Protein AF-A0A964EXJ7-F1 (afdb_monomer_lite)

pLDDT: mean 94.78, std 4.35, range [67.25, 98.69]

Secondary structure (DSSP, 8-state):
--GGG-EE-TTSSSEE-TTSSBSSS---SEE---BTTTBEEEEETTEEEEE-TTS-BSSS--BSEE---BTTBEEEE-SS-EEEE-TTS-BSSS--BSEEEEEETTEEEEE-TTS-EEEEETTS-BS-S--BSEEPPPBTTBEEEE-TTS-EEEE-TTS-BSSS--BSEEPPPBTTBEEEEETTEEEEE-TTS-BSSS--BSEEPPPBTTEEEEE-TTS-EEEEETT--EEEEEE--SS-HHHHHHHHHTTHHHHHHHHHHHHTTTTTT-SEEHHHHHHHHT--HHHHHHHHHHHHHTTSEEEETTEEEE-HHHHTTSS-TTSHHHHHHHHHHTHHHHHHTTHHHHHHHT--HHHHHHSS-HHHHHHT-HHHHHHHHHHHHHHHHHHTTT-----TT-SEEEEET-TTSHHHHHHHHH-TT-EEEEEE-HHHHTTPPPPGGGTTTEEEEE--TTS--S--EEEEEEES-GGGS-HHHHHHHHHHHHHTEEEEEEEEEEEEEE-TTS-SSHHHHHHHHHHHS---EEHHHHHHHHHHTT-EEEEEEE-GGGEEEEEEE-

Sequence (558 aa):
MDWTQTRVAPSGTHHLGPDGRPLYAARFEAVLKFHAPGLAPVRAADGAFHIGLDGGAAYPQRHARTFGFYEGRAAVDGGEVWWHIRPDGRPLYPERYAWCGNAQGGRMTVRDPGGRYLHLDLDGRVVSPRRWRYAGDYRGGLAVVQDDRGLHTHVDRAGQITHGRWFQDLDVFHKGRARARDAGGWMHVDATGAPCYGRRFAQVEPFYNGQARVERFDGGLEVIDEAGHTLHELRPARVTPLQRLSSDMVGFWRTQAIRAGVALGVFEGLPGTTAALSARVDVSEALTERLLRGLWELGLVRRDGARWVPTARGALLTGPREQGAAAAAVMWGAEHYAAWQALPGALRMGESGFQRRFGAAFFPWLARRPAALAQFQSAMAVYAAEDYADLPLDAAGAEVVIDAGGGRGALLAGILRAWPSARGVLLELPQVVAGLEIPPDLNPRMQAVGADLTLPWPVEGDLIVLARVLHDWPEPMAASILGNARQALRPGGRVVLVERVLDPDTPDGALLDLNMFVMCGARERTLADWRALAVEAGLTLRSASPLRFGAWALELSP

Structure (mmCIF, N/CA/C/O backbone):
data_AF-A0A964EXJ7-F1
#
_entry.id   AF-A0A964EXJ7-F1
#
loop_
_atom_site.group_PDB
_atom_site.id
_atom_site.type_symbol
_atom_site.label_atom_id
_atom_site.label_alt_id
_atom_site.label_comp_id
_atom_site.label_asym_id
_atom_site.label_entity_id
_atom_site.label_seq_id
_atom_site.pdbx_PDB_ins_code
_atom_site.Cartn_x
_atom_site.Cartn_y
_atom_site.Cartn_z
_atom_site.occupancy
_atom_site.B_iso_or_equiv
_atom_site.auth_seq_id
_atom_site.auth_comp_id
_atom_site.auth_asym_id
_atom_site.auth_atom_id
_atom_site.pdbx_PDB_model_num
ATOM 1 N N . MET A 1 1 ? 45.289 -27.350 -19.063 1.00 67.25 1 MET A N 1
ATOM 2 C CA . MET A 1 1 ? 44.600 -26.285 -19.821 1.00 67.25 1 MET A CA 1
ATOM 3 C C . MET A 1 1 ? 43.744 -25.522 -18.824 1.00 67.25 1 MET A C 1
ATOM 5 O O . MET A 1 1 ? 43.113 -26.179 -18.006 1.00 67.25 1 MET A O 1
ATOM 9 N N . ASP A 1 2 ? 43.809 -24.193 -18.797 1.00 85.38 2 ASP A N 1
ATOM 10 C CA . ASP A 1 2 ? 43.103 -23.385 -17.793 1.00 85.38 2 ASP A CA 1
ATOM 11 C C . ASP A 1 2 ? 41.674 -23.073 -18.266 1.00 85.38 2 ASP A C 1
ATOM 13 O O . ASP A 1 2 ? 41.476 -22.512 -19.345 1.00 85.38 2 ASP A O 1
ATOM 17 N N . TRP A 1 3 ? 40.674 -23.443 -17.462 1.00 90.25 3 TRP A N 1
ATOM 18 C CA . TRP A 1 3 ? 39.264 -23.209 -17.769 1.00 90.25 3 TRP A CA 1
ATOM 19 C C . TRP A 1 3 ? 38.922 -21.714 -17.858 1.00 90.25 3 TRP A C 1
ATOM 21 O O . TRP A 1 3 ? 37.975 -21.353 -18.562 1.00 90.25 3 TRP A O 1
ATOM 31 N N . THR A 1 4 ? 39.700 -20.836 -17.211 1.00 91.38 4 THR A N 1
ATOM 32 C CA . THR A 1 4 ? 39.470 -19.378 -17.210 1.00 91.38 4 THR A CA 1
ATOM 33 C C . THR A 1 4 ? 39.661 -18.736 -18.585 1.00 91.38 4 THR A C 1
ATOM 35 O O . THR A 1 4 ? 39.119 -17.664 -18.848 1.00 91.38 4 THR A O 1
ATOM 38 N N . GLN A 1 5 ? 40.393 -19.399 -19.483 1.00 92.31 5 GLN A N 1
ATOM 39 C CA . GLN A 1 5 ? 40.691 -18.904 -20.828 1.00 92.31 5 GLN A CA 1
ATOM 40 C C . GLN A 1 5 ? 39.738 -19.463 -21.896 1.00 92.31 5 GLN A C 1
ATOM 42 O O . GLN A 1 5 ? 39.946 -19.270 -23.095 1.00 92.31 5 GLN A O 1
ATOM 47 N N . THR A 1 6 ? 38.698 -20.182 -21.473 1.00 94.31 6 THR A N 1
ATOM 48 C CA . THR A 1 6 ? 37.710 -20.781 -22.371 1.00 94.31 6 THR A CA 1
ATOM 49 C C . THR A 1 6 ? 36.552 -19.823 -22.632 1.00 94.31 6 THR A C 1
ATOM 51 O O . THR A 1 6 ? 36.227 -18.954 -21.819 1.00 94.31 6 THR A O 1
ATOM 54 N N . ARG A 1 7 ? 35.885 -19.981 -23.777 1.00 95.88 7 ARG A N 1
ATOM 55 C CA . ARG A 1 7 ? 34.657 -19.237 -24.098 1.00 95.88 7 ARG A CA 1
ATOM 56 C C . ARG A 1 7 ? 33.598 -20.152 -24.687 1.00 95.88 7 ARG A C 1
ATOM 58 O O . ARG A 1 7 ? 33.920 -21.116 -25.375 1.00 95.88 7 ARG A O 1
ATOM 65 N N . VAL A 1 8 ? 32.332 -19.829 -24.448 1.00 97.56 8 VAL A N 1
ATOM 66 C CA . VAL A 1 8 ? 31.209 -20.513 -25.098 1.00 97.56 8 VAL A CA 1
ATOM 67 C C . VAL A 1 8 ? 31.242 -20.185 -26.591 1.00 97.56 8 VAL A C 1
ATOM 69 O O . VAL A 1 8 ? 31.401 -19.021 -26.968 1.00 97.56 8 VAL A O 1
ATOM 72 N N . ALA A 1 9 ? 31.143 -21.207 -27.442 1.00 97.31 9 ALA A N 1
ATOM 73 C CA . ALA A 1 9 ? 31.074 -21.012 -28.884 1.00 97.31 9 ALA A CA 1
ATOM 74 C C . ALA A 1 9 ? 29.829 -20.182 -29.253 1.00 97.31 9 ALA A C 1
ATOM 76 O O . ALA A 1 9 ? 28.807 -20.317 -28.582 1.00 97.31 9 ALA A O 1
ATOM 77 N N . PRO A 1 10 ? 29.844 -19.387 -30.340 1.00 96.75 10 PRO A N 1
ATOM 78 C CA . PRO A 1 10 ? 28.676 -18.599 -30.751 1.00 96.75 10 PRO A CA 1
ATOM 79 C C . PRO A 1 10 ? 27.395 -19.420 -30.962 1.00 96.75 10 PRO A C 1
ATOM 81 O O . PRO A 1 10 ? 26.303 -18.901 -30.777 1.00 96.75 10 PRO A O 1
ATOM 84 N N . SER A 1 11 ? 27.521 -20.708 -31.310 1.00 96.12 11 SER A N 1
ATOM 85 C CA . SER A 1 11 ? 26.380 -21.624 -31.434 1.00 96.12 11 SER A CA 1
ATOM 86 C C . SER A 1 11 ? 25.775 -22.058 -30.095 1.00 96.12 11 SER A C 1
ATOM 88 O O . SER A 1 11 ? 24.720 -22.677 -30.092 1.00 96.12 11 SER A O 1
ATOM 90 N N . GLY A 1 12 ? 26.441 -21.799 -28.967 1.00 97.19 12 GLY A N 1
ATOM 91 C CA . GLY A 1 12 ? 25.980 -22.187 -27.632 1.00 97.19 12 GLY A CA 1
ATOM 92 C C . GLY A 1 12 ? 26.104 -23.679 -27.304 1.00 97.19 12 GLY A C 1
ATOM 93 O O . GLY A 1 12 ? 25.638 -24.094 -26.252 1.00 97.19 12 GLY A O 1
ATOM 94 N N . THR A 1 13 ? 26.733 -24.491 -28.162 1.00 97.75 13 THR A N 1
ATOM 95 C CA . THR A 1 13 ? 26.709 -25.972 -28.063 1.00 97.75 13 THR A CA 1
ATOM 96 C C . THR A 1 13 ? 27.964 -26.609 -27.455 1.00 97.75 13 THR A C 1
ATOM 98 O O . THR A 1 13 ? 27.978 -27.805 -27.168 1.00 97.75 13 THR A O 1
ATOM 101 N N . HIS A 1 14 ? 29.052 -25.851 -27.312 1.00 98.19 14 HIS A N 1
ATOM 102 C CA . HIS A 1 14 ? 30.344 -26.329 -26.809 1.00 98.19 14 HIS A CA 1
ATOM 103 C C . HIS A 1 14 ? 31.240 -25.151 -26.401 1.00 98.19 14 HIS A C 1
ATOM 105 O O . HIS A 1 14 ? 30.884 -23.982 -26.578 1.00 98.19 14 HIS A O 1
ATOM 111 N N . HIS A 1 15 ? 32.424 -25.468 -25.882 1.00 98.06 15 HIS A N 1
ATOM 112 C CA . HIS A 1 15 ? 33.432 -24.495 -25.476 1.00 98.06 15 HIS A CA 1
ATOM 113 C C . HIS A 1 15 ? 34.628 -24.481 -26.429 1.00 98.06 15 HIS A C 1
ATOM 115 O O . HIS A 1 15 ? 35.034 -25.519 -26.956 1.00 98.06 15 HIS A O 1
ATOM 121 N N . LEU A 1 16 ? 35.198 -23.294 -26.618 1.00 97.44 16 LEU A N 1
ATOM 122 C CA . LEU A 1 16 ? 36.406 -23.050 -27.397 1.00 97.44 16 LEU A CA 1
ATOM 123 C C . LEU A 1 16 ? 37.581 -22.759 -26.463 1.00 97.44 16 LEU A C 1
ATOM 125 O O . LEU A 1 16 ? 37.419 -22.043 -25.468 1.00 97.44 16 LEU A O 1
ATOM 129 N N . GLY A 1 17 ? 38.753 -23.284 -26.814 1.00 94.81 17 GLY A N 1
ATOM 130 C CA . GLY A 1 17 ? 40.020 -22.913 -26.197 1.00 94.81 17 GLY A CA 1
ATOM 131 C C . GLY A 1 17 ? 40.519 -21.532 -26.650 1.00 94.81 17 GLY A C 1
ATOM 132 O O . GLY A 1 17 ? 39.887 -20.881 -27.493 1.00 94.81 17 GLY A O 1
ATOM 133 N N . PRO A 1 18 ? 41.671 -21.079 -26.123 1.00 92.38 18 PRO A N 1
ATOM 134 C CA . PRO A 1 18 ? 42.263 -19.780 -26.468 1.00 92.38 18 PRO A CA 1
ATOM 135 C C . PRO A 1 18 ? 42.621 -19.645 -27.954 1.00 92.38 18 PRO A C 1
ATOM 137 O O . PRO A 1 18 ? 42.566 -18.555 -28.516 1.00 92.38 18 PRO A O 1
ATOM 140 N N . ASP A 1 19 ? 42.944 -20.765 -28.603 1.00 93.12 19 ASP A N 1
ATOM 141 C CA . ASP A 1 19 ? 43.240 -20.876 -30.035 1.00 93.12 19 ASP A CA 1
ATOM 142 C C . ASP A 1 19 ? 41.980 -20.871 -30.923 1.00 93.12 19 ASP A C 1
ATOM 144 O O . ASP A 1 19 ? 42.068 -20.964 -32.147 1.00 93.12 19 ASP A O 1
ATOM 148 N N . GLY A 1 20 ? 40.794 -20.771 -30.314 1.00 93.38 20 GLY A N 1
ATOM 149 C CA . GLY A 1 20 ? 39.510 -20.781 -31.001 1.00 93.38 20 GLY A CA 1
ATOM 150 C C . GLY A 1 20 ? 39.045 -22.162 -31.459 1.00 93.38 20 GLY A C 1
ATOM 151 O O . GLY A 1 20 ? 38.011 -22.238 -32.122 1.00 93.38 20 GLY A O 1
ATOM 152 N N . ARG A 1 21 ? 39.751 -23.245 -31.113 1.00 95.56 21 ARG A N 1
ATOM 153 C CA . ARG A 1 21 ? 39.347 -24.613 -31.463 1.00 95.56 21 ARG A CA 1
ATOM 154 C C . ARG A 1 21 ? 38.420 -25.210 -30.395 1.00 95.56 21 ARG A C 1
ATOM 156 O O . ARG A 1 21 ? 38.523 -24.835 -29.225 1.00 95.56 21 ARG A O 1
ATOM 163 N N . PRO A 1 22 ? 37.506 -26.130 -30.760 1.00 96.88 22 PRO A N 1
ATOM 164 C CA . PRO A 1 22 ? 36.685 -26.844 -29.784 1.00 96.88 22 PRO A CA 1
ATOM 165 C C . PRO A 1 22 ? 37.541 -27.603 -28.764 1.00 96.88 22 PRO A C 1
ATOM 167 O O . PRO A 1 22 ? 38.453 -28.327 -29.155 1.00 96.88 22 PRO A O 1
ATOM 170 N N . LEU A 1 23 ? 37.214 -27.481 -27.473 1.00 95.56 23 LEU A N 1
ATOM 171 C CA . LEU A 1 23 ? 37.919 -28.198 -26.396 1.00 95.56 23 LEU A CA 1
ATOM 172 C C . LEU A 1 23 ? 37.699 -29.714 -26.441 1.00 95.56 23 LEU A C 1
ATOM 174 O O . LEU A 1 23 ? 38.549 -30.484 -26.008 1.00 95.56 23 LEU A O 1
ATOM 178 N N . TYR A 1 24 ? 36.548 -30.133 -26.960 1.00 96.31 24 TYR A N 1
ATOM 179 C CA . TYR A 1 24 ? 36.117 -31.523 -27.013 1.00 96.31 24 TYR A CA 1
ATOM 180 C C . TYR A 1 24 ? 35.190 -31.768 -28.210 1.00 96.31 24 TYR A C 1
ATOM 182 O O . TYR A 1 24 ? 34.645 -30.839 -28.823 1.00 96.31 24 TYR A O 1
ATOM 190 N N . ALA A 1 25 ? 35.001 -33.045 -28.552 1.00 96.19 25 ALA A N 1
ATOM 191 C CA . ALA A 1 25 ? 34.195 -33.464 -29.699 1.00 96.19 25 ALA A CA 1
ATOM 192 C C . ALA A 1 25 ? 32.678 -33.376 -29.451 1.00 96.19 25 ALA A C 1
ATOM 194 O O . ALA A 1 25 ? 31.929 -33.097 -30.386 1.00 96.19 25 ALA A O 1
ATOM 195 N N . ALA A 1 26 ? 32.223 -33.569 -28.208 1.00 96.12 26 ALA A N 1
ATOM 196 C CA . ALA A 1 26 ? 30.803 -33.553 -27.853 1.00 96.12 26 ALA A CA 1
ATOM 197 C C . ALA A 1 26 ? 30.111 -32.222 -28.210 1.00 96.12 26 ALA A C 1
ATOM 199 O O . ALA A 1 26 ? 30.723 -31.148 -28.178 1.00 96.12 26 ALA A O 1
ATOM 200 N N . ARG A 1 27 ? 28.819 -32.290 -28.550 1.00 97.38 27 ARG A N 1
ATOM 201 C CA . ARG A 1 27 ? 27.957 -31.130 -28.817 1.00 97.38 27 ARG A CA 1
ATOM 202 C C . ARG A 1 27 ? 26.680 -31.270 -28.001 1.00 97.38 27 ARG A C 1
ATOM 204 O O . ARG A 1 27 ? 25.991 -32.279 -28.106 1.00 97.38 27 ARG A O 1
ATOM 211 N N . PHE A 1 28 ? 26.406 -30.261 -27.189 1.00 98.00 28 PHE A N 1
ATOM 212 C CA . PHE A 1 28 ? 25.258 -30.193 -26.293 1.00 98.00 28 PHE A CA 1
ATOM 213 C C . PHE A 1 28 ? 24.177 -29.292 -26.891 1.00 98.00 28 PHE A C 1
ATOM 215 O O . PHE A 1 28 ? 24.464 -28.479 -27.770 1.00 98.00 28 PHE A O 1
ATOM 222 N N . GLU A 1 29 ? 22.946 -29.402 -26.396 1.00 98.00 29 GLU A N 1
ATOM 223 C CA . GLU A 1 29 ? 21.855 -28.503 -26.791 1.00 98.00 29 GLU A CA 1
ATOM 224 C C . GLU A 1 29 ? 22.138 -27.066 -26.341 1.00 98.00 29 GLU A C 1
ATOM 226 O O . GLU A 1 29 ? 21.856 -26.115 -27.064 1.00 98.00 29 GLU A O 1
ATOM 231 N N . ALA A 1 30 ? 22.724 -26.916 -25.149 1.00 97.81 30 ALA A N 1
ATOM 232 C CA . ALA A 1 30 ? 23.199 -25.645 -24.621 1.00 97.81 30 ALA A CA 1
ATOM 233 C C . ALA A 1 30 ? 24.342 -25.861 -23.622 1.00 97.81 30 ALA A C 1
ATOM 235 O O . ALA A 1 30 ? 24.354 -26.850 -22.886 1.00 97.81 30 ALA A O 1
ATOM 236 N N . VAL A 1 31 ? 25.269 -24.907 -23.547 1.00 98.00 31 VAL A N 1
ATOM 237 C CA . VAL A 1 31 ? 26.319 -24.852 -22.523 1.00 98.00 31 VAL A CA 1
ATOM 238 C C . VAL A 1 31 ? 26.385 -23.470 -21.872 1.00 98.00 31 VAL A C 1
ATOM 240 O O . VAL A 1 31 ? 26.185 -22.447 -22.529 1.00 98.00 31 VAL A O 1
ATOM 243 N N . LEU A 1 32 ? 26.692 -23.435 -20.577 1.00 97.31 32 LEU A N 1
ATOM 244 C CA . LEU A 1 32 ? 27.073 -22.225 -19.846 1.00 97.31 32 LEU A CA 1
ATOM 245 C C . LEU A 1 32 ? 28.583 -22.220 -19.607 1.00 97.31 32 LEU A C 1
ATOM 247 O O . LEU A 1 32 ? 29.231 -23.252 -19.729 1.00 97.31 32 LEU A O 1
ATOM 251 N N . LYS A 1 33 ? 29.139 -21.053 -19.260 1.00 96.56 33 LYS A N 1
ATOM 252 C CA . LYS A 1 33 ? 30.581 -20.879 -19.031 1.00 96.56 33 LYS A CA 1
ATOM 253 C C . LYS A 1 33 ? 31.106 -21.830 -17.949 1.00 96.56 33 LYS A C 1
ATOM 255 O O . LYS A 1 33 ? 30.392 -22.168 -17.007 1.00 96.56 33 LYS A O 1
ATOM 260 N N . PHE A 1 34 ? 32.386 -22.178 -18.048 1.00 96.44 34 PHE A N 1
ATOM 261 C CA . PHE A 1 34 ? 33.109 -22.801 -16.945 1.00 96.44 34 PHE A CA 1
ATOM 262 C C . PHE A 1 34 ? 33.193 -21.858 -15.739 1.00 96.44 34 PHE A C 1
ATOM 264 O O . PHE A 1 34 ? 33.489 -20.669 -15.879 1.00 96.44 34 PHE A O 1
ATOM 271 N N . HIS A 1 35 ? 32.979 -22.420 -14.554 1.00 93.88 35 HIS A N 1
ATOM 272 C CA . HIS A 1 35 ? 33.197 -21.776 -13.264 1.00 93.88 35 HIS A CA 1
ATOM 273 C C . HIS A 1 35 ? 34.094 -22.656 -12.389 1.00 93.88 35 HIS A C 1
ATOM 275 O O . HIS A 1 35 ? 34.210 -23.859 -12.632 1.00 93.88 35 HIS A O 1
ATOM 281 N N . ALA A 1 36 ? 34.715 -22.083 -11.352 1.00 91.12 36 ALA A N 1
ATOM 282 C CA . ALA A 1 36 ? 35.467 -22.856 -10.363 1.00 91.12 36 ALA A CA 1
ATOM 283 C C . ALA A 1 36 ? 34.581 -23.988 -9.788 1.00 91.12 36 ALA A C 1
ATOM 285 O O . ALA A 1 36 ? 33.443 -23.712 -9.413 1.00 91.12 36 ALA A O 1
ATOM 286 N N . PRO A 1 37 ? 35.058 -25.246 -9.708 1.00 93.69 37 PRO A N 1
ATOM 287 C CA . PRO A 1 37 ? 36.461 -25.681 -9.786 1.00 93.69 37 PRO A CA 1
ATOM 288 C C . PRO A 1 37 ? 36.969 -26.060 -11.196 1.00 93.69 37 PRO A C 1
ATOM 290 O O . PRO A 1 37 ? 37.965 -26.763 -11.318 1.00 93.69 37 PRO A O 1
ATOM 293 N N . GLY A 1 38 ? 36.307 -25.609 -12.259 1.00 95.38 38 GLY A N 1
ATOM 294 C CA . GLY A 1 38 ? 36.583 -25.999 -13.646 1.00 95.38 38 GLY A CA 1
ATOM 295 C C . GLY A 1 38 ? 35.468 -26.857 -14.237 1.00 95.38 38 GLY A C 1
ATOM 296 O O . GLY A 1 38 ? 35.735 -27.748 -15.038 1.00 95.38 38 GLY A O 1
ATOM 297 N N . LEU A 1 39 ? 34.224 -26.589 -13.831 1.00 97.50 39 LEU A N 1
ATOM 298 C CA . LEU A 1 39 ? 33.028 -27.285 -14.294 1.00 97.50 39 LEU A CA 1
ATOM 299 C C . LEU A 1 39 ? 32.111 -26.330 -15.058 1.00 97.50 39 LEU A C 1
ATOM 301 O O . LEU A 1 39 ? 31.937 -25.178 -14.656 1.00 97.50 39 LEU A O 1
ATOM 305 N N . ALA A 1 40 ? 31.512 -26.817 -16.141 1.00 97.88 40 ALA A N 1
ATOM 306 C CA . ALA A 1 40 ? 30.548 -26.065 -16.941 1.00 97.88 40 ALA A CA 1
ATOM 307 C C . ALA A 1 40 ? 29.178 -26.756 -16.937 1.00 97.88 40 ALA A C 1
ATOM 309 O O . ALA A 1 40 ? 29.119 -27.956 -17.211 1.00 97.88 40 ALA A O 1
ATOM 310 N N . PRO A 1 41 ? 28.079 -26.032 -16.666 1.00 98.06 41 PRO A N 1
ATOM 311 C CA . PRO A 1 41 ? 26.725 -26.536 -16.870 1.00 98.06 41 PRO A CA 1
ATOM 312 C C . PRO A 1 41 ? 26.455 -26.797 -18.353 1.00 98.06 41 PRO A C 1
ATOM 314 O O . PRO A 1 41 ? 26.739 -25.948 -19.202 1.00 98.06 41 PRO A O 1
ATOM 317 N N . VAL A 1 42 ? 25.842 -27.933 -18.664 1.00 98.31 42 VAL A N 1
ATOM 318 C CA . VAL A 1 42 ? 25.395 -28.296 -20.012 1.00 98.31 42 VAL A CA 1
ATOM 319 C C . VAL A 1 42 ? 23.986 -28.862 -19.976 1.00 98.31 42 VAL A C 1
ATOM 321 O O . VAL A 1 42 ? 23.546 -29.385 -18.952 1.00 98.31 42 VAL A O 1
ATOM 324 N N . ARG A 1 43 ? 23.290 -28.784 -21.110 1.00 98.12 43 ARG A N 1
ATOM 325 C CA . ARG A 1 43 ? 22.023 -29.471 -21.361 1.00 98.12 43 ARG A CA 1
ATOM 326 C C . ARG A 1 43 ? 22.179 -30.429 -22.532 1.00 98.12 43 ARG A C 1
ATOM 328 O O . ARG A 1 43 ? 22.558 -30.014 -23.626 1.00 98.12 43 ARG A O 1
ATOM 335 N N . ALA A 1 44 ? 21.880 -31.695 -22.293 1.00 97.00 44 ALA A N 1
ATOM 336 C CA . ALA A 1 44 ? 21.765 -32.732 -23.306 1.00 97.00 44 ALA A CA 1
ATOM 337 C C . ALA A 1 44 ? 20.316 -33.242 -23.370 1.00 97.00 44 ALA A C 1
ATOM 339 O O . ALA A 1 44 ? 19.471 -32.842 -22.565 1.00 97.00 44 ALA A O 1
ATOM 340 N N . ALA A 1 45 ? 20.052 -34.156 -24.304 1.00 95.19 45 ALA A N 1
ATOM 341 C CA . ALA A 1 45 ? 18.730 -34.747 -24.499 1.00 95.19 45 ALA A CA 1
ATOM 342 C C . ALA A 1 45 ? 18.215 -35.511 -23.261 1.00 95.19 45 ALA A C 1
ATOM 344 O O . ALA A 1 45 ? 17.011 -35.568 -23.031 1.00 95.19 45 ALA A O 1
ATOM 345 N N . ASP A 1 46 ? 19.117 -36.077 -22.452 1.00 94.88 46 ASP A N 1
ATOM 346 C CA . ASP A 1 46 ? 18.812 -36.817 -21.219 1.00 94.88 46 ASP A CA 1
ATOM 347 C C . ASP A 1 46 ? 18.811 -35.933 -19.956 1.00 94.88 46 ASP A C 1
ATOM 349 O O . ASP A 1 46 ? 18.629 -36.436 -18.846 1.00 94.88 46 ASP A O 1
ATOM 353 N N . GLY A 1 47 ? 19.001 -34.618 -20.105 1.00 97.25 47 GLY A N 1
ATOM 354 C CA . GLY A 1 47 ? 18.927 -33.641 -19.022 1.00 97.25 47 GLY A CA 1
ATOM 355 C C . GLY A 1 47 ? 20.160 -32.747 -18.894 1.00 97.25 47 GLY A C 1
ATOM 356 O O . GLY A 1 47 ? 21.081 -32.751 -19.711 1.00 97.25 47 GLY A O 1
ATOM 357 N N . ALA A 1 48 ? 20.158 -31.931 -17.844 1.00 98.25 48 ALA A N 1
ATOM 358 C CA . ALA A 1 48 ? 21.215 -30.985 -17.519 1.00 98.25 48 ALA A CA 1
ATOM 359 C C . ALA A 1 48 ? 22.164 -31.531 -16.443 1.00 98.25 48 ALA A C 1
ATOM 361 O O . ALA A 1 48 ? 21.729 -32.141 -15.466 1.00 98.25 48 ALA A O 1
ATOM 362 N N . PHE A 1 49 ? 23.464 -31.292 -16.610 1.00 98.44 49 PHE A N 1
ATOM 363 C CA . PHE A 1 49 ? 24.525 -31.706 -15.684 1.00 98.44 49 PHE A CA 1
ATOM 364 C C . PHE A 1 49 ? 25.773 -30.832 -15.873 1.00 98.44 49 PHE A C 1
ATOM 366 O O . PHE A 1 49 ? 25.741 -29.859 -16.623 1.00 98.44 49 PHE A O 1
ATOM 373 N N . HIS A 1 50 ? 26.872 -31.152 -15.189 1.00 98.50 50 HIS A N 1
ATOM 374 C CA . HIS A 1 50 ? 28.146 -30.454 -15.361 1.00 98.50 50 HIS A CA 1
ATOM 375 C C . HIS A 1 50 ? 29.201 -31.321 -16.042 1.00 98.50 50 HIS A C 1
ATOM 377 O O . HIS A 1 50 ? 29.270 -32.524 -15.793 1.00 98.50 50 HIS A O 1
ATOM 383 N N . ILE A 1 51 ? 30.059 -30.695 -16.845 1.00 98.31 51 ILE A N 1
ATOM 384 C CA . ILE A 1 51 ? 31.184 -31.346 -17.526 1.00 98.31 51 ILE A CA 1
ATOM 385 C C . ILE A 1 51 ? 32.536 -30.789 -17.087 1.00 98.31 51 ILE A C 1
ATOM 387 O O . ILE A 1 51 ? 32.628 -29.633 -16.663 1.00 98.31 51 ILE A O 1
ATOM 391 N N . GLY A 1 52 ? 33.576 -31.606 -17.245 1.00 97.00 52 GLY A N 1
ATOM 392 C CA . GLY A 1 52 ? 34.972 -31.181 -17.189 1.00 97.00 52 GLY A CA 1
ATOM 393 C C . GLY A 1 52 ? 35.468 -30.573 -18.508 1.00 97.00 52 GLY A C 1
ATOM 394 O O . GLY A 1 52 ? 34.732 -30.446 -19.490 1.00 97.00 52 GLY A O 1
ATOM 395 N N . LEU A 1 53 ? 36.751 -30.200 -18.537 1.00 95.44 53 LEU A N 1
ATOM 396 C CA . LEU A 1 53 ? 37.407 -29.620 -19.720 1.00 95.44 53 LEU A CA 1
ATOM 397 C C . LEU A 1 53 ? 37.541 -30.591 -20.899 1.00 95.44 53 LEU A C 1
ATOM 399 O O . LEU A 1 53 ? 37.699 -30.147 -22.032 1.00 95.44 53 LEU A O 1
ATOM 403 N N . ASP A 1 54 ? 37.463 -31.892 -20.641 1.00 95.00 54 ASP A N 1
ATOM 404 C CA . ASP A 1 54 ? 37.435 -32.957 -21.645 1.00 95.00 54 ASP A CA 1
ATOM 405 C C . ASP A 1 54 ? 36.041 -33.161 -22.270 1.00 95.00 54 ASP A C 1
ATOM 407 O O . ASP A 1 54 ? 35.886 -33.948 -23.203 1.00 95.00 54 ASP A O 1
ATOM 411 N N . GLY A 1 55 ? 35.020 -32.450 -21.777 1.00 95.88 55 GLY A N 1
ATOM 412 C CA . GLY A 1 55 ? 33.628 -32.605 -22.200 1.00 95.88 55 GLY A CA 1
ATOM 413 C C . GLY A 1 55 ? 32.911 -33.797 -21.567 1.00 95.88 55 GLY A C 1
ATOM 414 O O . GLY A 1 55 ? 31.738 -34.018 -21.869 1.00 95.88 55 GLY A O 1
ATOM 415 N N . GLY A 1 56 ? 33.585 -34.552 -20.697 1.00 96.81 56 GLY A N 1
ATOM 416 C CA . GLY A 1 56 ? 33.010 -35.669 -19.960 1.00 96.81 56 GLY A CA 1
ATOM 417 C C . GLY A 1 56 ? 32.125 -35.191 -18.811 1.00 96.81 56 GLY A C 1
ATOM 418 O O . GLY A 1 56 ? 32.385 -34.154 -18.200 1.00 96.81 56 GLY A O 1
ATOM 419 N N . ALA A 1 57 ? 31.069 -35.949 -18.507 1.00 97.75 57 ALA A N 1
ATOM 420 C CA . ALA A 1 57 ? 30.210 -35.672 -17.360 1.00 97.75 57 ALA A CA 1
ATOM 421 C C . ALA A 1 57 ? 31.012 -35.780 -16.054 1.00 97.75 57 ALA A C 1
ATOM 423 O O . ALA A 1 57 ? 31.661 -36.793 -15.803 1.00 97.75 57 ALA A O 1
ATOM 424 N N . ALA A 1 58 ? 30.924 -34.759 -15.202 1.00 97.38 58 ALA A N 1
ATOM 425 C CA . ALA A 1 58 ? 31.596 -34.745 -13.903 1.00 97.38 58 ALA A CA 1
ATOM 426 C C . ALA A 1 58 ? 30.984 -35.751 -12.911 1.00 97.38 58 ALA A C 1
ATOM 428 O O . ALA A 1 58 ? 31.643 -36.179 -11.968 1.00 97.38 58 ALA A O 1
ATOM 429 N N . TYR A 1 59 ? 29.716 -36.115 -13.121 1.00 97.50 59 TYR A N 1
ATOM 430 C CA . TYR A 1 59 ? 28.947 -37.041 -12.296 1.00 97.50 59 TYR A CA 1
ATOM 431 C C . TYR A 1 59 ? 27.729 -37.588 -13.079 1.00 97.50 59 TYR A C 1
ATOM 433 O O . TYR A 1 59 ? 27.345 -37.016 -14.108 1.00 97.50 59 TYR A O 1
ATOM 441 N N . PRO A 1 60 ? 27.113 -38.708 -12.647 1.00 96.81 60 PRO A N 1
ATOM 442 C CA . PRO A 1 60 ? 26.069 -39.388 -13.424 1.00 96.81 60 PRO A CA 1
ATOM 443 C C . PRO A 1 60 ? 24.672 -38.753 -13.342 1.00 96.81 60 PRO A C 1
ATOM 445 O O . PRO A 1 60 ? 23.833 -39.039 -14.190 1.00 96.81 60 PRO A O 1
ATOM 448 N N . GLN A 1 61 ? 24.389 -37.922 -12.339 1.00 97.19 61 GLN A N 1
ATOM 449 C CA . GLN A 1 61 ? 23.067 -37.329 -12.127 1.00 97.19 61 GLN A CA 1
ATOM 450 C C . GLN A 1 61 ? 22.649 -36.422 -13.297 1.00 97.19 61 GLN A C 1
ATOM 452 O O . GLN A 1 61 ? 23.484 -35.808 -13.968 1.00 97.19 61 GLN A O 1
ATOM 457 N N . ARG A 1 62 ? 21.335 -36.338 -13.531 1.00 97.44 62 ARG A N 1
ATOM 458 C CA . ARG A 1 62 ? 20.699 -35.462 -14.521 1.00 97.44 62 ARG A CA 1
ATOM 459 C C . ARG A 1 62 ? 19.594 -34.659 -13.850 1.00 97.44 62 ARG A C 1
ATOM 461 O O . ARG A 1 62 ? 18.871 -35.177 -13.002 1.00 97.44 62 ARG A O 1
ATOM 468 N N . HIS A 1 63 ? 19.484 -33.398 -14.236 1.00 97.81 63 HIS A N 1
ATOM 469 C CA . HIS A 1 63 ? 18.539 -32.428 -13.690 1.00 97.81 63 HIS A CA 1
ATOM 470 C C . HIS A 1 63 ? 17.714 -31.806 -14.820 1.00 97.81 63 HIS A C 1
ATOM 472 O O . HIS A 1 63 ? 18.114 -31.864 -15.982 1.00 97.81 63 HIS A O 1
ATOM 478 N N . ALA A 1 64 ? 16.586 -31.167 -14.509 1.00 97.38 64 ALA A N 1
ATOM 479 C CA . ALA A 1 64 ? 15.843 -30.408 -15.514 1.00 97.38 64 ALA A CA 1
ATOM 480 C C . ALA A 1 64 ? 16.667 -29.198 -15.989 1.00 97.38 64 ALA A C 1
ATOM 482 O O . ALA A 1 64 ? 16.770 -28.934 -17.192 1.00 97.38 64 ALA A O 1
ATOM 483 N N . ARG A 1 65 ? 17.306 -28.489 -15.045 1.00 97.38 65 ARG A N 1
ATOM 484 C CA . ARG A 1 65 ? 18.267 -27.403 -15.302 1.00 97.38 65 ARG A CA 1
ATOM 485 C C . ARG A 1 65 ? 19.376 -27.401 -14.252 1.00 97.38 65 ARG A C 1
ATOM 487 O O . ARG A 1 65 ? 19.179 -27.836 -13.122 1.00 97.38 65 ARG A O 1
ATOM 494 N N . THR A 1 66 ? 20.534 -26.860 -14.618 1.00 97.25 66 THR A N 1
ATOM 495 C CA . THR A 1 66 ? 21.657 -26.641 -13.701 1.00 97.25 66 THR A CA 1
ATOM 496 C C . THR A 1 66 ? 22.358 -25.323 -14.010 1.00 97.25 66 THR A C 1
ATOM 498 O O . THR A 1 66 ? 22.384 -24.882 -15.161 1.00 97.25 66 THR A O 1
ATOM 501 N N . PHE A 1 67 ? 22.924 -24.698 -12.982 1.00 97.19 67 PHE A N 1
ATOM 502 C CA . PHE A 1 67 ? 23.626 -23.416 -13.065 1.00 97.19 67 PHE A CA 1
ATOM 503 C C . PHE A 1 67 ? 25.079 -23.570 -12.625 1.00 97.19 67 PHE A C 1
ATOM 505 O O . PHE A 1 67 ? 25.453 -24.614 -12.104 1.00 97.19 67 PHE A O 1
ATOM 512 N N . GLY A 1 68 ? 25.903 -22.550 -12.881 1.00 96.69 68 GLY A N 1
ATOM 513 C CA . GLY A 1 68 ? 27.333 -22.593 -12.581 1.00 96.69 68 GLY A CA 1
ATOM 514 C C . GLY A 1 68 ? 27.630 -22.813 -11.098 1.00 96.69 68 GLY A C 1
ATOM 515 O O . GLY A 1 68 ? 26.832 -22.461 -10.230 1.00 96.69 68 GLY A O 1
ATOM 516 N N . PHE A 1 69 ? 28.810 -23.360 -10.810 1.00 97.38 69 PHE A N 1
ATOM 517 C CA . PHE A 1 69 ? 29.325 -23.408 -9.447 1.00 97.38 69 PHE A CA 1
ATOM 518 C C . PHE A 1 69 ? 29.821 -22.021 -9.025 1.00 97.38 69 PHE A C 1
ATOM 520 O O . PHE A 1 69 ? 30.826 -21.522 -9.528 1.00 97.38 69 PHE A O 1
ATOM 527 N N . TYR A 1 70 ? 29.138 -21.411 -8.066 1.00 96.00 70 TYR A N 1
ATOM 528 C CA . TYR A 1 70 ? 29.579 -20.190 -7.399 1.00 96.00 70 TYR A CA 1
ATOM 529 C C . TYR A 1 70 ? 29.950 -20.545 -5.963 1.00 96.00 70 TYR A C 1
ATOM 531 O O . TYR A 1 70 ? 29.258 -21.334 -5.328 1.00 96.00 70 TYR A O 1
ATOM 539 N N . GLU A 1 71 ? 31.100 -20.071 -5.476 1.00 95.50 71 GLU A N 1
ATOM 540 C CA . GLU A 1 71 ? 31.607 -20.392 -4.125 1.00 95.50 71 GLU A CA 1
ATOM 541 C C . GLU A 1 71 ? 31.578 -21.910 -3.799 1.00 95.50 71 GLU A C 1
ATOM 543 O O . GLU A 1 71 ? 31.388 -22.337 -2.662 1.00 95.50 71 GLU A O 1
ATOM 548 N N . GLY A 1 72 ? 31.762 -22.748 -4.829 1.00 96.00 72 GLY A N 1
ATOM 549 C CA . GLY A 1 72 ? 31.771 -24.207 -4.718 1.00 96.00 72 GLY A CA 1
ATOM 550 C C . GLY A 1 72 ? 30.397 -24.872 -4.588 1.00 96.00 72 GLY A C 1
ATOM 551 O O . GLY A 1 72 ? 30.357 -26.043 -4.207 1.00 96.00 72 GLY A O 1
ATOM 552 N N . ARG A 1 73 ? 29.289 -24.177 -4.882 1.00 97.50 73 ARG A N 1
ATOM 553 C CA . ARG A 1 73 ? 27.913 -24.712 -4.901 1.00 97.50 73 ARG A CA 1
ATOM 554 C C . ARG A 1 73 ? 27.214 -24.373 -6.214 1.00 97.50 73 ARG A C 1
ATOM 556 O O . ARG A 1 73 ? 27.402 -23.283 -6.742 1.00 97.50 73 ARG A O 1
ATOM 563 N N . ALA A 1 74 ? 26.390 -25.284 -6.715 1.00 98.06 74 ALA A N 1
ATOM 564 C CA . ALA A 1 74 ? 25.549 -25.038 -7.885 1.00 98.06 74 ALA A CA 1
ATOM 565 C C . ALA A 1 74 ? 24.081 -25.250 -7.525 1.00 98.06 74 ALA A C 1
ATOM 567 O O . ALA A 1 74 ? 23.743 -26.252 -6.893 1.00 98.06 74 ALA A O 1
ATOM 568 N N . ALA A 1 75 ? 23.220 -24.320 -7.934 1.00 98.12 75 ALA A N 1
ATOM 569 C CA . ALA A 1 75 ? 21.778 -24.512 -7.887 1.00 98.12 75 ALA A CA 1
ATOM 570 C C . ALA A 1 75 ? 21.346 -25.459 -9.016 1.00 98.12 75 ALA A C 1
ATOM 572 O O . ALA A 1 75 ? 21.824 -25.353 -10.152 1.00 98.12 75 ALA A O 1
ATOM 573 N N . VAL A 1 76 ? 20.428 -26.371 -8.706 1.00 98.06 76 VAL A N 1
ATOM 574 C CA . VAL A 1 76 ? 19.818 -27.285 -9.673 1.00 98.06 76 VAL A CA 1
ATOM 575 C C . VAL A 1 76 ? 18.302 -27.273 -9.545 1.00 98.06 76 VAL A C 1
ATOM 577 O O . VAL A 1 76 ? 17.751 -27.123 -8.454 1.00 98.06 76 VAL A O 1
ATOM 580 N N . ASP A 1 77 ? 17.653 -27.451 -10.687 1.00 97.81 77 ASP A N 1
ATOM 581 C CA . ASP A 1 77 ? 16.211 -27.586 -10.838 1.00 97.81 77 ASP A CA 1
ATOM 582 C C . ASP A 1 77 ? 15.891 -29.054 -11.133 1.00 97.81 77 ASP A C 1
ATOM 584 O O . ASP A 1 77 ? 16.323 -29.601 -12.154 1.00 97.81 77 ASP A O 1
ATOM 588 N N . GLY A 1 78 ? 15.159 -29.708 -10.235 1.00 96.00 78 GLY A N 1
ATOM 589 C CA . GLY A 1 78 ? 14.688 -31.079 -10.420 1.00 96.00 78 GLY A CA 1
ATOM 590 C C . GLY A 1 78 ? 13.394 -31.202 -11.221 1.00 96.00 78 GLY A C 1
ATOM 591 O O . GLY A 1 78 ? 12.927 -32.321 -11.398 1.00 96.00 78 GLY A O 1
ATOM 592 N N . GLY A 1 79 ? 12.804 -30.094 -11.675 1.00 94.62 79 GLY A N 1
ATOM 593 C CA . GLY A 1 79 ? 11.524 -30.036 -12.382 1.00 94.62 79 GLY A CA 1
ATOM 594 C C . GLY A 1 79 ? 10.399 -29.491 -11.502 1.00 94.62 79 GLY A C 1
ATOM 595 O O . GLY A 1 79 ? 9.725 -28.543 -11.890 1.00 94.62 79 GLY A O 1
ATOM 596 N N . GLU A 1 80 ? 10.223 -30.054 -10.304 1.00 93.94 80 GLU A N 1
ATOM 597 C CA . GLU A 1 80 ? 9.223 -29.579 -9.329 1.00 93.94 80 GLU A CA 1
ATOM 598 C C . GLU A 1 80 ? 9.844 -28.767 -8.189 1.00 93.94 80 GLU A C 1
ATOM 600 O O . GLU A 1 80 ? 9.231 -27.844 -7.655 1.00 93.94 80 GLU A O 1
ATOM 605 N N . VAL A 1 81 ? 11.074 -29.114 -7.806 1.00 97.75 81 VAL A N 1
ATOM 606 C CA . VAL A 1 81 ? 11.770 -28.540 -6.654 1.00 97.75 81 VAL A CA 1
ATOM 607 C C . VAL A 1 81 ? 13.238 -28.278 -6.961 1.00 97.75 81 VAL A C 1
ATOM 609 O O . VAL A 1 81 ? 13.838 -28.899 -7.836 1.00 97.75 81 VAL A O 1
ATOM 612 N N . TRP A 1 82 ? 13.824 -27.378 -6.182 1.00 98.56 82 TRP A N 1
ATOM 613 C CA . TRP A 1 82 ? 15.185 -26.879 -6.314 1.00 98.56 82 TRP A CA 1
ATOM 614 C C . TRP A 1 82 ? 16.034 -27.254 -5.100 1.00 98.56 82 TRP A C 1
ATOM 616 O O . TRP A 1 82 ? 15.528 -27.379 -3.979 1.00 98.56 82 TRP A O 1
ATOM 626 N N . TRP A 1 83 ? 17.334 -27.434 -5.322 1.00 98.44 83 TRP A N 1
ATOM 627 C CA . TRP A 1 83 ? 18.332 -27.614 -4.264 1.00 98.44 83 TRP A CA 1
ATOM 628 C C . TRP A 1 83 ? 19.723 -27.201 -4.748 1.00 98.44 83 TRP A C 1
ATOM 630 O O . TRP A 1 83 ? 19.924 -26.883 -5.920 1.00 98.44 83 TRP A O 1
ATOM 640 N N . HIS A 1 84 ? 20.697 -27.222 -3.840 1.00 98.56 84 HIS A N 1
ATOM 641 C CA . HIS A 1 84 ? 22.102 -27.019 -4.180 1.00 98.56 84 HIS A CA 1
ATOM 642 C C . HIS A 1 84 ? 22.878 -28.333 -4.146 1.00 98.56 84 HIS A C 1
ATOM 644 O O . HIS A 1 84 ? 22.621 -29.204 -3.310 1.00 98.56 84 HIS A O 1
ATOM 650 N N . ILE A 1 85 ? 23.861 -28.458 -5.031 1.00 98.38 85 ILE A N 1
ATOM 651 C CA . ILE A 1 85 ? 24.759 -29.612 -5.119 1.00 98.38 85 ILE A CA 1
ATOM 652 C C . ILE A 1 85 ? 26.216 -29.209 -4.881 1.00 98.38 85 ILE A C 1
ATOM 654 O O . ILE A 1 85 ? 26.610 -28.048 -5.043 1.00 98.38 85 ILE A O 1
ATOM 658 N N . ARG A 1 86 ? 27.021 -30.205 -4.514 1.00 97.56 86 ARG A N 1
ATOM 659 C CA . ARG A 1 86 ? 28.486 -30.136 -4.472 1.00 97.56 86 ARG A CA 1
ATOM 660 C C . ARG A 1 86 ? 29.088 -30.481 -5.846 1.00 97.56 86 ARG A C 1
ATOM 662 O O . ARG A 1 86 ? 28.377 -31.021 -6.695 1.00 97.56 86 ARG A O 1
ATOM 669 N N . PRO A 1 87 ? 30.389 -30.206 -6.083 1.00 97.19 87 PRO A N 1
ATOM 670 C CA . PRO A 1 87 ? 31.055 -30.537 -7.350 1.00 97.19 87 PRO A CA 1
ATOM 671 C C . PRO A 1 87 ? 30.986 -32.016 -7.757 1.00 97.19 87 PRO A C 1
ATOM 673 O O . PRO A 1 87 ? 31.090 -32.320 -8.939 1.00 97.19 87 PRO A O 1
ATOM 676 N N . ASP A 1 88 ? 30.768 -32.925 -6.801 1.00 96.56 88 ASP A N 1
ATOM 677 C CA . ASP A 1 88 ? 30.576 -34.365 -7.028 1.00 96.56 88 ASP A CA 1
ATOM 678 C C . ASP A 1 88 ? 29.138 -34.750 -7.445 1.00 96.56 88 ASP A C 1
ATOM 680 O O . ASP A 1 88 ? 28.818 -35.936 -7.544 1.00 96.56 88 ASP A O 1
ATOM 684 N N . GLY A 1 89 ? 28.252 -33.768 -7.645 1.00 96.94 89 GLY A N 1
ATOM 685 C CA . GLY A 1 89 ? 26.857 -33.968 -8.047 1.00 96.94 89 GLY A CA 1
ATOM 686 C C . GLY A 1 89 ? 25.913 -34.349 -6.909 1.00 96.94 89 GLY A C 1
ATOM 687 O O . GLY A 1 89 ? 24.703 -34.456 -7.120 1.00 96.94 89 GLY A O 1
ATOM 688 N N . ARG A 1 90 ? 26.419 -34.549 -5.686 1.00 97.44 90 ARG A N 1
ATOM 689 C CA . ARG A 1 90 ? 25.573 -34.918 -4.546 1.00 97.44 90 ARG A CA 1
ATOM 690 C C . ARG A 1 90 ? 24.843 -33.689 -4.000 1.00 97.44 90 ARG A C 1
ATOM 692 O O . ARG A 1 90 ? 25.463 -32.624 -3.889 1.00 97.44 90 ARG A O 1
ATOM 699 N N . PRO A 1 91 ? 23.569 -33.826 -3.579 1.00 98.00 91 PRO A N 1
ATOM 700 C CA . PRO A 1 91 ? 22.887 -32.784 -2.820 1.00 98.00 91 PRO A CA 1
ATOM 701 C C . PRO A 1 91 ? 23.732 -32.329 -1.627 1.00 98.00 91 PRO A C 1
ATOM 703 O O . PRO A 1 91 ? 24.376 -33.147 -0.957 1.00 98.00 91 PRO A O 1
ATOM 706 N N . LEU A 1 92 ? 23.751 -31.020 -1.387 1.00 98.06 92 LEU A N 1
ATOM 707 C CA . LEU A 1 92 ? 24.424 -30.430 -0.233 1.00 98.06 92 LEU A CA 1
ATOM 708 C C . LEU A 1 92 ? 23.677 -30.759 1.071 1.00 98.06 92 LEU A C 1
ATOM 710 O O . LEU A 1 92 ? 24.311 -30.963 2.100 1.00 98.06 92 LEU A O 1
ATOM 714 N N . TYR A 1 93 ? 22.349 -30.852 0.996 1.00 97.56 93 TYR A N 1
ATOM 715 C CA . TYR A 1 93 ? 21.432 -31.053 2.117 1.00 97.56 93 TYR A CA 1
ATOM 716 C C . TYR A 1 93 ? 20.128 -31.751 1.654 1.00 97.56 93 TYR A C 1
ATOM 718 O O . TYR A 1 93 ? 19.856 -31.819 0.443 1.00 97.56 93 TYR A O 1
ATOM 726 N N . PRO A 1 94 ? 19.331 -32.334 2.573 1.00 96.94 94 PRO A N 1
ATOM 727 C CA . PRO A 1 94 ? 18.107 -33.064 2.226 1.00 96.94 94 PRO A CA 1
ATOM 728 C C . PRO A 1 94 ? 16.905 -32.171 1.874 1.00 96.94 94 PRO A C 1
ATOM 730 O O . PRO A 1 94 ? 16.017 -32.625 1.155 1.00 96.94 94 PRO A O 1
ATOM 733 N N . GLU A 1 95 ? 16.868 -30.923 2.332 1.00 97.25 95 GLU A N 1
ATOM 734 C CA . GLU A 1 95 ? 15.767 -29.984 2.111 1.00 97.25 95 GLU A CA 1
ATOM 735 C C . GLU A 1 95 ? 15.578 -29.643 0.624 1.00 97.25 95 GLU A C 1
ATOM 737 O O . GLU A 1 95 ? 16.500 -29.721 -0.197 1.00 97.25 95 GLU A O 1
ATOM 742 N N . ARG A 1 96 ? 14.347 -29.266 0.267 1.00 97.44 96 ARG A N 1
ATOM 743 C CA . ARG A 1 96 ? 13.938 -28.906 -1.093 1.00 97.44 96 ARG A CA 1
ATOM 744 C C . ARG A 1 96 ? 13.167 -27.597 -1.072 1.00 97.44 96 ARG A C 1
ATOM 746 O O . ARG A 1 96 ? 12.362 -27.355 -0.1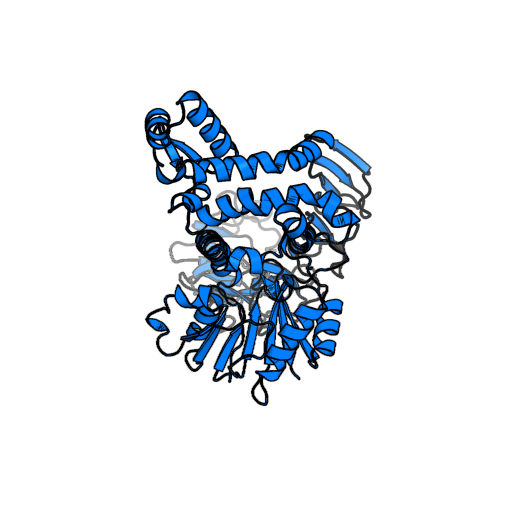76 1.00 97.44 96 ARG A O 1
ATOM 753 N N . TYR A 1 97 ? 13.427 -26.764 -2.069 1.00 98.12 97 TYR A N 1
ATOM 754 C CA . TYR A 1 97 ? 12.923 -25.399 -2.149 1.00 98.12 97 TYR A CA 1
ATOM 755 C C . TYR A 1 97 ? 12.114 -25.192 -3.428 1.00 98.12 97 TYR A C 1
ATOM 757 O O . TYR A 1 97 ? 12.290 -25.908 -4.409 1.00 98.12 97 TYR A O 1
ATOM 765 N N . ALA A 1 98 ? 11.239 -24.190 -3.439 1.00 98.06 98 ALA A N 1
ATOM 766 C CA . ALA A 1 98 ? 10.531 -23.780 -4.649 1.00 98.06 98 ALA A CA 1
ATOM 767 C C . ALA A 1 98 ? 11.445 -23.023 -5.627 1.00 98.06 98 ALA A C 1
ATOM 769 O O . ALA A 1 98 ? 11.122 -22.902 -6.806 1.00 98.06 98 ALA A O 1
ATOM 770 N N . TRP A 1 99 ? 12.556 -22.463 -5.135 1.00 98.31 99 TRP A N 1
ATOM 771 C CA . TRP A 1 99 ? 13.579 -21.806 -5.947 1.00 98.31 99 TRP A CA 1
ATOM 772 C C . TRP A 1 99 ? 14.905 -21.673 -5.180 1.00 98.31 99 TRP A C 1
ATOM 774 O O . TRP A 1 99 ? 14.901 -21.475 -3.961 1.00 98.31 99 TRP A O 1
ATOM 784 N N . CYS A 1 100 ? 16.031 -21.729 -5.897 1.00 98.31 100 CYS A N 1
ATOM 785 C CA . CYS A 1 100 ? 17.377 -21.496 -5.367 1.00 98.31 100 CYS A CA 1
ATOM 786 C C . CYS A 1 100 ? 18.133 -20.467 -6.224 1.00 98.31 100 CYS A C 1
ATOM 788 O O . CYS A 1 100 ? 18.195 -20.608 -7.446 1.00 98.31 100 CYS A O 1
ATOM 790 N N . GLY A 1 101 ? 18.719 -19.461 -5.574 1.00 96.88 101 GLY A N 1
ATOM 791 C CA . GLY A 1 101 ? 19.675 -18.525 -6.167 1.00 96.88 101 GLY A CA 1
ATOM 792 C C . GLY A 1 101 ? 21.097 -19.084 -6.177 1.00 96.88 101 GLY A C 1
ATOM 793 O O . GLY A 1 101 ? 21.345 -20.179 -5.686 1.00 96.88 101 GLY A O 1
ATOM 794 N N . ASN A 1 102 ? 22.051 -18.339 -6.732 1.00 95.75 102 ASN A N 1
ATOM 795 C CA . ASN A 1 102 ? 23.457 -18.749 -6.698 1.00 95.75 102 ASN A CA 1
ATOM 796 C C . ASN A 1 102 ? 24.071 -18.476 -5.319 1.00 95.75 102 ASN A C 1
ATOM 798 O O . ASN A 1 102 ? 23.647 -17.565 -4.607 1.00 95.75 102 ASN A O 1
ATOM 802 N N . ALA A 1 103 ? 25.119 -19.220 -4.962 1.00 96.00 103 ALA A N 1
ATOM 803 C CA . ALA A 1 103 ? 25.934 -18.843 -3.816 1.00 96.00 103 ALA A CA 1
ATOM 804 C C . ALA A 1 103 ? 26.704 -17.555 -4.132 1.00 96.00 103 ALA A C 1
ATOM 806 O O . ALA A 1 103 ? 27.429 -17.473 -5.125 1.00 96.00 103 ALA A O 1
ATOM 807 N N . GLN A 1 104 ? 26.529 -16.538 -3.300 1.00 94.88 104 GLN A N 1
ATOM 808 C CA . GLN A 1 104 ? 27.186 -15.253 -3.465 1.00 94.88 104 GLN A CA 1
ATOM 809 C C . GLN A 1 104 ? 27.457 -14.644 -2.094 1.00 94.88 104 GLN A C 1
ATOM 811 O O . GLN A 1 104 ? 26.579 -14.604 -1.236 1.00 94.88 104 GLN A O 1
ATOM 816 N N . GLY A 1 105 ? 28.675 -14.151 -1.867 1.00 93.44 105 GLY A N 1
ATOM 817 C CA . GLY A 1 105 ? 29.014 -13.459 -0.626 1.00 93.44 105 GLY A CA 1
ATOM 818 C C . GLY A 1 105 ? 29.002 -14.359 0.614 1.00 93.44 105 GLY A C 1
ATOM 819 O O . GLY A 1 105 ? 28.874 -13.837 1.728 1.00 93.44 105 GLY A O 1
ATOM 820 N N . GLY A 1 106 ? 29.160 -15.673 0.430 1.00 95.25 106 GLY A N 1
ATOM 821 C CA . GLY A 1 106 ? 29.134 -16.711 1.457 1.00 95.25 106 GLY A CA 1
ATOM 822 C C . GLY A 1 106 ? 27.734 -17.207 1.818 1.00 95.25 106 GLY A C 1
ATOM 823 O O . GLY A 1 106 ? 27.563 -17.805 2.884 1.00 95.25 106 GLY A O 1
ATOM 824 N N . ARG A 1 107 ? 26.716 -16.900 1.010 1.00 96.81 107 ARG A N 1
ATOM 825 C CA . ARG A 1 107 ? 25.306 -17.179 1.308 1.00 96.81 107 ARG A CA 1
ATOM 826 C C . ARG A 1 107 ? 24.573 -17.672 0.069 1.00 96.81 107 ARG A C 1
ATOM 828 O O . ARG A 1 107 ? 24.930 -17.301 -1.042 1.00 96.81 107 ARG A O 1
ATOM 835 N N . MET A 1 108 ? 23.538 -18.479 0.271 1.00 97.56 108 MET A N 1
ATOM 836 C CA . MET A 1 108 ? 22.629 -18.935 -0.784 1.00 97.56 108 MET A CA 1
ATOM 837 C C . MET A 1 108 ? 21.209 -18.497 -0.450 1.00 97.56 108 MET A C 1
ATOM 839 O O . MET A 1 108 ? 20.678 -18.839 0.608 1.00 97.56 108 MET A O 1
ATOM 843 N N . THR A 1 109 ? 20.592 -17.746 -1.352 1.00 98.00 109 THR A N 1
ATOM 844 C CA . THR A 1 109 ? 19.193 -17.336 -1.229 1.00 98.00 109 THR A CA 1
ATOM 845 C C . THR A 1 109 ? 18.289 -18.465 -1.709 1.00 98.00 109 THR A C 1
ATOM 847 O O . THR A 1 109 ? 18.484 -18.998 -2.801 1.00 98.00 109 THR A O 1
ATOM 850 N N . VAL A 1 110 ? 17.275 -18.829 -0.929 1.00 98.31 110 VAL A N 1
ATOM 851 C CA . VAL A 1 110 ? 16.278 -19.834 -1.324 1.00 98.31 110 VAL A CA 1
ATOM 852 C C . VAL A 1 110 ? 14.868 -19.346 -1.021 1.00 98.31 110 VAL A C 1
ATOM 854 O O . VAL A 1 110 ? 14.665 -18.528 -0.122 1.00 98.31 110 VAL A O 1
ATOM 857 N N . ARG A 1 111 ? 13.890 -19.856 -1.773 1.00 98.31 111 ARG A N 1
ATOM 858 C CA . ARG A 1 111 ? 12.463 -19.629 -1.528 1.00 98.31 111 ARG A CA 1
ATOM 859 C C . ARG A 1 111 ? 11.788 -20.945 -1.176 1.00 98.31 111 ARG A C 1
ATOM 861 O O . ARG A 1 111 ? 11.871 -21.902 -1.944 1.00 98.31 111 ARG A O 1
ATOM 868 N N . ASP A 1 112 ? 11.131 -20.995 -0.029 1.00 96.88 112 ASP A N 1
ATOM 869 C CA . ASP A 1 112 ? 10.396 -22.172 0.418 1.00 96.88 112 ASP A CA 1
ATOM 870 C C . ASP A 1 112 ? 9.088 -22.386 -0.379 1.00 96.88 112 ASP A C 1
ATOM 872 O O . ASP A 1 112 ? 8.660 -21.503 -1.133 1.00 96.88 112 ASP A O 1
ATOM 876 N N . PRO A 1 113 ? 8.443 -23.563 -0.258 1.00 95.94 113 PRO A N 1
ATOM 877 C CA . PRO A 1 113 ? 7.162 -23.838 -0.915 1.00 95.94 113 PRO A CA 1
ATOM 878 C C . PRO A 1 113 ? 6.018 -22.893 -0.516 1.00 95.94 113 PRO A C 1
ATOM 880 O O . PRO A 1 113 ? 5.074 -22.734 -1.283 1.00 95.94 113 PRO A O 1
ATOM 883 N N . GLY A 1 114 ? 6.110 -22.236 0.646 1.00 94.56 114 GLY A N 1
ATOM 884 C CA . GLY A 1 114 ? 5.166 -21.208 1.093 1.00 94.56 114 GLY A CA 1
ATOM 885 C C . GLY A 1 114 ? 5.405 -19.834 0.456 1.00 94.56 114 GLY A C 1
ATOM 886 O O . GLY A 1 114 ? 4.724 -18.868 0.797 1.00 94.56 114 GLY A O 1
ATOM 887 N N . GLY A 1 115 ? 6.377 -19.722 -0.453 1.00 96.38 115 GLY A N 1
ATOM 888 C CA . GLY A 1 115 ? 6.711 -18.483 -1.147 1.00 96.38 115 GLY A CA 1
ATOM 889 C C . GLY A 1 115 ? 7.572 -17.523 -0.327 1.00 96.38 115 GLY A C 1
ATOM 890 O O . GLY A 1 115 ? 7.758 -16.382 -0.750 1.00 96.38 115 GLY A O 1
ATOM 891 N N . ARG A 1 116 ? 8.114 -17.947 0.821 1.00 97.75 116 ARG A N 1
ATOM 892 C CA . ARG A 1 116 ? 8.965 -17.104 1.667 1.00 97.75 116 ARG A CA 1
ATOM 893 C C . ARG A 1 116 ? 10.437 -17.326 1.381 1.00 97.75 116 ARG A C 1
ATOM 895 O O . ARG A 1 116 ? 10.889 -18.441 1.140 1.00 97.75 116 ARG A O 1
ATOM 902 N N . TYR A 1 117 ? 11.199 -16.246 1.455 1.00 98.50 117 TYR A N 1
ATOM 903 C CA . TYR A 1 117 ? 12.636 -16.253 1.249 1.00 98.50 117 TYR A CA 1
ATOM 904 C C . TYR A 1 117 ? 13.396 -16.418 2.563 1.00 98.50 117 TYR A C 1
ATOM 906 O O . TYR A 1 117 ? 12.992 -15.909 3.613 1.00 98.50 117 TYR A O 1
ATOM 914 N N . LEU A 1 118 ? 14.532 -17.100 2.481 1.00 97.69 118 LEU A N 1
ATOM 915 C CA . LEU A 1 118 ? 15.508 -17.252 3.551 1.00 97.69 118 LEU A CA 1
ATOM 916 C C . LEU A 1 118 ? 16.915 -17.394 2.963 1.00 97.69 118 LEU A C 1
ATOM 918 O O . LEU A 1 118 ? 17.089 -17.651 1.770 1.00 97.69 118 LEU A O 1
ATOM 922 N N . HIS A 1 119 ? 17.917 -17.261 3.825 1.00 98.12 119 HIS A N 1
ATOM 923 C CA . HIS A 1 119 ? 19.317 -17.441 3.462 1.00 98.12 119 HIS A CA 1
ATOM 924 C C . HIS A 1 119 ? 19.907 -18.666 4.149 1.00 98.12 119 HIS A C 1
ATOM 926 O O . HIS A 1 119 ? 19.676 -18.905 5.339 1.00 98.12 119 HIS A O 1
ATOM 932 N N . LEU A 1 120 ? 20.702 -19.412 3.391 1.00 98.19 120 LEU A N 1
ATOM 933 C CA . LEU A 1 120 ? 21.522 -20.515 3.870 1.00 98.19 120 LEU A CA 1
ATOM 934 C C . LEU A 1 120 ? 22.995 -20.097 3.885 1.00 98.19 120 LEU A C 1
ATOM 936 O O . LEU A 1 120 ? 23.427 -19.286 3.058 1.00 98.19 120 LEU A O 1
ATOM 940 N N . ASP A 1 121 ? 23.778 -20.659 4.800 1.00 97.25 121 ASP A N 1
ATOM 941 C CA . ASP A 1 121 ? 25.235 -20.640 4.687 1.00 97.25 121 ASP A CA 1
ATOM 942 C C . ASP A 1 121 ? 25.712 -21.625 3.606 1.00 97.25 121 ASP A C 1
ATOM 944 O O . ASP A 1 121 ? 24.921 -22.388 3.050 1.00 97.25 121 ASP A O 1
ATOM 948 N N . LEU A 1 122 ? 27.012 -21.619 3.290 1.00 96.88 122 LEU A N 1
ATOM 949 C CA . LEU A 1 122 ? 27.575 -22.500 2.261 1.00 96.88 122 LEU A CA 1
ATOM 950 C C . LEU A 1 122 ? 27.493 -23.993 2.614 1.00 96.88 122 LEU A C 1
ATOM 952 O O . LEU A 1 122 ? 27.697 -24.818 1.729 1.00 96.88 122 LEU A O 1
ATOM 956 N N . ASP A 1 123 ? 27.175 -24.366 3.849 1.00 97.06 123 ASP A N 1
ATOM 957 C CA . ASP A 1 123 ? 26.957 -25.758 4.251 1.00 97.06 123 ASP A CA 1
ATOM 958 C C . ASP A 1 123 ? 25.471 -26.145 4.215 1.00 97.06 123 ASP A C 1
ATOM 960 O O . ASP A 1 123 ? 25.123 -27.294 4.481 1.00 97.06 123 ASP A O 1
ATOM 964 N N . GLY A 1 124 ? 24.593 -25.212 3.829 1.00 96.88 124 GLY A N 1
ATOM 965 C CA . GLY A 1 124 ? 23.158 -25.436 3.707 1.00 96.88 124 GLY A CA 1
ATOM 966 C C . GLY A 1 124 ? 22.353 -25.151 4.963 1.00 96.88 124 GLY A C 1
ATOM 967 O O . GLY A 1 124 ? 21.159 -25.437 4.987 1.00 96.88 124 GLY A O 1
ATOM 968 N N . ARG A 1 125 ? 22.968 -24.608 6.014 1.00 97.44 125 ARG A N 1
ATOM 969 C CA . ARG A 1 125 ? 22.274 -24.345 7.275 1.00 97.44 125 ARG A CA 1
ATOM 970 C C . ARG A 1 125 ? 21.544 -23.016 7.196 1.00 97.44 125 ARG A C 1
ATOM 972 O O . ARG A 1 125 ? 22.068 -22.030 6.681 1.00 97.44 125 ARG A O 1
ATOM 979 N N . VAL A 1 126 ? 20.334 -22.985 7.745 1.00 97.44 126 VAL A N 1
ATOM 980 C CA . VAL A 1 126 ? 19.524 -21.768 7.836 1.00 97.44 126 VAL A CA 1
ATOM 981 C C . VAL A 1 126 ? 20.238 -20.743 8.717 1.00 97.44 126 VAL A C 1
ATOM 983 O O . VAL A 1 126 ? 20.489 -20.997 9.891 1.00 97.44 126 VAL A O 1
ATOM 986 N N . VAL A 1 127 ? 20.538 -19.572 8.151 1.00 96.56 127 VAL A N 1
ATOM 987 C CA . VAL A 1 127 ? 21.277 -18.493 8.833 1.00 96.56 127 VAL A CA 1
ATOM 988 C C . VAL A 1 127 ? 20.427 -17.823 9.910 1.00 96.56 127 VAL A C 1
ATOM 990 O O . VAL A 1 127 ? 20.926 -17.471 10.973 1.00 96.56 127 VAL A O 1
ATOM 993 N N . SER A 1 128 ? 19.134 -17.645 9.633 1.00 94.12 128 SER A N 1
ATOM 994 C CA . SER A 1 128 ? 18.179 -16.998 10.530 1.00 94.12 128 SER A CA 1
ATOM 995 C C . SER A 1 128 ? 16.802 -17.656 10.410 1.00 94.12 128 SER A C 1
ATOM 997 O O . SER A 1 128 ? 16.375 -17.995 9.300 1.00 94.12 128 SER A O 1
ATOM 999 N N . PRO A 1 129 ? 16.059 -17.828 11.520 1.00 92.25 129 PRO A N 1
ATOM 1000 C CA . PRO A 1 129 ? 14.700 -18.360 11.472 1.00 92.25 129 PRO A CA 1
ATOM 1001 C C . PRO A 1 129 ? 13.711 -17.393 10.805 1.00 92.25 129 PRO A C 1
ATOM 1003 O O . PRO A 1 129 ? 12.619 -17.814 10.432 1.00 92.25 129 PRO A O 1
ATOM 1006 N N . ARG A 1 130 ? 14.074 -16.113 10.619 1.00 92.94 130 ARG A N 1
ATOM 1007 C CA . ARG A 1 130 ? 13.214 -15.142 9.932 1.00 92.94 130 ARG A CA 1
ATOM 1008 C C . ARG A 1 130 ? 12.956 -15.568 8.484 1.00 92.94 130 ARG A C 1
ATOM 1010 O O . ARG A 1 130 ? 13.798 -16.178 7.824 1.00 92.94 130 ARG A O 1
ATOM 1017 N N . ARG A 1 131 ? 11.754 -15.256 8.008 1.00 95.19 131 ARG A N 1
ATOM 1018 C CA . ARG A 1 131 ? 11.272 -15.551 6.658 1.00 95.19 131 ARG A CA 1
ATOM 1019 C C . ARG A 1 131 ? 10.802 -14.254 6.031 1.00 95.19 131 ARG A C 1
ATOM 1021 O O . ARG A 1 131 ? 10.023 -13.536 6.651 1.00 95.19 131 ARG A O 1
ATOM 1028 N N . TRP A 1 132 ? 11.232 -13.974 4.811 1.00 97.25 132 TRP A N 1
ATOM 1029 C CA . TRP A 1 132 ? 11.003 -12.695 4.138 1.00 97.25 132 TRP A CA 1
ATOM 1030 C C . TRP A 1 132 ? 10.023 -12.842 2.971 1.00 97.25 132 TRP A C 1
ATOM 1032 O O . TRP A 1 132 ? 9.929 -13.920 2.384 1.00 97.25 132 TRP A O 1
ATOM 1042 N N . ARG A 1 133 ? 9.301 -11.772 2.609 1.00 96.94 133 ARG A N 1
ATOM 1043 C CA . ARG A 1 133 ? 8.522 -11.722 1.350 1.00 96.94 133 ARG A CA 1
ATOM 1044 C C . ARG A 1 133 ? 9.450 -11.817 0.143 1.00 96.94 133 ARG A C 1
ATOM 1046 O O . ARG A 1 133 ? 9.127 -12.468 -0.843 1.00 96.94 133 ARG A O 1
ATOM 1053 N N . TYR A 1 134 ? 10.620 -11.204 0.272 1.00 97.94 134 TYR A N 1
ATOM 1054 C CA . TYR A 1 134 ? 11.701 -11.242 -0.694 1.00 97.94 134 TYR A CA 1
ATOM 1055 C C . TYR A 1 134 ? 13.042 -11.177 0.036 1.00 97.94 134 TYR A C 1
ATOM 1057 O O . TYR A 1 134 ? 13.170 -10.495 1.052 1.00 97.94 134 TYR A O 1
ATOM 1065 N N . ALA A 1 135 ? 14.047 -11.871 -0.486 1.00 97.31 135 ALA A N 1
ATOM 1066 C CA . ALA A 1 135 ? 15.431 -11.678 -0.093 1.00 97.31 135 ALA A CA 1
ATOM 1067 C C . ALA A 1 135 ? 16.304 -11.720 -1.345 1.00 97.31 135 ALA A C 1
ATOM 1069 O O . ALA A 1 135 ? 16.146 -12.611 -2.176 1.00 97.31 135 ALA A O 1
ATOM 1070 N N . GLY A 1 136 ? 17.193 -10.741 -1.481 1.00 95.38 136 GLY A N 1
ATOM 1071 C CA . GLY A 1 136 ? 18.179 -10.688 -2.550 1.00 95.38 136 GLY A CA 1
ATOM 1072 C C . GLY A 1 136 ? 19.462 -11.435 -2.195 1.00 95.38 136 GLY A C 1
ATOM 1073 O O . GLY A 1 136 ? 19.677 -11.849 -1.051 1.00 95.38 136 GLY A O 1
ATOM 1074 N N . ASP A 1 137 ? 20.335 -11.551 -3.191 1.00 93.19 137 ASP A N 1
ATOM 1075 C CA . ASP A 1 137 ? 21.664 -12.132 -3.029 1.00 93.19 137 ASP A CA 1
ATOM 1076 C C . ASP A 1 137 ? 22.608 -11.182 -2.287 1.00 93.19 137 ASP A C 1
ATOM 1078 O O . ASP A 1 137 ? 22.492 -9.954 -2.356 1.00 93.19 137 ASP A O 1
ATOM 1082 N N . TYR A 1 138 ? 23.587 -11.759 -1.593 1.00 93.19 138 TYR A N 1
ATOM 1083 C CA . TYR A 1 138 ? 24.557 -10.976 -0.842 1.00 93.19 138 TYR A CA 1
ATOM 1084 C C . TYR A 1 138 ? 25.568 -10.299 -1.766 1.00 93.19 138 TYR A C 1
ATOM 1086 O O . TYR A 1 138 ? 26.217 -10.934 -2.600 1.00 93.19 138 TYR A O 1
ATOM 1094 N N . ARG A 1 139 ? 25.790 -9.001 -1.560 1.00 89.19 139 ARG A N 1
ATOM 1095 C CA . ARG A 1 139 ? 26.849 -8.218 -2.205 1.00 89.19 139 ARG A CA 1
ATOM 1096 C C . ARG A 1 139 ? 27.521 -7.341 -1.157 1.00 89.19 139 ARG A C 1
ATOM 1098 O O . ARG A 1 139 ? 26.856 -6.662 -0.388 1.00 89.19 139 ARG A O 1
ATOM 1105 N N . GLY A 1 140 ? 28.852 -7.390 -1.083 1.00 84.81 140 GLY A N 1
ATOM 1106 C CA . GLY A 1 140 ? 29.594 -6.629 -0.067 1.00 84.81 140 GLY A CA 1
ATOM 1107 C C . GLY A 1 140 ? 29.265 -7.026 1.381 1.00 84.81 140 GLY A C 1
ATOM 1108 O O . GLY A 1 140 ? 29.404 -6.205 2.276 1.00 84.81 140 GLY A O 1
ATOM 1109 N N . GLY A 1 141 ? 28.815 -8.266 1.615 1.00 89.56 141 GLY A N 1
ATOM 1110 C CA . GLY A 1 141 ? 28.449 -8.758 2.951 1.00 89.56 141 GLY A CA 1
ATOM 1111 C C . GLY A 1 141 ? 27.029 -8.413 3.408 1.00 89.56 141 GLY A C 1
ATOM 1112 O O . GLY A 1 141 ? 26.657 -8.807 4.511 1.00 89.56 141 GLY A O 1
ATOM 1113 N N . LEU A 1 142 ? 26.235 -7.755 2.560 1.00 93.62 142 LEU A N 1
ATOM 1114 C CA . LEU A 1 142 ? 24.864 -7.338 2.853 1.00 93.62 142 LEU A CA 1
ATOM 1115 C C . LEU A 1 142 ? 23.890 -7.892 1.813 1.00 93.62 142 LEU A C 1
ATOM 1117 O O . LEU A 1 142 ? 24.262 -8.063 0.651 1.00 93.62 142 LEU A O 1
ATOM 1121 N N . ALA A 1 143 ? 22.648 -8.126 2.219 1.00 95.50 143 ALA A N 1
ATOM 1122 C CA . ALA A 1 143 ? 21.533 -8.435 1.328 1.00 95.50 143 ALA A CA 1
ATOM 1123 C C . ALA A 1 143 ? 20.350 -7.509 1.624 1.00 95.50 143 ALA A C 1
ATOM 1125 O O . ALA A 1 143 ? 20.164 -7.075 2.761 1.00 95.50 143 ALA A O 1
ATOM 1126 N N . VAL A 1 144 ? 19.544 -7.225 0.603 1.00 97.44 144 VAL A N 1
ATOM 1127 C CA . VAL A 1 144 ? 18.252 -6.548 0.771 1.00 97.44 144 VAL A CA 1
ATOM 1128 C C . VAL A 1 144 ? 17.193 -7.600 1.075 1.00 97.44 144 VAL A C 1
ATOM 1130 O O . VAL A 1 144 ? 17.128 -8.630 0.402 1.00 97.44 144 VAL A O 1
ATOM 1133 N N . VAL A 1 145 ? 16.349 -7.338 2.065 1.00 97.69 145 VAL A N 1
ATOM 1134 C CA . VAL A 1 145 ? 15.189 -8.168 2.411 1.00 97.69 145 VAL A CA 1
ATOM 1135 C C . VAL A 1 145 ? 13.928 -7.321 2.456 1.00 97.69 145 VAL A C 1
ATOM 1137 O O . VAL A 1 145 ? 14.000 -6.140 2.784 1.00 97.69 145 VAL A O 1
ATOM 1140 N N . GLN A 1 146 ? 12.784 -7.933 2.160 1.00 97.62 146 GLN A N 1
ATOM 1141 C CA . GLN A 1 146 ? 11.462 -7.317 2.245 1.00 97.62 146 GLN A CA 1
ATOM 1142 C C . GLN A 1 146 ? 10.611 -8.011 3.312 1.00 97.62 146 GLN A C 1
ATOM 1144 O O . GLN A 1 146 ? 10.496 -9.243 3.326 1.00 97.62 146 GLN A O 1
ATOM 1149 N N . ASP A 1 147 ? 9.996 -7.231 4.194 1.00 93.69 147 ASP A N 1
ATOM 1150 C CA . ASP A 1 147 ? 9.108 -7.738 5.241 1.00 93.69 147 ASP A CA 1
ATOM 1151 C C . ASP A 1 147 ? 7.640 -7.848 4.795 1.00 93.69 147 ASP A C 1
ATOM 1153 O O . ASP A 1 147 ? 7.286 -7.598 3.645 1.00 93.69 147 ASP A O 1
ATOM 1157 N N . ASP A 1 148 ? 6.757 -8.226 5.722 1.00 87.50 148 ASP A N 1
ATOM 1158 C CA . ASP A 1 148 ? 5.325 -8.413 5.464 1.00 87.50 148 ASP A CA 1
ATOM 1159 C C . ASP A 1 148 ? 4.522 -7.141 5.178 1.00 87.50 148 ASP A C 1
ATOM 1161 O O . ASP A 1 148 ? 3.393 -7.225 4.675 1.00 87.50 148 ASP A O 1
ATOM 1165 N N . ARG A 1 149 ? 5.114 -5.974 5.448 1.00 82.69 149 ARG A N 1
ATOM 1166 C CA . ARG A 1 149 ? 4.561 -4.666 5.083 1.00 82.69 149 ARG A CA 1
ATOM 1167 C C . ARG A 1 149 ? 4.932 -4.283 3.649 1.00 82.69 149 ARG A C 1
ATOM 1169 O O . ARG A 1 149 ? 4.417 -3.293 3.144 1.00 82.69 149 ARG A O 1
ATOM 1176 N N . GLY A 1 150 ? 5.803 -5.056 2.995 1.00 89.44 150 GLY A N 1
ATOM 1177 C CA . GLY A 1 150 ? 6.334 -4.748 1.670 1.00 89.44 150 GLY A CA 1
ATOM 1178 C C . GLY A 1 150 ? 7.497 -3.755 1.700 1.00 89.44 150 GLY A C 1
ATOM 1179 O O . GLY A 1 150 ? 7.906 -3.275 0.643 1.00 89.44 150 GLY A O 1
ATOM 1180 N N . LEU A 1 151 ? 8.039 -3.449 2.883 1.00 93.12 151 LEU A N 1
ATOM 1181 C CA . LEU A 1 151 ? 9.160 -2.530 3.030 1.00 93.12 151 LEU A CA 1
ATOM 1182 C C . LEU A 1 151 ? 10.486 -3.287 3.030 1.00 93.12 151 LEU A C 1
ATOM 1184 O O . LEU A 1 151 ? 10.574 -4.425 3.489 1.00 93.12 151 LEU A O 1
ATOM 1188 N N . HIS A 1 152 ? 11.528 -2.620 2.553 1.00 97.50 152 HIS A N 1
ATOM 1189 C CA . HIS A 1 152 ? 12.856 -3.168 2.353 1.00 97.50 152 HIS A CA 1
ATOM 1190 C C . HIS A 1 152 ? 13.848 -2.650 3.394 1.00 97.50 152 HIS A C 1
ATOM 1192 O O . HIS A 1 152 ? 13.825 -1.472 3.757 1.00 97.50 152 HIS A O 1
ATOM 1198 N N . THR A 1 153 ? 14.751 -3.519 3.845 1.00 97.06 153 THR A N 1
ATOM 1199 C CA . THR A 1 153 ? 15.902 -3.155 4.681 1.00 97.06 153 THR A CA 1
ATOM 1200 C C . THR A 1 153 ? 17.117 -4.025 4.355 1.00 97.06 153 THR A C 1
ATOM 1202 O O . THR A 1 153 ? 17.027 -4.961 3.558 1.00 97.06 153 THR A O 1
ATOM 1205 N N . HIS A 1 154 ? 18.256 -3.720 4.970 1.00 97.12 154 HIS A N 1
ATOM 1206 C CA . HIS A 1 154 ? 19.487 -4.488 4.823 1.00 97.12 154 HIS A CA 1
ATOM 1207 C C . HIS A 1 154 ? 19.683 -5.478 5.970 1.00 97.12 154 HIS A C 1
ATOM 1209 O O . HIS A 1 154 ? 19.428 -5.160 7.135 1.00 97.12 154 HIS A O 1
ATOM 1215 N N . VAL A 1 155 ? 20.202 -6.662 5.639 1.00 96.44 155 VAL A N 1
ATOM 1216 C CA . VAL A 1 155 ? 20.689 -7.651 6.607 1.00 96.44 155 VAL A CA 1
ATOM 1217 C C . VAL A 1 155 ? 22.153 -7.996 6.365 1.00 96.44 155 VAL A C 1
ATOM 1219 O O . VAL A 1 155 ? 22.616 -8.038 5.222 1.00 96.44 155 VAL A O 1
ATOM 1222 N N . ASP A 1 156 ? 22.875 -8.265 7.447 1.00 94.81 156 ASP A N 1
ATOM 1223 C CA . ASP A 1 156 ? 24.247 -8.762 7.407 1.00 94.81 156 ASP A CA 1
ATOM 1224 C C . ASP A 1 156 ? 24.310 -10.269 7.139 1.00 94.81 156 ASP A C 1
ATOM 1226 O O . ASP A 1 156 ? 23.296 -10.952 6.974 1.00 94.81 156 ASP A O 1
ATOM 1230 N N . ARG A 1 157 ? 25.525 -10.825 7.095 1.00 94.25 157 ARG A N 1
ATOM 1231 C CA . ARG A 1 157 ? 25.740 -12.266 6.907 1.00 94.25 157 ARG A CA 1
ATOM 1232 C C . ARG A 1 157 ? 25.116 -13.118 8.014 1.00 94.25 157 ARG A C 1
ATOM 1234 O O . ARG A 1 157 ? 24.827 -14.281 7.753 1.00 94.25 157 ARG A O 1
ATOM 1241 N N . ALA A 1 158 ? 24.914 -12.608 9.222 1.00 94.12 158 ALA A N 1
ATOM 1242 C CA . ALA A 1 158 ? 24.214 -13.331 10.283 1.00 94.12 158 ALA A CA 1
ATOM 1243 C C . ALA A 1 158 ? 22.679 -13.246 10.140 1.00 94.12 158 ALA A C 1
ATOM 1245 O O . ALA A 1 158 ? 21.951 -13.805 10.956 1.00 94.12 158 ALA A O 1
ATOM 1246 N N . GLY A 1 159 ? 22.174 -12.570 9.102 1.00 93.75 159 GLY A N 1
ATOM 1247 C CA . GLY A 1 159 ? 20.747 -12.337 8.896 1.00 93.75 159 GLY A CA 1
ATOM 1248 C C . GLY A 1 159 ? 20.173 -11.309 9.873 1.00 93.75 159 GLY A C 1
ATOM 1249 O O . GLY A 1 159 ? 18.955 -11.271 10.069 1.00 93.75 159 GLY A O 1
ATOM 1250 N N . GLN A 1 160 ? 21.031 -10.507 10.512 1.00 95.44 160 GLN A N 1
ATOM 1251 C CA . GLN A 1 160 ? 20.637 -9.441 11.424 1.00 95.44 160 GLN A CA 1
ATOM 1252 C C . GLN A 1 160 ? 20.412 -8.154 10.637 1.00 95.44 160 GLN A C 1
ATOM 1254 O O . GLN A 1 160 ? 21.180 -7.826 9.736 1.00 95.44 160 GLN A O 1
ATOM 1259 N N . ILE A 1 161 ? 19.348 -7.426 10.977 1.00 95.50 161 ILE A N 1
ATOM 1260 C CA . ILE A 1 161 ? 19.054 -6.122 10.375 1.00 95.50 161 ILE A CA 1
ATOM 1261 C C . ILE A 1 161 ? 20.181 -5.153 10.740 1.00 95.50 161 ILE A C 1
ATOM 1263 O O . ILE A 1 161 ? 20.459 -4.959 11.922 1.00 95.50 161 ILE A O 1
ATOM 1267 N N . THR A 1 162 ? 20.809 -4.532 9.742 1.00 94.19 162 THR A N 1
ATOM 1268 C CA . THR A 1 162 ? 21.988 -3.677 9.969 1.00 94.19 162 THR A CA 1
ATOM 1269 C C . THR A 1 162 ? 21.641 -2.259 10.399 1.00 94.19 162 THR A C 1
ATOM 1271 O O . THR A 1 162 ? 22.457 -1.582 11.016 1.00 94.19 162 THR A O 1
ATOM 1274 N N . HIS A 1 163 ? 20.428 -1.806 10.086 1.00 91.50 163 HIS A N 1
ATOM 1275 C CA . HIS A 1 163 ? 19.901 -0.509 10.492 1.00 91.50 163 HIS A CA 1
ATOM 1276 C C . HIS A 1 163 ? 18.378 -0.563 10.655 1.00 91.50 163 HIS A C 1
ATOM 1278 O O . HIS A 1 163 ? 17.686 -1.247 9.907 1.00 91.50 163 HIS A O 1
ATOM 1284 N N . GLY A 1 164 ? 17.814 0.212 11.581 1.00 86.00 164 GLY A N 1
ATOM 1285 C CA . GLY A 1 164 ? 16.371 0.202 11.873 1.00 86.00 164 GLY A CA 1
ATOM 1286 C C . GLY A 1 164 ? 15.461 0.846 10.813 1.00 86.00 164 GLY A C 1
ATOM 1287 O O . GLY A 1 164 ? 14.272 1.014 11.067 1.00 86.00 164 GLY A O 1
ATOM 1288 N N . ARG A 1 165 ? 15.997 1.245 9.653 1.00 91.25 165 ARG A N 1
ATOM 1289 C CA . ARG A 1 165 ? 15.267 1.976 8.605 1.00 91.25 165 ARG A CA 1
ATOM 1290 C C . ARG A 1 165 ? 14.682 1.043 7.546 1.00 91.25 165 ARG A C 1
ATOM 1292 O O . ARG A 1 165 ? 15.308 0.048 7.174 1.00 91.25 165 ARG A O 1
ATOM 1299 N N . TRP A 1 166 ? 13.496 1.402 7.064 1.00 93.25 166 TRP A N 1
ATOM 1300 C CA . TRP A 1 166 ? 12.680 0.624 6.133 1.00 93.25 166 TRP A CA 1
ATOM 1301 C C . TRP A 1 166 ? 12.197 1.508 4.984 1.00 93.25 166 TRP A C 1
ATOM 1303 O O . TRP A 1 166 ? 11.742 2.625 5.221 1.00 93.25 166 TRP A O 1
ATOM 1313 N N . PHE A 1 167 ? 12.283 1.005 3.754 1.00 94.75 167 PHE A N 1
ATOM 1314 C CA . PHE A 1 167 ? 12.039 1.782 2.536 1.00 94.75 167 PHE A CA 1
ATOM 1315 C C . PHE A 1 167 ? 11.016 1.106 1.625 1.00 94.75 167 PHE A C 1
ATOM 1317 O O . PHE A 1 167 ? 10.890 -0.114 1.621 1.00 94.75 167 PHE A O 1
ATOM 1324 N N . GLN A 1 168 ? 10.298 1.882 0.816 1.00 94.25 168 GLN A N 1
ATOM 1325 C CA . GLN A 1 168 ? 9.409 1.336 -0.216 1.00 94.25 168 GLN A CA 1
ATOM 1326 C C . GLN A 1 168 ? 10.197 0.536 -1.258 1.00 94.25 168 GLN A C 1
ATOM 1328 O O . GLN A 1 168 ? 9.707 -0.473 -1.754 1.00 94.25 168 GLN A O 1
ATOM 1333 N N . ASP A 1 169 ? 11.430 0.956 -1.541 1.00 96.56 169 ASP A N 1
ATOM 1334 C CA . ASP A 1 169 ? 12.378 0.250 -2.402 1.00 96.56 169 ASP A CA 1
ATOM 1335 C C . ASP A 1 169 ? 13.811 0.505 -1.914 1.00 96.56 169 ASP A C 1
ATOM 1337 O O . ASP A 1 169 ? 14.083 1.558 -1.323 1.00 96.56 169 ASP A O 1
ATOM 1341 N N . LEU A 1 170 ? 14.713 -0.455 -2.107 1.00 97.31 170 LEU A N 1
ATOM 1342 C CA . LEU A 1 170 ? 16.081 -0.395 -1.596 1.00 97.31 170 LEU A CA 1
ATOM 1343 C C . LEU A 1 170 ? 17.028 -1.272 -2.415 1.00 97.31 170 LEU A C 1
ATOM 1345 O O . LEU A 1 170 ? 16.824 -2.476 -2.551 1.00 97.31 170 LEU A O 1
ATOM 1349 N N . ASP A 1 171 ? 18.120 -0.674 -2.871 1.00 95.50 171 ASP A N 1
ATOM 1350 C CA . ASP A 1 171 ? 19.226 -1.391 -3.494 1.00 95.50 171 ASP A CA 1
ATOM 1351 C C . ASP A 1 171 ? 20.275 -1.818 -2.467 1.00 95.50 171 ASP A C 1
ATOM 1353 O O . ASP A 1 171 ? 20.473 -1.159 -1.451 1.00 95.50 171 ASP A O 1
ATOM 1357 N N . VAL A 1 172 ? 21.047 -2.859 -2.793 1.00 91.00 172 VAL A N 1
ATOM 1358 C CA . VAL A 1 172 ? 22.265 -3.200 -2.043 1.00 91.00 172 VAL A CA 1
ATOM 1359 C C . VAL A 1 172 ? 23.290 -2.065 -2.098 1.00 91.00 172 VAL A C 1
ATOM 1361 O O . VAL A 1 172 ? 23.450 -1.391 -3.119 1.00 91.00 172 VAL A O 1
ATOM 1364 N N . PHE A 1 173 ? 24.065 -1.916 -1.024 1.00 89.81 173 PHE A N 1
ATOM 1365 C CA . PHE A 1 173 ? 25.161 -0.954 -0.988 1.00 89.81 173 PHE A CA 1
ATOM 1366 C C . PHE A 1 173 ? 26.177 -1.164 -2.116 1.00 89.81 173 PHE A C 1
ATOM 1368 O O . PHE A 1 173 ? 26.709 -2.254 -2.346 1.00 89.81 173 PHE A O 1
ATOM 1375 N N . HIS A 1 174 ? 26.519 -0.063 -2.772 1.00 84.38 174 HIS A N 1
ATOM 1376 C CA . HIS A 1 174 ? 27.570 0.044 -3.763 1.00 84.38 174 HIS A CA 1
ATOM 1377 C C . HIS A 1 174 ? 28.461 1.237 -3.407 1.00 84.38 174 HIS A C 1
ATOM 1379 O O . HIS A 1 174 ? 28.010 2.379 -3.394 1.00 84.38 174 HIS A O 1
ATOM 1385 N N . LYS A 1 175 ? 29.737 0.969 -3.092 1.00 82.88 175 LYS A N 1
ATOM 1386 C CA . LYS A 1 175 ? 30.712 1.986 -2.643 1.00 82.88 175 LYS A CA 1
ATOM 1387 C C . LYS A 1 175 ? 30.214 2.819 -1.442 1.00 82.88 175 LYS A C 1
ATOM 1389 O O . LYS A 1 175 ? 30.376 4.030 -1.410 1.00 82.88 175 LYS A O 1
ATOM 1394 N N . GLY A 1 176 ? 29.599 2.157 -0.457 1.00 86.88 176 GLY A N 1
ATOM 1395 C CA . GLY A 1 176 ? 29.153 2.781 0.799 1.00 86.88 176 GLY A CA 1
ATOM 1396 C C . GLY A 1 176 ? 27.797 3.492 0.741 1.00 86.88 176 GLY A C 1
ATOM 1397 O O . GLY A 1 176 ? 27.346 3.992 1.768 1.00 86.88 176 GLY A O 1
ATOM 1398 N N . ARG A 1 177 ? 27.128 3.513 -0.420 1.00 92.62 177 ARG A N 1
ATOM 1399 C CA . ARG A 1 177 ? 25.800 4.119 -0.592 1.00 92.62 177 ARG A CA 1
ATOM 1400 C C . ARG A 1 177 ? 24.828 3.151 -1.255 1.00 92.62 177 ARG A C 1
ATOM 1402 O O . ARG A 1 177 ? 25.241 2.303 -2.042 1.00 92.62 177 ARG A O 1
ATOM 1409 N N . ALA A 1 178 ? 23.549 3.283 -0.949 1.00 95.38 178 ALA A N 1
ATOM 1410 C CA . ALA A 1 178 ? 22.468 2.540 -1.584 1.00 95.38 178 ALA A CA 1
ATOM 1411 C C . ALA A 1 178 ? 21.424 3.517 -2.120 1.00 95.38 178 ALA A C 1
ATOM 1413 O O . ALA A 1 178 ? 21.245 4.599 -1.563 1.00 95.38 178 ALA A O 1
ATOM 1414 N N . ARG A 1 179 ? 20.729 3.148 -3.196 1.00 97.31 179 ARG A N 1
ATOM 1415 C CA . ARG A 1 179 ? 19.516 3.863 -3.594 1.00 97.31 179 ARG A CA 1
ATOM 1416 C C . ARG A 1 179 ? 18.372 3.372 -2.730 1.00 97.31 179 ARG A C 1
ATOM 1418 O O . ARG A 1 179 ? 18.233 2.170 -2.533 1.00 97.31 179 ARG A O 1
ATOM 1425 N N . ALA A 1 180 ? 17.567 4.292 -2.239 1.00 97.38 180 ALA A N 1
ATOM 1426 C CA . ALA A 1 180 ? 16.393 3.987 -1.447 1.00 97.38 180 ALA A CA 1
ATOM 1427 C C . ALA A 1 180 ? 15.225 4.838 -1.928 1.00 97.38 180 ALA A C 1
ATOM 1429 O O . ALA A 1 180 ? 15.425 5.917 -2.490 1.00 97.38 180 ALA A O 1
ATOM 1430 N N . ARG A 1 181 ? 14.008 4.365 -1.691 1.00 97.25 181 ARG A N 1
ATOM 1431 C CA . ARG A 1 181 ? 12.789 5.113 -1.967 1.00 97.25 181 ARG A CA 1
ATOM 1432 C C . ARG A 1 181 ? 11.917 5.166 -0.727 1.00 97.25 181 ARG A C 1
ATOM 1434 O O . ARG A 1 181 ? 11.561 4.127 -0.179 1.00 97.25 181 ARG A O 1
ATOM 1441 N N . ASP A 1 182 ? 11.535 6.364 -0.315 1.00 90.81 182 ASP A N 1
ATOM 1442 C CA . ASP A 1 182 ? 10.491 6.587 0.685 1.00 90.81 182 ASP A CA 1
ATOM 1443 C C . ASP A 1 182 ? 9.244 7.218 0.039 1.00 90.81 182 ASP A C 1
ATOM 1445 O O . ASP A 1 182 ? 9.144 7.323 -1.188 1.00 90.81 182 ASP A O 1
ATOM 1449 N N . ALA A 1 183 ? 8.272 7.627 0.859 1.00 83.69 183 ALA A N 1
ATOM 1450 C CA . ALA A 1 183 ? 7.047 8.272 0.385 1.00 83.69 183 ALA A CA 1
ATOM 1451 C C . ALA A 1 183 ? 7.306 9.593 -0.364 1.00 83.69 183 ALA A C 1
ATOM 1453 O O . ALA A 1 183 ? 6.520 9.969 -1.233 1.00 83.69 183 ALA A O 1
ATOM 1454 N N . GLY A 1 184 ? 8.412 10.276 -0.057 1.00 85.81 184 GLY A N 1
ATOM 1455 C CA . GLY A 1 184 ? 8.829 11.502 -0.725 1.00 85.81 184 GLY A CA 1
ATOM 1456 C C . GLY A 1 184 ? 9.545 11.257 -2.051 1.00 85.81 184 GLY A C 1
ATOM 1457 O O . GLY A 1 184 ? 9.669 12.195 -2.829 1.00 85.81 184 GLY A O 1
ATOM 1458 N N . GLY A 1 185 ? 9.999 10.029 -2.327 1.00 93.44 185 GLY A N 1
ATOM 1459 C CA . GLY A 1 185 ? 10.620 9.605 -3.583 1.00 93.44 185 GLY A CA 1
ATOM 1460 C C . GLY A 1 185 ? 11.976 8.930 -3.398 1.00 93.44 185 GLY A C 1
ATOM 1461 O O . GLY A 1 185 ? 12.311 8.442 -2.324 1.00 93.44 185 GLY A O 1
ATOM 1462 N N . TRP A 1 186 ? 12.755 8.869 -4.474 1.00 98.12 186 TRP A N 1
ATOM 1463 C CA . TRP A 1 186 ? 14.079 8.256 -4.480 1.00 98.12 186 TRP A CA 1
ATOM 1464 C C . TRP A 1 186 ? 15.149 9.174 -3.884 1.00 98.12 186 TRP A C 1
ATOM 1466 O O . TRP A 1 186 ? 15.164 10.383 -4.131 1.00 98.12 186 TRP A O 1
ATOM 1476 N N . MET A 1 187 ? 16.090 8.574 -3.159 1.00 97.56 187 MET A N 1
ATOM 1477 C CA . MET A 1 187 ? 17.311 9.195 -2.656 1.00 97.56 187 MET A CA 1
ATOM 1478 C C . MET A 1 187 ? 18.460 8.185 -2.577 1.00 97.56 187 MET A C 1
ATOM 1480 O O . MET A 1 187 ? 18.299 6.998 -2.860 1.00 97.56 187 MET A O 1
ATOM 1484 N N . HIS A 1 188 ? 19.627 8.667 -2.158 1.00 97.62 188 HIS A N 1
ATOM 1485 C CA . HIS A 1 188 ? 20.710 7.810 -1.694 1.00 97.62 188 HIS A CA 1
ATOM 1486 C C . HIS A 1 188 ? 20.744 7.776 -0.168 1.00 97.62 188 HIS A C 1
ATOM 1488 O O . HIS A 1 188 ? 20.484 8.793 0.478 1.00 97.62 188 HIS A O 1
ATOM 1494 N N . VAL A 1 189 ? 21.096 6.621 0.390 1.00 96.50 189 VAL A N 1
ATOM 1495 C CA . VAL A 1 189 ? 21.307 6.414 1.824 1.00 96.50 189 VAL A CA 1
ATOM 1496 C C . VAL A 1 189 ? 22.716 5.900 2.101 1.00 96.50 189 VAL A C 1
ATOM 1498 O O . VAL A 1 189 ? 23.310 5.209 1.268 1.00 96.50 189 VAL A O 1
ATOM 1501 N N . ASP A 1 190 ? 23.254 6.259 3.262 1.00 93.69 190 ASP A N 1
ATOM 1502 C CA . ASP A 1 190 ? 24.539 5.766 3.758 1.00 93.69 190 ASP A CA 1
ATOM 1503 C C . ASP A 1 190 ? 24.409 4.393 4.442 1.00 93.69 190 ASP A C 1
ATOM 1505 O O . ASP A 1 190 ? 23.319 3.827 4.523 1.00 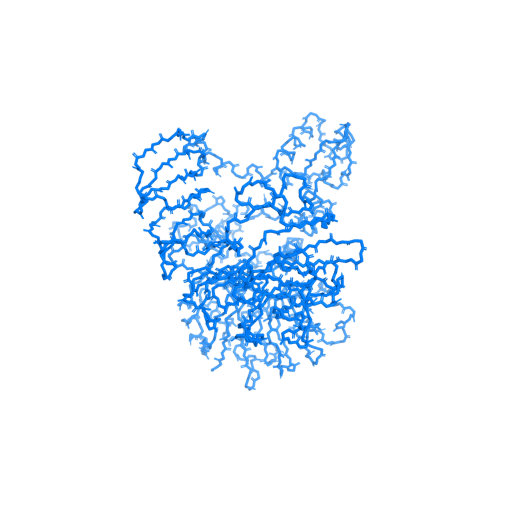93.69 190 ASP A O 1
ATOM 1509 N N . ALA A 1 191 ? 25.520 3.850 4.951 1.00 91.19 191 ALA A N 1
ATOM 1510 C CA . ALA A 1 191 ? 25.570 2.543 5.615 1.00 91.19 191 ALA A CA 1
ATOM 1511 C C . ALA A 1 191 ? 24.638 2.405 6.840 1.00 91.19 191 ALA A C 1
ATOM 1513 O O . ALA A 1 191 ? 24.284 1.289 7.217 1.00 91.19 191 ALA A O 1
ATOM 1514 N N . THR A 1 192 ? 24.217 3.518 7.450 1.00 91.19 192 THR A N 1
ATOM 1515 C CA . THR A 1 192 ? 23.244 3.555 8.558 1.00 91.19 192 THR A CA 1
ATOM 1516 C C . THR A 1 192 ? 21.793 3.631 8.064 1.00 91.19 192 THR A C 1
ATOM 1518 O O . THR A 1 192 ? 20.849 3.670 8.856 1.00 91.19 192 THR A O 1
ATOM 1521 N N . GLY A 1 193 ? 21.604 3.672 6.745 1.00 92.12 193 GLY A N 1
ATOM 1522 C CA . GLY A 1 193 ? 20.333 3.922 6.082 1.00 92.12 193 GLY A CA 1
ATOM 1523 C C . GLY A 1 193 ? 19.909 5.393 6.134 1.00 92.12 193 GLY A C 1
ATOM 1524 O O . GLY A 1 193 ? 18.799 5.710 5.714 1.00 92.12 193 GLY A O 1
ATOM 1525 N N . ALA A 1 194 ? 20.721 6.307 6.669 1.00 92.62 194 ALA A N 1
ATOM 1526 C CA . ALA A 1 194 ? 20.350 7.716 6.716 1.00 92.62 194 ALA A CA 1
ATOM 1527 C C . ALA A 1 194 ? 20.423 8.327 5.305 1.00 92.62 194 ALA A C 1
ATOM 1529 O O . ALA A 1 194 ? 21.365 8.026 4.565 1.00 92.62 194 ALA A O 1
ATOM 1530 N N . PRO A 1 195 ? 19.457 9.177 4.900 1.00 93.75 195 PRO A N 1
ATOM 1531 C CA . PRO A 1 195 ? 19.547 9.903 3.640 1.00 93.75 195 PRO A CA 1
ATOM 1532 C C . PRO A 1 195 ? 20.854 10.691 3.562 1.00 93.75 195 PRO A C 1
ATOM 1534 O O . PRO A 1 195 ? 21.184 11.446 4.471 1.00 93.75 195 PRO A O 1
ATOM 1537 N N . CYS A 1 196 ? 21.576 10.558 2.451 1.00 94.38 196 CYS A N 1
ATOM 1538 C CA . CYS A 1 196 ? 22.809 11.311 2.220 1.00 94.38 196 CYS A CA 1
ATOM 1539 C C . CYS A 1 196 ? 22.559 12.824 2.082 1.00 94.38 196 CYS A C 1
ATOM 1541 O O . CYS A 1 196 ? 23.489 13.615 2.203 1.00 94.38 196 CYS A O 1
ATOM 1543 N N . TYR A 1 197 ? 21.314 13.211 1.796 1.00 94.94 197 TYR A N 1
ATOM 1544 C CA . TYR A 1 197 ? 20.846 14.583 1.628 1.00 94.94 197 TYR A CA 1
ATOM 1545 C C . TYR A 1 197 ? 19.321 14.658 1.792 1.00 94.94 197 TYR A C 1
ATOM 1547 O O . TYR A 1 197 ? 18.612 13.651 1.705 1.00 94.94 197 TYR A O 1
ATOM 1555 N N . GLY A 1 198 ? 18.793 15.869 1.994 1.00 90.62 198 GLY A N 1
ATOM 1556 C CA . GLY A 1 198 ? 17.357 16.093 2.218 1.00 90.62 198 GLY A CA 1
ATOM 1557 C C . GLY A 1 198 ? 16.478 16.004 0.963 1.00 90.62 198 GLY A C 1
ATOM 1558 O O . GLY A 1 198 ? 15.272 15.806 1.072 1.00 90.62 198 GLY A O 1
ATOM 1559 N N . ARG A 1 199 ? 17.053 16.129 -0.239 1.00 94.06 199 ARG A N 1
ATOM 1560 C CA . ARG A 1 199 ? 16.290 16.129 -1.500 1.00 94.06 199 ARG A CA 1
ATOM 1561 C C . ARG A 1 199 ? 15.705 14.747 -1.818 1.00 94.06 199 ARG A C 1
ATOM 1563 O O . ARG A 1 199 ? 16.265 13.717 -1.441 1.00 94.06 199 ARG A O 1
ATOM 1570 N N . ARG A 1 200 ? 14.587 14.738 -2.547 1.00 95.69 200 ARG A N 1
ATOM 157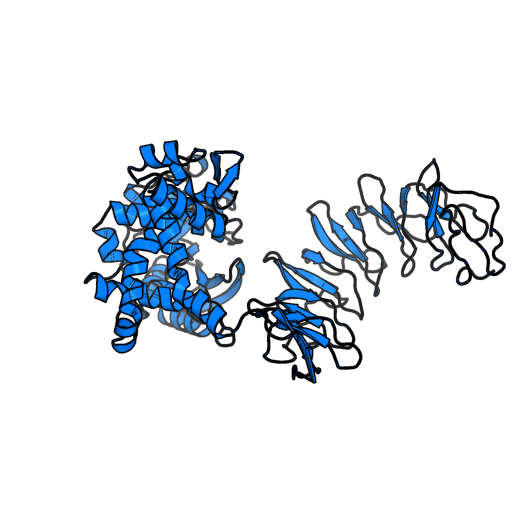1 C CA . ARG A 1 200 ? 13.968 13.544 -3.138 1.00 95.69 200 ARG A CA 1
ATOM 1572 C C . ARG A 1 200 ? 13.771 13.741 -4.631 1.00 95.69 200 ARG A C 1
ATOM 1574 O O . ARG A 1 200 ? 13.579 14.866 -5.096 1.00 95.69 200 ARG A O 1
ATOM 1581 N N . PHE A 1 201 ? 13.810 12.637 -5.360 1.00 96.75 201 PHE A N 1
ATOM 1582 C CA . PHE A 1 201 ? 13.748 12.613 -6.814 1.00 96.75 201 PHE A CA 1
ATOM 1583 C C . PHE A 1 201 ? 12.716 11.593 -7.299 1.00 96.75 201 PHE A C 1
ATOM 1585 O O . PHE A 1 201 ? 12.405 10.617 -6.618 1.00 96.75 201 PHE A O 1
ATOM 1592 N N . ALA A 1 202 ? 12.194 11.794 -8.506 1.00 95.94 202 ALA A N 1
ATOM 1593 C CA . ALA A 1 202 ? 11.342 10.818 -9.175 1.00 95.94 202 ALA A CA 1
ATOM 1594 C C . ALA A 1 202 ? 12.121 9.544 -9.537 1.00 95.94 202 ALA A C 1
ATOM 1596 O O . ALA A 1 202 ? 11.549 8.457 -9.521 1.00 95.94 202 ALA A O 1
ATOM 1597 N N . GLN A 1 203 ? 13.418 9.682 -9.827 1.00 97.19 203 GLN A N 1
ATOM 1598 C CA . GLN A 1 203 ? 14.372 8.597 -10.061 1.00 97.19 203 GLN A CA 1
ATOM 1599 C C . GLN A 1 203 ? 15.780 9.052 -9.664 1.00 97.19 203 GLN A C 1
ATOM 1601 O O . GLN A 1 203 ? 16.133 10.216 -9.868 1.00 97.19 203 GLN A O 1
ATOM 1606 N N . VAL A 1 204 ? 16.608 8.125 -9.179 1.00 97.69 204 VAL A N 1
ATOM 1607 C CA . VAL A 1 204 ? 18.054 8.340 -9.009 1.00 97.69 204 VAL A CA 1
ATOM 1608 C C . VAL A 1 204 ? 18.840 7.174 -9.607 1.00 97.69 204 VAL A C 1
ATOM 1610 O O . VAL A 1 204 ? 18.463 6.012 -9.446 1.00 97.69 204 VAL A O 1
ATOM 1613 N N . GLU A 1 205 ? 19.934 7.462 -10.305 1.00 96.75 205 GLU A N 1
ATOM 1614 C CA . GLU A 1 205 ? 20.948 6.463 -10.661 1.00 96.75 205 GLU A CA 1
ATOM 1615 C C . GLU A 1 205 ? 21.980 6.324 -9.533 1.00 96.75 205 GLU A C 1
ATOM 1617 O O . GLU A 1 205 ? 22.133 7.264 -8.755 1.00 96.75 205 GLU A O 1
ATOM 1622 N N . PRO A 1 206 ? 22.694 5.186 -9.416 1.00 95.19 206 PRO A N 1
ATOM 1623 C CA . PRO A 1 206 ? 23.780 5.056 -8.451 1.00 95.19 206 PRO A CA 1
ATOM 1624 C C . PRO A 1 206 ? 24.882 6.094 -8.682 1.00 95.19 206 PRO A C 1
ATOM 1626 O O . PRO A 1 206 ? 25.145 6.493 -9.817 1.00 95.19 206 PRO A O 1
ATOM 1629 N N . PHE A 1 207 ? 25.602 6.457 -7.620 1.00 94.94 207 PHE A N 1
ATOM 1630 C CA . PHE A 1 207 ? 26.807 7.272 -7.755 1.00 94.94 207 PHE A CA 1
ATOM 1631 C C . PHE A 1 207 ? 27.919 6.533 -8.515 1.00 94.94 207 PHE A C 1
ATOM 1633 O O . PHE A 1 207 ? 28.389 5.463 -8.107 1.00 94.94 207 PHE A O 1
ATOM 1640 N N . TYR A 1 208 ? 28.408 7.162 -9.582 1.00 93.00 208 TYR A N 1
ATOM 1641 C CA . TYR A 1 208 ? 29.610 6.774 -10.312 1.00 93.00 208 TYR A CA 1
ATOM 1642 C C . TYR A 1 208 ? 30.618 7.921 -10.244 1.00 93.00 208 TYR A C 1
ATOM 1644 O O . TYR A 1 208 ? 30.357 9.023 -10.712 1.00 93.00 208 TYR A O 1
ATOM 1652 N N . ASN A 1 209 ? 31.778 7.661 -9.631 1.00 92.75 209 ASN A N 1
ATOM 1653 C CA . ASN A 1 209 ? 32.850 8.646 -9.429 1.00 92.75 209 ASN A CA 1
ATOM 1654 C C . ASN A 1 209 ? 32.358 9.963 -8.787 1.00 92.75 209 ASN A C 1
ATOM 1656 O O . ASN A 1 209 ? 32.750 11.047 -9.206 1.00 92.75 209 ASN A O 1
ATOM 1660 N N . GLY A 1 210 ? 31.490 9.853 -7.773 1.00 93.50 210 GLY A N 1
ATOM 1661 C CA . GLY A 1 210 ? 30.980 10.985 -6.990 1.00 93.50 210 GLY A CA 1
ATOM 1662 C C . GLY A 1 210 ? 29.801 11.741 -7.611 1.00 93.50 210 GLY A C 1
ATOM 1663 O O . GLY A 1 210 ? 29.384 12.750 -7.053 1.00 93.50 210 GLY A O 1
ATOM 1664 N N . GLN A 1 211 ? 29.257 11.273 -8.742 1.00 97.00 211 GLN A N 1
ATOM 1665 C CA . GLN A 1 211 ? 28.130 11.918 -9.425 1.00 97.00 211 GLN A CA 1
ATOM 1666 C C . GLN A 1 211 ? 27.011 10.931 -9.758 1.00 97.00 211 GLN A C 1
ATOM 1668 O O . GLN A 1 211 ? 27.272 9.753 -10.010 1.00 97.00 211 GLN A O 1
ATOM 1673 N N . ALA A 1 212 ? 25.769 11.407 -9.765 1.00 97.38 212 ALA A N 1
ATOM 1674 C CA . ALA A 1 212 ? 24.598 10.616 -10.135 1.00 97.38 212 ALA A CA 1
ATOM 1675 C C . ALA A 1 212 ? 23.657 11.426 -11.027 1.00 97.38 212 ALA A C 1
ATOM 1677 O O . ALA A 1 212 ? 23.416 12.606 -10.767 1.00 97.38 212 ALA A O 1
ATOM 1678 N N . ARG A 1 213 ? 23.083 10.788 -12.056 1.00 98.06 213 ARG A N 1
ATOM 1679 C CA . ARG A 1 213 ? 21.959 11.367 -12.802 1.00 98.06 213 ARG A CA 1
ATOM 1680 C C . ARG A 1 213 ? 20.670 11.145 -12.020 1.00 98.06 213 ARG A C 1
ATOM 1682 O O . ARG A 1 213 ? 20.410 10.041 -11.543 1.00 98.06 213 ARG A O 1
ATOM 1689 N N . VAL A 1 214 ? 19.838 12.172 -11.938 1.00 98.12 214 VAL A N 1
ATOM 1690 C CA . VAL A 1 214 ? 18.550 12.125 -11.242 1.00 98.12 214 VAL A CA 1
ATOM 1691 C C . VAL A 1 214 ? 17.450 12.774 -12.076 1.00 98.12 214 VAL A C 1
ATOM 1693 O O . VAL A 1 214 ? 17.705 13.655 -12.901 1.00 98.12 214 VAL A O 1
ATOM 1696 N N . GLU A 1 215 ? 16.214 12.327 -11.864 1.00 97.69 215 GLU A N 1
ATOM 1697 C CA . GLU A 1 215 ? 15.012 12.939 -12.435 1.00 97.69 215 GLU A CA 1
ATOM 1698 C C . GLU A 1 215 ? 14.197 13.606 -11.333 1.00 97.69 215 GLU A C 1
ATOM 1700 O O . GLU A 1 215 ? 13.830 12.975 -10.345 1.00 97.69 215 GLU A O 1
ATOM 1705 N N . ARG A 1 216 ? 13.897 14.894 -11.490 1.00 94.62 216 ARG A N 1
ATOM 1706 C CA . ARG A 1 216 ? 13.025 15.651 -10.586 1.00 94.62 216 ARG A CA 1
ATOM 1707 C C . ARG A 1 216 ? 11.554 15.315 -10.843 1.00 94.62 216 ARG A C 1
ATOM 1709 O O . ARG A 1 216 ? 11.186 14.868 -11.924 1.00 94.62 216 ARG A O 1
ATOM 1716 N N . PHE A 1 217 ? 10.675 15.637 -9.896 1.00 90.06 217 PHE A N 1
ATOM 1717 C CA . PHE A 1 217 ? 9.224 15.436 -10.047 1.00 90.06 217 PHE A CA 1
ATOM 1718 C C . PHE A 1 217 ? 8.566 16.286 -11.144 1.00 90.06 217 PHE A C 1
ATOM 1720 O O . PHE A 1 217 ? 7.472 15.961 -11.587 1.00 90.06 217 PHE A O 1
ATOM 1727 N N . ASP A 1 218 ? 9.203 17.367 -11.614 1.00 87.25 218 ASP A N 1
ATOM 1728 C CA . ASP A 1 218 ? 8.758 18.070 -12.834 1.00 87.25 218 ASP A CA 1
ATOM 1729 C C . ASP A 1 218 ? 9.199 17.383 -14.131 1.00 87.25 218 ASP A C 1
ATOM 1731 O O . ASP A 1 218 ? 8.939 17.902 -15.216 1.00 87.25 218 ASP A O 1
ATOM 1735 N N . GLY A 1 219 ? 9.912 16.261 -14.061 1.00 91.94 219 GLY A N 1
ATOM 1736 C CA . GLY A 1 219 ? 10.559 15.657 -15.217 1.00 91.94 219 GLY A CA 1
ATOM 1737 C C . GLY A 1 219 ? 11.807 16.413 -15.681 1.00 91.94 219 GLY A C 1
ATOM 1738 O O . GLY A 1 219 ? 12.293 16.135 -16.777 1.00 91.94 219 GLY A O 1
ATOM 1739 N N . GLY A 1 220 ? 12.342 17.362 -14.905 1.00 95.50 220 GLY A N 1
ATOM 1740 C CA . GLY A 1 220 ? 13.698 17.869 -15.126 1.00 95.50 220 GLY A CA 1
ATOM 1741 C C . GLY A 1 220 ? 14.741 16.776 -14.882 1.00 95.50 220 GLY A C 1
ATOM 1742 O O . GLY A 1 220 ? 14.539 15.911 -14.032 1.00 95.50 220 GLY A O 1
ATOM 1743 N N . LEU A 1 221 ? 15.844 16.797 -15.628 1.00 97.62 221 LEU A N 1
ATOM 1744 C CA . LEU A 1 221 ? 16.983 15.896 -15.437 1.00 97.62 221 LEU A CA 1
ATOM 1745 C C . LEU A 1 221 ? 18.210 16.703 -15.051 1.00 97.62 221 LEU A C 1
ATOM 1747 O O . LEU A 1 221 ? 18.521 17.704 -15.692 1.00 97.62 221 LEU A O 1
ATOM 1751 N N . GLU A 1 222 ? 18.944 16.223 -14.060 1.00 98.00 222 GLU A N 1
ATOM 1752 C CA . GLU A 1 222 ? 20.171 16.859 -13.595 1.00 98.00 222 GLU A CA 1
ATOM 1753 C C . GLU A 1 222 ? 21.197 15.819 -13.133 1.00 98.00 222 GLU A C 1
ATOM 1755 O O . GLU A 1 222 ? 20.873 14.653 -12.899 1.00 98.00 222 GLU A O 1
ATOM 1760 N N . VAL A 1 223 ? 22.451 16.247 -13.045 1.00 98.31 223 VAL A N 1
ATOM 1761 C CA . VAL A 1 223 ? 23.549 15.523 -12.408 1.00 98.31 223 VAL A CA 1
ATOM 1762 C C . VAL A 1 223 ? 23.802 16.169 -11.056 1.00 98.31 223 VAL A C 1
ATOM 1764 O O . VAL A 1 223 ? 23.934 17.392 -10.981 1.00 98.31 223 VAL A O 1
ATOM 1767 N N . ILE A 1 224 ? 23.878 15.356 -10.007 1.00 98.38 224 ILE A N 1
ATOM 1768 C CA . ILE A 1 224 ? 24.146 15.802 -8.638 1.00 98.38 224 ILE A CA 1
ATOM 1769 C C . ILE A 1 224 ? 25.467 15.248 -8.107 1.00 98.38 224 ILE A C 1
ATOM 1771 O O . ILE A 1 224 ? 25.914 14.185 -8.546 1.00 98.38 224 ILE A O 1
ATOM 1775 N N . ASP A 1 225 ? 26.056 15.954 -7.144 1.00 97.06 225 ASP A N 1
ATOM 1776 C CA . ASP A 1 225 ? 27.132 15.435 -6.297 1.00 97.06 225 ASP A CA 1
ATOM 1777 C C . ASP A 1 225 ? 26.592 14.534 -5.167 1.00 97.06 225 ASP A C 1
ATOM 1779 O O . ASP A 1 225 ? 25.383 14.334 -5.003 1.00 97.06 225 ASP A O 1
ATOM 1783 N N . GLU A 1 226 ? 27.498 13.982 -4.360 1.00 95.44 226 GLU A N 1
ATOM 1784 C CA . GLU A 1 226 ? 27.145 13.112 -3.235 1.00 95.44 226 GLU A CA 1
ATOM 1785 C C . GLU A 1 226 ? 26.411 13.807 -2.076 1.00 95.44 226 GLU A C 1
ATOM 1787 O O . GLU A 1 226 ? 25.792 13.125 -1.254 1.00 95.44 226 GLU A O 1
ATOM 1792 N N . ALA A 1 227 ? 26.458 15.139 -2.015 1.00 94.38 227 ALA A N 1
ATOM 1793 C CA . ALA A 1 227 ? 25.699 15.962 -1.076 1.00 94.38 227 ALA A CA 1
ATOM 1794 C C . ALA A 1 227 ? 24.335 16.394 -1.656 1.00 94.38 227 ALA A C 1
ATOM 1796 O O . ALA A 1 227 ? 23.561 17.086 -0.995 1.00 94.38 227 ALA A O 1
ATOM 1797 N N . GLY A 1 228 ? 24.006 15.956 -2.875 1.00 94.12 228 GLY A N 1
ATOM 1798 C CA . GLY A 1 228 ? 22.740 16.239 -3.537 1.00 94.12 228 GLY A CA 1
ATOM 1799 C C . GLY A 1 228 ? 22.669 17.617 -4.191 1.00 94.12 228 GLY A C 1
ATOM 1800 O O . GLY A 1 228 ? 21.576 18.024 -4.595 1.00 94.12 228 GLY A O 1
ATOM 1801 N N . HIS A 1 229 ? 23.780 18.345 -4.315 1.00 96.69 229 HIS A N 1
ATOM 1802 C CA . HIS A 1 229 ? 23.813 19.612 -5.040 1.00 96.69 229 HIS A CA 1
ATOM 1803 C C . HIS A 1 229 ? 23.837 19.366 -6.544 1.00 96.69 229 HIS A C 1
ATOM 1805 O O . HIS A 1 229 ? 24.540 18.484 -7.032 1.00 96.69 229 HIS A O 1
ATOM 1811 N N . THR A 1 230 ? 23.086 20.172 -7.291 1.00 97.69 230 THR A N 1
ATOM 1812 C CA . THR A 1 230 ? 23.091 20.122 -8.753 1.00 97.69 230 THR A CA 1
ATOM 1813 C C . THR A 1 230 ? 24.434 20.607 -9.294 1.00 97.69 230 THR A C 1
ATOM 1815 O O . THR A 1 230 ? 24.816 21.753 -9.079 1.00 97.69 230 THR A O 1
ATOM 1818 N N . LEU A 1 231 ? 25.121 19.742 -10.038 1.00 97.56 231 LEU A N 1
ATOM 1819 C CA . LEU A 1 231 ? 26.339 20.069 -10.778 1.00 97.56 231 LEU A CA 1
ATOM 1820 C C . LEU A 1 231 ? 26.020 20.538 -12.200 1.00 97.56 231 LEU A C 1
ATOM 1822 O O . LEU A 1 231 ? 26.663 21.449 -12.717 1.00 97.56 231 LEU A O 1
ATOM 1826 N N . HIS A 1 232 ? 25.037 19.907 -12.847 1.00 96.81 232 HIS A N 1
ATOM 1827 C CA . HIS A 1 232 ? 24.679 20.205 -14.232 1.00 96.81 232 HIS A CA 1
ATOM 1828 C C . HIS A 1 232 ? 23.214 19.858 -14.525 1.00 96.81 232 HIS A C 1
ATOM 1830 O O . HIS A 1 232 ? 22.766 18.760 -14.203 1.00 96.81 232 HIS A O 1
ATOM 1836 N N . GLU A 1 233 ? 22.463 20.761 -15.160 1.00 97.19 233 GLU A N 1
ATOM 1837 C CA . GLU A 1 233 ? 21.107 20.467 -15.643 1.00 97.19 233 GLU A CA 1
ATOM 1838 C C . GLU A 1 233 ? 21.178 19.894 -17.065 1.00 97.19 233 GLU A C 1
ATOM 1840 O O . GLU A 1 233 ? 21.727 20.512 -17.972 1.00 97.19 233 GLU A O 1
ATOM 1845 N N . LEU A 1 234 ? 20.619 18.698 -17.252 1.00 96.94 234 LEU A N 1
ATOM 1846 C CA . LEU A 1 234 ? 20.583 17.988 -18.535 1.00 96.94 234 LEU A CA 1
ATOM 1847 C C . LEU A 1 234 ? 19.298 18.278 -19.313 1.00 96.94 234 LEU A C 1
ATOM 1849 O O . LEU A 1 234 ? 19.288 18.275 -20.543 1.00 96.94 234 LEU A O 1
ATOM 1853 N N . ARG A 1 235 ? 18.187 18.461 -18.593 1.00 95.19 235 ARG A N 1
ATOM 1854 C CA . ARG A 1 235 ? 16.873 18.760 -19.164 1.00 95.19 235 ARG A CA 1
ATOM 1855 C C . ARG A 1 235 ? 16.097 19.644 -18.193 1.00 95.19 235 ARG A C 1
ATOM 1857 O O . ARG A 1 235 ? 15.955 19.246 -17.037 1.00 95.19 235 ARG A O 1
ATOM 1864 N N . PRO A 1 236 ? 15.521 20.767 -18.647 1.00 92.94 236 PRO A N 1
ATOM 1865 C CA . PRO A 1 236 ? 14.672 21.576 -17.789 1.00 92.94 236 PRO A CA 1
ATOM 1866 C C . PRO A 1 236 ? 13.397 20.820 -17.391 1.00 92.94 236 PRO A C 1
ATOM 1868 O O . PRO A 1 236 ? 13.022 19.802 -17.980 1.00 92.94 236 PRO A O 1
ATOM 1871 N N . ALA A 1 237 ? 12.715 21.347 -16.379 1.00 91.31 237 ALA A N 1
ATOM 1872 C CA . ALA A 1 237 ? 11.392 20.903 -15.958 1.00 91.31 237 ALA A CA 1
ATOM 1873 C C . ALA A 1 237 ? 10.410 20.796 -17.149 1.00 91.31 237 ALA A C 1
ATOM 1875 O O . ALA A 1 237 ? 10.321 21.712 -17.964 1.00 91.31 237 ALA A O 1
ATOM 1876 N N . ARG A 1 238 ? 9.640 19.700 -17.238 1.00 90.25 238 ARG A N 1
ATOM 1877 C CA . ARG A 1 238 ? 8.547 19.542 -18.225 1.00 90.25 238 ARG A CA 1
ATOM 1878 C C . ARG A 1 238 ? 7.258 20.228 -17.787 1.00 90.25 238 ARG A C 1
ATOM 1880 O O . ARG A 1 238 ? 6.411 20.527 -18.622 1.00 90.25 238 ARG A O 1
ATOM 1887 N N . VAL A 1 239 ? 7.111 20.444 -16.485 1.00 86.31 239 VAL A N 1
ATOM 1888 C CA . VAL A 1 239 ? 6.010 21.195 -15.885 1.00 86.31 239 VAL A CA 1
ATOM 1889 C C . VAL A 1 239 ? 6.576 22.295 -15.007 1.00 86.31 239 VAL A C 1
ATOM 1891 O O . VAL A 1 239 ? 7.500 22.075 -14.226 1.00 86.31 239 VAL A O 1
ATOM 1894 N N . THR A 1 240 ? 6.030 23.497 -15.124 1.00 86.44 240 THR A N 1
ATOM 1895 C CA . THR A 1 240 ? 6.453 24.608 -14.274 1.00 86.44 240 THR A CA 1
ATOM 1896 C C . THR A 1 240 ? 5.962 24.397 -12.836 1.00 86.44 240 THR A C 1
ATOM 1898 O O . THR A 1 240 ? 4.957 23.710 -12.612 1.00 86.44 240 THR A O 1
ATOM 1901 N N . PRO A 1 241 ? 6.611 25.015 -11.830 1.00 85.56 241 PRO A N 1
ATOM 1902 C CA . PRO A 1 241 ? 6.092 25.020 -10.463 1.00 85.56 241 PRO A CA 1
ATOM 1903 C C . PRO A 1 241 ? 4.639 25.507 -10.379 1.00 85.56 241 PRO A C 1
ATOM 1905 O O . PRO A 1 241 ? 3.844 24.915 -9.653 1.00 85.56 241 PRO A O 1
ATOM 1908 N N . LEU A 1 242 ? 4.273 26.515 -11.182 1.00 89.06 242 LEU A N 1
ATOM 1909 C CA . LEU A 1 242 ? 2.904 27.022 -11.261 1.00 89.06 242 LEU A CA 1
ATOM 1910 C C . LEU A 1 242 ? 1.926 25.968 -11.792 1.00 89.06 242 LEU A C 1
ATOM 1912 O O . LEU A 1 242 ? 0.826 25.863 -11.268 1.00 89.06 242 LEU A O 1
ATOM 1916 N N . GLN A 1 243 ? 2.302 25.170 -12.794 1.00 87.19 243 GLN A N 1
ATOM 1917 C CA . GLN A 1 243 ? 1.431 24.108 -13.313 1.00 87.19 243 GLN A CA 1
ATOM 1918 C C . GLN A 1 243 ? 1.173 23.011 -12.274 1.00 87.19 243 GLN A C 1
ATOM 1920 O O . GLN A 1 243 ? 0.037 22.557 -12.154 1.00 87.19 243 GLN A O 1
ATOM 1925 N N . ARG A 1 244 ? 2.187 22.617 -11.491 1.00 86.06 244 ARG A N 1
ATOM 1926 C CA . ARG A 1 244 ? 2.002 21.654 -10.390 1.00 86.06 244 ARG A CA 1
ATOM 1927 C C . ARG A 1 244 ? 1.105 22.216 -9.295 1.00 86.06 244 ARG A C 1
ATOM 1929 O O . ARG A 1 244 ? 0.089 21.608 -8.988 1.00 86.06 244 ARG A O 1
ATOM 1936 N N . LEU A 1 245 ? 1.421 23.415 -8.801 1.00 89.75 245 LEU A N 1
ATOM 1937 C CA . LEU A 1 245 ? 0.597 24.087 -7.796 1.00 89.75 245 LEU A CA 1
ATOM 1938 C C . LEU A 1 245 ? -0.838 24.281 -8.298 1.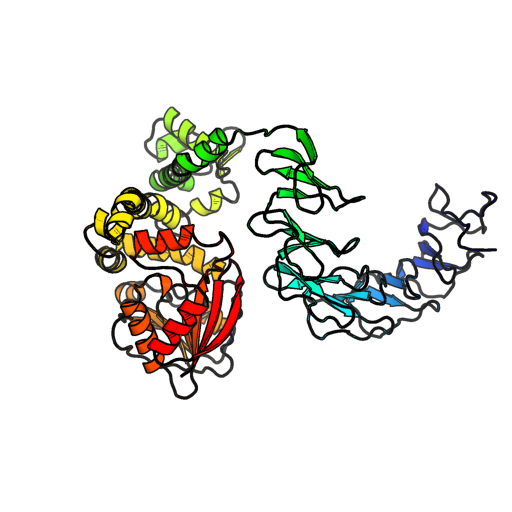00 89.75 245 LEU A C 1
ATOM 1940 O O . LEU A 1 245 ? -1.793 24.059 -7.563 1.00 89.75 245 LEU A O 1
ATOM 1944 N N . SER A 1 246 ? -1.007 24.657 -9.567 1.00 92.50 246 SER A N 1
ATOM 1945 C CA . SER A 1 246 ? -2.328 24.779 -10.177 1.00 92.50 246 SER A CA 1
ATOM 1946 C C . SER A 1 246 ? -3.061 23.445 -10.187 1.00 92.50 246 SER A C 1
ATOM 1948 O O . SER A 1 246 ? -4.243 23.444 -9.871 1.00 92.50 246 SER A O 1
ATOM 1950 N N . SER A 1 247 ? -2.392 22.334 -10.518 1.00 89.44 247 SER A N 1
ATOM 1951 C CA . SER A 1 247 ? -2.975 20.988 -10.459 1.00 89.44 247 SER A CA 1
ATOM 1952 C C . SER A 1 247 ? -3.458 20.636 -9.049 1.00 89.44 247 SER A C 1
ATOM 1954 O O . SER A 1 247 ? -4.547 20.082 -8.909 1.00 89.44 247 SER A O 1
ATOM 1956 N N . ASP A 1 248 ? -2.689 20.989 -8.017 1.00 91.31 248 ASP A N 1
ATOM 1957 C CA . ASP A 1 248 ? -3.068 20.765 -6.618 1.00 91.31 248 ASP A CA 1
ATOM 1958 C C . ASP A 1 248 ? -4.287 21.619 -6.231 1.00 91.31 248 ASP A C 1
ATOM 1960 O O . ASP A 1 248 ? -5.278 21.101 -5.712 1.00 91.31 248 ASP A O 1
ATOM 1964 N N . MET A 1 249 ? -4.274 22.914 -6.574 1.00 94.50 249 MET A N 1
ATOM 1965 C CA . MET A 1 249 ? -5.379 23.846 -6.299 1.00 94.50 249 MET A CA 1
ATOM 1966 C C . MET A 1 249 ? -6.692 23.438 -6.976 1.00 94.50 249 MET A C 1
ATOM 1968 O O . MET A 1 249 ? -7.769 23.722 -6.451 1.00 94.50 249 MET A O 1
ATOM 1972 N N . VAL A 1 250 ? -6.623 22.767 -8.128 1.00 94.38 250 VAL A N 1
ATOM 1973 C CA . VAL A 1 250 ? -7.806 22.277 -8.848 1.00 94.38 250 VAL A CA 1
ATOM 1974 C C . VAL A 1 250 ? -8.120 20.806 -8.572 1.00 94.38 250 VAL A C 1
ATOM 1976 O O . VAL A 1 250 ? -9.018 20.239 -9.196 1.00 94.38 250 VAL A O 1
ATOM 1979 N N . GLY A 1 251 ? -7.440 20.174 -7.608 1.00 95.25 251 GLY A N 1
ATOM 1980 C CA . GLY A 1 251 ? -7.669 18.775 -7.236 1.00 95.25 251 GLY A CA 1
ATOM 1981 C C . GLY A 1 251 ? -9.135 18.471 -6.903 1.00 95.25 251 GLY A C 1
ATOM 1982 O O . GLY A 1 251 ? -9.633 17.388 -7.216 1.00 95.25 251 GLY A O 1
ATOM 1983 N N . PHE A 1 252 ? -9.871 19.460 -6.384 1.00 96.06 252 PHE A N 1
ATOM 1984 C CA . PHE A 1 252 ? -11.302 19.343 -6.102 1.00 96.06 252 PHE A CA 1
ATOM 1985 C C . PHE A 1 252 ? -12.175 19.054 -7.330 1.00 96.06 252 PHE A C 1
ATOM 1987 O O . PHE A 1 252 ? -13.249 18.467 -7.175 1.00 96.06 252 PHE A O 1
ATOM 1994 N N . TRP A 1 253 ? -11.738 19.417 -8.546 1.00 97.62 253 TRP A N 1
ATOM 1995 C CA . TRP A 1 253 ? -12.447 19.063 -9.781 1.00 97.62 253 TRP A CA 1
ATOM 1996 C C . TRP A 1 253 ? -12.592 17.551 -9.905 1.00 97.62 253 TRP A C 1
ATOM 1998 O O . TRP A 1 253 ? -13.643 17.065 -10.313 1.00 97.62 253 TRP A O 1
ATOM 2008 N N . ARG A 1 254 ? -11.562 16.803 -9.490 1.00 97.88 254 ARG A N 1
ATOM 2009 C CA . ARG A 1 254 ? -11.565 15.338 -9.512 1.00 97.88 254 ARG A CA 1
ATOM 2010 C C . ARG A 1 254 ? -12.607 14.796 -8.540 1.00 97.88 254 ARG A C 1
ATOM 2012 O O . ARG A 1 254 ? -13.462 14.016 -8.945 1.00 97.88 254 ARG A O 1
ATOM 2019 N N . THR A 1 255 ? -12.586 15.264 -7.291 1.00 97.31 255 THR A N 1
ATOM 2020 C CA . THR A 1 255 ? -13.549 14.866 -6.252 1.00 97.31 255 THR A CA 1
ATOM 2021 C C . THR A 1 255 ? -14.989 15.148 -6.679 1.00 97.31 255 THR A C 1
ATOM 2023 O O . THR A 1 255 ? -15.839 14.262 -6.610 1.00 97.31 255 THR A O 1
ATOM 2026 N N . GLN A 1 256 ? -15.268 16.355 -7.182 1.00 98.12 256 GLN A N 1
ATOM 2027 C CA . GLN A 1 256 ? -16.623 16.729 -7.590 1.00 98.12 256 GLN A CA 1
ATOM 2028 C C . GLN A 1 256 ? -17.073 16.048 -8.887 1.00 98.12 256 GLN A C 1
ATOM 2030 O O . GLN A 1 256 ? -18.248 15.713 -9.001 1.00 98.12 256 GLN A O 1
ATOM 2035 N N . ALA A 1 257 ? -16.174 15.774 -9.839 1.00 98.44 257 ALA A N 1
ATOM 2036 C CA . ALA A 1 257 ? -16.515 14.999 -11.034 1.00 98.44 257 ALA A CA 1
ATOM 2037 C C . ALA A 1 257 ? -16.896 13.553 -10.681 1.00 98.44 257 ALA A C 1
ATOM 2039 O O . ALA A 1 257 ? -17.905 13.050 -11.173 1.00 98.44 257 ALA A O 1
ATOM 2040 N N . ILE A 1 258 ? -16.135 12.908 -9.787 1.00 98.44 258 ILE A N 1
ATOM 2041 C CA . ILE A 1 258 ? -16.444 11.558 -9.288 1.00 98.44 258 ILE A CA 1
ATOM 2042 C C . ILE A 1 258 ? -17.799 11.558 -8.582 1.00 98.44 258 ILE A C 1
ATOM 2044 O O . ILE A 1 258 ? -18.672 10.761 -8.931 1.00 98.44 258 ILE A O 1
ATOM 2048 N N . ARG A 1 259 ? -18.004 12.487 -7.639 1.00 97.44 259 ARG A N 1
ATOM 2049 C CA . ARG A 1 259 ? -19.284 12.636 -6.940 1.00 97.44 259 ARG A CA 1
ATOM 2050 C C . ARG A 1 259 ? -20.433 12.876 -7.912 1.00 97.44 259 ARG A C 1
ATOM 2052 O O . ARG A 1 259 ? -21.472 12.257 -7.743 1.00 97.44 259 ARG A O 1
ATOM 2059 N N . ALA A 1 260 ? -20.273 13.743 -8.911 1.00 97.62 260 ALA A N 1
ATOM 2060 C CA . ALA A 1 260 ? -21.314 14.007 -9.901 1.00 97.62 260 ALA A CA 1
ATOM 2061 C C . ALA A 1 260 ? -21.669 12.741 -10.692 1.00 97.62 260 ALA A C 1
ATOM 2063 O O . ALA A 1 260 ? -22.847 12.439 -10.847 1.00 97.62 260 ALA A O 1
ATOM 2064 N N . GLY A 1 261 ? -20.669 11.964 -11.123 1.00 97.81 261 GLY A N 1
ATOM 2065 C CA . GLY A 1 261 ? -20.894 10.680 -11.790 1.00 97.81 261 GLY A CA 1
ATOM 2066 C C . GLY A 1 261 ? -21.692 9.690 -10.934 1.00 97.81 261 GLY A C 1
ATOM 2067 O O . GLY A 1 261 ? -22.593 9.032 -11.448 1.00 97.81 261 GLY A O 1
ATOM 2068 N N . VAL A 1 262 ? -21.406 9.615 -9.631 1.00 97.38 262 VAL A N 1
ATOM 2069 C CA . VAL A 1 262 ? -22.153 8.756 -8.695 1.00 97.38 262 VAL A CA 1
ATOM 2070 C C . VAL A 1 262 ? -23.551 9.309 -8.416 1.00 97.38 262 VAL A C 1
ATOM 2072 O O . VAL A 1 262 ? -24.533 8.593 -8.561 1.00 97.38 262 VAL A O 1
ATOM 2075 N N . ALA A 1 263 ? -23.664 10.588 -8.057 1.00 94.81 263 ALA A N 1
ATOM 2076 C CA . ALA A 1 263 ? -24.923 11.215 -7.658 1.00 94.81 263 ALA A CA 1
ATOM 2077 C C . ALA A 1 263 ? -25.959 11.252 -8.791 1.00 94.81 263 ALA A C 1
ATOM 2079 O O . ALA A 1 263 ? -27.152 11.139 -8.526 1.00 94.81 263 ALA A O 1
ATOM 2080 N N . LEU A 1 264 ? -25.504 11.382 -10.040 1.00 96.00 264 LEU A N 1
ATOM 2081 C CA . LEU A 1 264 ? -26.357 11.307 -11.226 1.00 96.00 264 LEU A CA 1
ATOM 2082 C C . LEU A 1 264 ? -26.693 9.860 -11.628 1.00 96.00 264 LEU A C 1
ATOM 2084 O O . LEU A 1 264 ? -27.547 9.662 -12.480 1.00 96.00 264 LEU A O 1
ATOM 2088 N N . GLY A 1 265 ? -26.034 8.844 -11.060 1.00 96.00 265 GLY A N 1
ATOM 2089 C CA . GLY A 1 265 ? -26.241 7.441 -11.441 1.00 96.00 265 GLY A CA 1
ATOM 2090 C C . GLY A 1 265 ? -25.574 7.051 -12.767 1.00 96.00 265 GLY A C 1
ATOM 2091 O O . GLY A 1 265 ? -25.981 6.077 -13.403 1.00 96.00 265 GLY A O 1
ATOM 2092 N N . VAL A 1 266 ? -24.540 7.788 -13.200 1.00 97.31 266 VAL A N 1
ATOM 2093 C CA . VAL A 1 266 ? -23.794 7.487 -14.438 1.00 97.31 266 VAL A CA 1
ATOM 2094 C C . VAL A 1 266 ? -23.120 6.125 -14.333 1.00 97.31 266 VAL A C 1
ATOM 2096 O O . VAL A 1 266 ? -23.198 5.343 -15.274 1.00 97.31 266 VAL A O 1
ATOM 2099 N N . PHE A 1 267 ? -22.486 5.823 -13.195 1.00 97.69 267 PHE A N 1
ATOM 2100 C CA . PHE A 1 267 ? -21.780 4.554 -13.004 1.00 97.69 267 PHE A CA 1
ATOM 2101 C C . PHE A 1 267 ? -22.721 3.343 -12.967 1.00 97.69 267 PHE A C 1
ATOM 2103 O O . PHE A 1 267 ? -22.392 2.321 -13.561 1.00 97.69 267 PHE A O 1
ATOM 2110 N N . GLU A 1 268 ? -23.905 3.472 -12.362 1.00 94.94 268 GLU A N 1
ATOM 2111 C CA . GLU A 1 268 ? -24.947 2.430 -12.370 1.00 94.94 268 GLU A CA 1
ATOM 2112 C C . GLU A 1 268 ? -25.493 2.153 -13.782 1.00 94.94 268 GLU A C 1
ATOM 2114 O O . GLU A 1 268 ? -26.022 1.079 -14.059 1.00 94.94 268 GLU A O 1
ATOM 2119 N N . GLY A 1 269 ? -25.404 3.139 -14.680 1.00 94.81 269 GLY A N 1
ATOM 2120 C CA . GLY A 1 269 ? -25.812 3.006 -16.076 1.00 94.81 269 GLY A CA 1
ATOM 2121 C C . GLY A 1 269 ? -24.766 2.360 -16.986 1.00 94.81 269 GLY A C 1
ATOM 2122 O O . GLY A 1 269 ? -25.058 2.126 -18.159 1.00 94.81 269 GLY A O 1
ATOM 2123 N N . LEU A 1 270 ? -23.547 2.107 -16.497 1.00 96.62 270 LEU A N 1
ATOM 2124 C CA . LEU A 1 270 ? -22.478 1.522 -17.303 1.00 96.62 270 LEU A CA 1
ATOM 2125 C C . LEU A 1 270 ? -22.619 -0.010 -17.417 1.00 96.62 270 LEU A C 1
ATOM 2127 O O . LEU A 1 270 ? -23.006 -0.664 -16.453 1.00 96.62 270 LEU A O 1
ATOM 2131 N N . PRO A 1 271 ? -22.208 -0.612 -18.552 1.00 97.75 271 PRO A N 1
ATOM 2132 C CA . PRO A 1 271 ? -21.726 0.041 -19.771 1.00 97.75 271 PRO A CA 1
ATOM 2133 C C . PRO A 1 271 ? -22.865 0.629 -20.626 1.00 97.75 271 PRO A C 1
ATOM 2135 O O . PRO A 1 271 ? -23.921 0.017 -20.762 1.00 97.75 271 PRO A O 1
ATOM 2138 N N . GLY A 1 272 ? -22.636 1.765 -21.295 1.00 97.69 272 GLY A N 1
ATOM 2139 C CA . GLY A 1 272 ? -23.683 2.440 -22.080 1.00 97.69 272 GLY A CA 1
ATOM 2140 C C . GLY A 1 272 ? -23.159 3.448 -23.105 1.00 97.69 272 GLY A C 1
ATOM 2141 O O . GLY A 1 272 ? -22.027 3.918 -23.005 1.00 97.69 272 GLY A O 1
ATOM 2142 N N . THR A 1 273 ? -23.962 3.773 -24.123 1.00 98.38 273 THR A N 1
ATOM 2143 C CA . THR A 1 273 ? -23.673 4.902 -25.031 1.00 98.38 273 THR A CA 1
ATOM 2144 C C . THR A 1 273 ? -23.967 6.227 -24.329 1.00 98.38 273 THR A C 1
ATOM 2146 O O . THR A 1 273 ? -24.752 6.260 -23.380 1.00 98.38 273 THR A O 1
ATOM 2149 N N . THR A 1 274 ? -23.385 7.332 -24.798 1.00 98.19 274 THR A N 1
ATOM 2150 C CA . THR A 1 274 ? -23.659 8.663 -24.228 1.00 98.19 274 THR A CA 1
ATOM 2151 C C . THR A 1 274 ? -25.157 8.984 -24.243 1.00 98.19 274 THR A C 1
ATOM 2153 O O . THR A 1 274 ? -25.686 9.393 -23.214 1.00 98.19 274 THR A O 1
ATOM 2156 N N . ALA A 1 275 ? -25.856 8.706 -25.349 1.00 98.00 275 ALA A N 1
ATOM 2157 C CA . ALA A 1 275 ? -27.304 8.891 -25.458 1.00 98.00 275 ALA A CA 1
ATOM 2158 C C . ALA A 1 275 ? -28.100 8.054 -24.435 1.00 98.00 275 ALA A C 1
ATOM 2160 O O . ALA A 1 275 ? -29.001 8.572 -23.778 1.00 98.00 275 ALA A O 1
ATOM 2161 N N . ALA A 1 276 ? -27.749 6.775 -24.247 1.00 97.88 276 ALA A N 1
ATOM 2162 C CA . ALA A 1 276 ? -28.430 5.909 -23.282 1.00 97.88 276 ALA A CA 1
ATOM 2163 C C . ALA A 1 276 ? -28.192 6.359 -21.830 1.00 97.88 276 ALA A C 1
ATOM 2165 O O . ALA A 1 276 ? -29.119 6.378 -21.022 1.00 97.88 276 ALA A O 1
ATOM 2166 N N . LEU A 1 277 ? -26.956 6.753 -21.506 1.00 97.94 277 LEU A N 1
ATOM 2167 C CA . LEU A 1 277 ? -26.602 7.274 -20.186 1.00 97.94 277 LEU A CA 1
ATOM 2168 C C . LEU A 1 277 ? -27.298 8.611 -19.917 1.00 97.94 277 LEU A C 1
ATOM 2170 O O . LEU A 1 277 ? -27.865 8.789 -18.848 1.00 97.94 277 LEU A O 1
ATOM 2174 N N . SER A 1 278 ? -27.310 9.516 -20.897 1.00 98.12 278 SER A N 1
ATOM 2175 C CA . SER A 1 278 ? -27.999 10.812 -20.848 1.00 98.12 278 SER A CA 1
ATOM 2176 C C . SER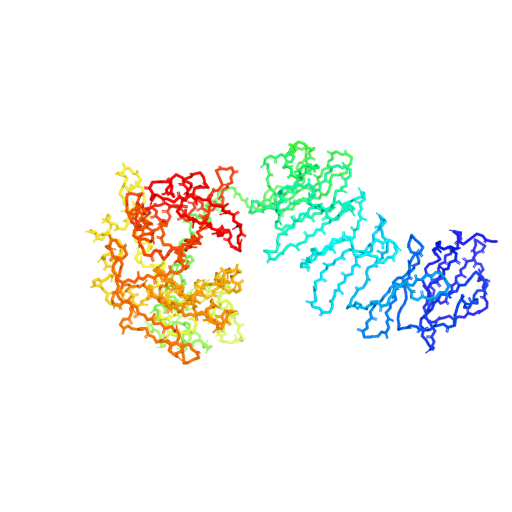 A 1 278 ? -29.483 10.658 -20.522 1.00 98.12 278 SER A C 1
ATOM 2178 O O . SER A 1 278 ? -29.964 11.292 -19.584 1.00 98.12 278 SER A O 1
ATOM 2180 N N . ALA A 1 279 ? -30.177 9.755 -21.221 1.00 97.00 279 ALA A N 1
ATOM 2181 C CA . ALA A 1 279 ? -31.587 9.471 -20.976 1.00 97.00 279 ALA A CA 1
ATOM 2182 C C . ALA A 1 279 ? -31.843 8.882 -19.578 1.00 97.00 279 ALA A C 1
ATOM 2184 O O . ALA A 1 279 ? -32.869 9.171 -18.970 1.00 97.00 279 ALA A O 1
ATOM 2185 N N . ARG A 1 280 ? -30.915 8.069 -19.052 1.00 94.81 280 ARG A N 1
ATOM 2186 C CA . ARG A 1 280 ? -31.039 7.467 -17.715 1.00 94.81 280 ARG A CA 1
ATOM 2187 C C . ARG A 1 280 ? -30.871 8.489 -16.590 1.00 94.81 280 ARG A C 1
ATOM 2189 O O . ARG A 1 280 ? -31.552 8.373 -15.578 1.00 94.81 280 ARG A O 1
ATOM 2196 N N . VAL A 1 281 ? -29.940 9.430 -16.743 1.00 94.69 281 VAL A N 1
ATOM 2197 C CA . VAL A 1 281 ? -29.537 10.354 -15.666 1.00 94.69 281 VAL A CA 1
ATOM 2198 C C . VAL A 1 281 ? -30.194 11.734 -15.753 1.00 94.69 281 VAL A C 1
ATOM 2200 O O . VAL A 1 281 ? -29.868 12.602 -14.950 1.00 94.69 281 VAL A O 1
ATOM 2203 N N . ASP A 1 282 ? -31.083 11.940 -16.730 1.00 95.00 282 ASP A N 1
ATOM 2204 C CA . ASP A 1 282 ? -31.776 13.208 -17.008 1.00 95.00 282 ASP A CA 1
ATOM 2205 C C . ASP A 1 282 ? -30.819 14.410 -17.164 1.00 95.00 282 ASP A C 1
ATOM 2207 O O . ASP A 1 282 ? -30.972 15.481 -16.578 1.00 95.00 282 ASP A O 1
ATOM 2211 N N . VAL A 1 283 ? -29.764 14.215 -17.960 1.00 97.19 283 VAL A N 1
ATOM 2212 C CA . VAL A 1 283 ? -28.783 15.254 -18.316 1.00 97.19 283 VAL A CA 1
ATOM 2213 C C . VAL A 1 283 ? -28.623 15.265 -19.827 1.00 97.19 283 VAL A C 1
ATOM 2215 O O . VAL A 1 283 ? -28.591 14.203 -20.441 1.00 97.19 283 VAL A O 1
ATOM 2218 N N . SER A 1 284 ? -28.496 16.442 -20.448 1.00 98.12 284 SER A N 1
ATOM 2219 C CA . SER A 1 284 ? -28.333 16.535 -21.904 1.00 98.12 284 SER A CA 1
ATOM 2220 C C . SER A 1 284 ? -27.108 15.761 -22.397 1.00 98.12 284 SER A C 1
ATOM 2222 O O . SER A 1 284 ? -26.054 15.774 -21.760 1.00 98.12 284 SER A O 1
ATOM 2224 N N . GLU A 1 285 ? -27.215 15.140 -23.574 1.00 98.19 285 GLU A N 1
ATOM 2225 C CA . GLU A 1 285 ? -26.158 14.281 -24.123 1.00 98.19 285 GLU A CA 1
ATOM 2226 C C . GLU A 1 285 ? -24.793 14.989 -24.186 1.00 98.19 285 GLU A C 1
ATOM 2228 O O . GLU A 1 285 ? -23.768 14.413 -23.823 1.00 98.19 285 GLU A O 1
ATOM 2233 N N . ALA A 1 286 ? -24.775 16.278 -24.540 1.00 98.38 286 ALA A N 1
ATOM 2234 C CA . ALA A 1 286 ? -23.558 17.087 -24.573 1.00 98.38 286 ALA A CA 1
ATOM 2235 C C . ALA A 1 286 ? -22.899 17.265 -23.189 1.00 98.38 286 ALA A C 1
ATOM 2237 O O . ALA A 1 286 ? -21.669 17.290 -23.087 1.00 98.38 286 ALA A O 1
ATOM 2238 N N . LEU A 1 287 ? -23.689 17.407 -22.120 1.00 98.44 287 LEU A N 1
ATOM 2239 C CA . LEU A 1 287 ? -23.178 17.522 -20.751 1.00 98.44 287 LEU A CA 1
ATOM 2240 C C . LEU A 1 287 ? -22.771 16.155 -20.190 1.00 98.44 287 LEU A C 1
ATOM 2242 O O . LEU A 1 287 ? -21.721 16.059 -19.552 1.00 98.44 287 LEU A O 1
ATOM 2246 N N . THR A 1 288 ? -23.526 15.099 -20.495 1.00 98.56 288 THR A N 1
ATOM 2247 C CA . THR A 1 288 ? -23.161 13.717 -20.161 1.00 98.56 288 THR A CA 1
ATOM 2248 C C . THR A 1 288 ? -21.829 13.336 -20.807 1.00 98.56 288 THR A C 1
ATOM 2250 O O . THR A 1 288 ? -20.939 12.834 -20.125 1.00 98.56 288 THR A O 1
ATOM 2253 N N . GLU A 1 289 ? -21.626 13.664 -22.086 1.00 98.19 289 GLU A N 1
ATOM 2254 C CA . GLU A 1 289 ? -20.355 13.450 -22.788 1.00 98.19 289 GLU A CA 1
ATOM 2255 C C . GLU A 1 289 ? -19.198 14.208 -22.119 1.00 98.19 289 GLU A C 1
ATOM 2257 O O . GLU A 1 289 ? -18.110 13.663 -21.940 1.00 98.19 289 GLU A O 1
ATOM 2262 N N . ARG A 1 290 ? -19.413 15.472 -21.722 1.00 98.44 290 ARG A N 1
ATOM 2263 C CA . ARG A 1 290 ? -18.398 16.270 -21.011 1.00 98.44 290 ARG A CA 1
ATOM 2264 C C . ARG A 1 290 ? -17.994 15.626 -19.688 1.00 98.44 290 ARG A C 1
ATOM 2266 O O . ARG A 1 290 ? -16.799 15.558 -19.406 1.00 98.44 290 ARG A O 1
ATOM 2273 N N . LEU A 1 291 ? -18.966 15.150 -18.909 1.00 98.50 291 LEU A N 1
ATOM 2274 C CA . LEU A 1 291 ? -18.705 14.439 -17.660 1.00 98.50 291 LEU A CA 1
ATOM 2275 C C . LEU A 1 291 ? -17.929 13.142 -17.923 1.00 98.50 291 LEU A C 1
ATOM 2277 O O . LEU A 1 291 ? -16.901 12.919 -17.293 1.00 98.50 291 LEU A O 1
ATOM 2281 N N . LEU A 1 292 ? -18.355 12.333 -18.896 1.00 98.50 292 LEU A N 1
ATOM 2282 C CA . LEU A 1 292 ? -17.696 11.071 -19.253 1.00 98.50 292 LEU A CA 1
ATOM 2283 C C . LEU A 1 292 ? -16.253 11.271 -19.725 1.00 98.50 292 LEU A C 1
ATOM 2285 O O . LEU A 1 292 ? -15.383 10.498 -19.333 1.00 98.50 292 LEU A O 1
ATOM 2289 N N . ARG A 1 293 ? -15.958 12.337 -20.480 1.00 98.25 293 ARG A N 1
ATOM 2290 C CA . ARG A 1 293 ? -14.571 12.703 -20.821 1.00 98.25 293 ARG A CA 1
ATOM 2291 C C . ARG A 1 293 ? -13.740 13.042 -19.585 1.00 98.25 293 ARG A C 1
ATOM 2293 O O . ARG A 1 293 ? -12.607 12.583 -19.490 1.00 98.25 293 ARG A O 1
ATOM 2300 N N . GLY A 1 294 ? -14.304 13.781 -18.629 1.00 98.06 294 GLY A N 1
ATOM 2301 C CA . GLY A 1 294 ? -13.644 14.037 -17.347 1.00 98.06 294 GLY A CA 1
ATOM 2302 C C . GLY A 1 294 ? -13.377 12.743 -16.572 1.00 98.06 294 GLY A C 1
ATOM 2303 O O . GLY A 1 294 ? -12.261 12.502 -16.127 1.00 98.06 294 GLY A O 1
ATOM 2304 N N . LEU A 1 295 ? -14.365 11.849 -16.476 1.00 98.50 295 LEU A N 1
ATOM 2305 C CA . LEU A 1 295 ? -14.199 10.540 -15.830 1.00 98.50 295 LEU A CA 1
ATOM 2306 C C . LEU A 1 295 ? -13.190 9.641 -16.569 1.00 98.50 295 LEU A C 1
ATOM 2308 O O . LEU A 1 295 ? -12.516 8.826 -15.935 1.00 98.50 295 LEU A O 1
ATOM 2312 N N . TRP A 1 296 ? -13.058 9.792 -17.890 1.00 98.31 296 TRP A N 1
ATOM 2313 C CA . TRP A 1 296 ? -12.058 9.093 -18.698 1.00 98.31 296 TRP A CA 1
ATOM 2314 C C . TRP A 1 296 ? -10.642 9.597 -18.416 1.00 98.31 296 TRP A C 1
ATOM 2316 O O . TRP A 1 296 ? -9.745 8.783 -18.215 1.00 98.31 296 TRP A O 1
ATOM 2326 N N . GLU A 1 297 ? -10.449 10.913 -18.310 1.00 95.50 297 GLU A N 1
ATOM 2327 C CA . GLU A 1 297 ? -9.172 11.516 -17.903 1.00 95.50 297 GLU A CA 1
ATOM 2328 C C . GLU A 1 297 ? -8.738 11.043 -16.505 1.00 95.50 297 GLU A C 1
ATOM 2330 O O . GLU A 1 297 ? -7.559 10.796 -16.255 1.00 95.50 297 GLU A O 1
ATOM 2335 N N . LEU A 1 298 ? -9.700 10.818 -15.603 1.00 96.81 298 LEU A N 1
ATOM 2336 C CA . LEU A 1 298 ? -9.457 10.229 -14.280 1.00 96.81 298 LEU A CA 1
ATOM 2337 C C . LEU A 1 298 ? -9.214 8.708 -14.308 1.00 96.81 298 LEU A C 1
ATOM 2339 O O . LEU A 1 298 ? -8.954 8.104 -13.260 1.00 96.81 298 LEU A O 1
ATOM 2343 N N . GLY A 1 299 ? -9.313 8.078 -15.480 1.00 97.25 299 GLY A N 1
ATOM 2344 C CA . GLY A 1 299 ? -9.133 6.643 -15.670 1.00 97.25 299 GLY A CA 1
ATOM 2345 C C . GLY A 1 299 ? -10.236 5.793 -15.040 1.00 97.25 299 GLY A C 1
ATOM 2346 O O . GLY A 1 299 ? -9.967 4.656 -14.661 1.00 97.25 299 GLY A O 1
ATOM 2347 N N . LEU A 1 300 ? -11.453 6.324 -14.874 1.00 98.50 300 LEU A N 1
ATOM 2348 C CA . LEU A 1 300 ? -12.599 5.610 -14.285 1.00 98.50 300 LEU A CA 1
ATOM 2349 C C . LEU A 1 300 ? -13.465 4.932 -15.346 1.00 98.50 300 LEU A C 1
ATOM 2351 O O . LEU A 1 300 ? -14.013 3.858 -15.123 1.00 98.50 300 LEU A O 1
ATOM 2355 N N . VAL A 1 301 ? -13.551 5.530 -16.527 1.00 98.50 301 VAL A N 1
ATOM 2356 C CA . VAL A 1 301 ? -14.206 4.931 -17.692 1.00 98.50 301 VAL A CA 1
ATOM 2357 C C . VAL A 1 301 ? -13.235 4.895 -18.859 1.00 98.50 301 VAL A C 1
ATOM 2359 O O . VAL A 1 301 ? -12.215 5.578 -18.851 1.00 98.50 301 VAL A O 1
ATOM 2362 N N . ARG A 1 302 ? -13.545 4.096 -19.872 1.00 97.94 302 ARG A N 1
ATOM 2363 C CA . ARG A 1 302 ? -12.865 4.108 -21.171 1.00 97.94 302 ARG A CA 1
ATOM 2364 C C . ARG A 1 302 ? -13.889 3.918 -22.281 1.00 97.94 302 ARG A C 1
ATOM 2366 O O . ARG A 1 302 ? -14.992 3.430 -22.028 1.00 97.94 302 ARG A O 1
ATOM 2373 N N . ARG A 1 303 ? -13.509 4.260 -23.512 1.00 96.56 303 ARG A N 1
ATOM 2374 C CA . ARG A 1 303 ? -14.312 3.925 -24.690 1.00 96.56 303 ARG A CA 1
ATOM 2375 C C . ARG A 1 303 ? -14.077 2.483 -25.134 1.00 96.56 303 ARG A C 1
ATOM 2377 O O . ARG A 1 303 ? -12.951 1.986 -25.105 1.00 96.56 303 ARG A O 1
ATOM 2384 N N . ASP A 1 304 ? -15.161 1.850 -25.553 1.00 95.81 304 ASP A N 1
ATOM 2385 C CA . ASP A 1 304 ? -15.207 0.566 -26.242 1.00 95.81 304 ASP A CA 1
ATOM 2386 C C . ASP A 1 304 ? -16.195 0.692 -27.411 1.00 95.81 304 ASP A C 1
ATOM 2388 O O . ASP A 1 304 ? -17.419 0.680 -27.235 1.00 95.81 304 ASP A O 1
ATOM 2392 N N . GLY A 1 305 ? -15.661 0.979 -28.600 1.00 94.69 305 GLY A N 1
ATOM 2393 C CA . GLY A 1 305 ? -16.458 1.444 -29.735 1.00 94.69 305 GLY A CA 1
ATOM 2394 C C . GLY A 1 305 ? -17.264 2.704 -29.386 1.00 94.69 305 GLY A C 1
ATOM 2395 O O . GLY A 1 305 ? -16.702 3.726 -28.992 1.00 94.69 305 GLY A O 1
ATOM 2396 N N . ALA A 1 306 ? -18.590 2.622 -29.523 1.00 94.06 306 ALA A N 1
ATOM 2397 C CA . ALA A 1 306 ? -19.526 3.708 -29.208 1.00 94.06 306 ALA A CA 1
ATOM 2398 C C . ALA A 1 306 ? -19.982 3.740 -27.734 1.00 94.06 306 ALA A C 1
ATOM 2400 O O . ALA A 1 306 ? -20.788 4.592 -27.356 1.00 94.06 306 ALA A O 1
ATOM 2401 N N . ARG A 1 307 ? -19.526 2.793 -26.904 1.00 97.88 307 ARG A N 1
ATOM 2402 C CA . ARG A 1 307 ? -19.937 2.672 -25.502 1.00 97.88 307 ARG A CA 1
ATOM 2403 C C . ARG A 1 307 ? -18.841 3.149 -24.563 1.00 97.88 307 ARG A C 1
ATOM 2405 O O . ARG A 1 307 ? -17.649 3.027 -24.840 1.00 97.88 307 ARG A O 1
ATOM 2412 N N . TRP A 1 308 ? -19.272 3.635 -23.413 1.00 98.50 308 TRP A N 1
ATOM 2413 C CA . TRP A 1 308 ? -18.445 3.821 -22.238 1.00 98.50 308 TRP A CA 1
ATOM 2414 C C . TRP A 1 308 ? -18.543 2.578 -21.370 1.00 98.50 308 TRP A C 1
ATOM 2416 O O . TRP A 1 308 ? -19.635 2.063 -21.127 1.00 98.50 308 TRP A O 1
ATOM 2426 N N . VAL A 1 309 ? -17.395 2.099 -20.907 1.00 98.50 309 VAL A N 1
ATOM 2427 C CA . VAL A 1 309 ? -17.289 0.945 -20.012 1.00 98.50 309 VAL A CA 1
ATOM 2428 C C . VAL A 1 309 ? -16.428 1.327 -18.807 1.00 98.50 309 VAL A C 1
ATOM 2430 O O . VAL A 1 309 ? -15.524 2.163 -18.953 1.00 98.50 309 VAL A O 1
ATOM 2433 N N . PRO A 1 310 ? -16.678 0.759 -17.616 1.00 98.38 310 PRO A N 1
ATOM 2434 C CA . PRO A 1 310 ? -15.859 1.054 -16.452 1.00 98.38 310 PRO A CA 1
ATOM 2435 C C . PRO A 1 310 ? -14.454 0.465 -16.636 1.00 98.38 310 PRO A C 1
ATOM 2437 O O . PRO A 1 310 ? -14.271 -0.606 -17.221 1.00 98.38 310 PRO A O 1
ATOM 2440 N N . THR A 1 311 ? -13.439 1.163 -16.133 1.00 98.31 311 THR A N 1
ATOM 2441 C CA . THR A 1 311 ? -12.127 0.552 -15.878 1.00 98.31 311 THR A CA 1
ATOM 2442 C C . THR A 1 311 ? -12.187 -0.264 -14.583 1.00 98.31 311 THR A C 1
ATOM 2444 O O . THR A 1 311 ? -13.171 -0.189 -13.850 1.00 98.31 311 THR A O 1
ATOM 2447 N N . ALA A 1 312 ? -11.114 -0.984 -14.236 1.00 96.62 312 ALA A N 1
ATOM 2448 C CA . ALA A 1 312 ? -11.016 -1.639 -12.926 1.00 96.62 312 ALA A CA 1
ATOM 2449 C C . ALA A 1 312 ? -11.232 -0.650 -11.760 1.00 96.62 312 ALA A C 1
ATOM 2451 O O . ALA A 1 312 ? -11.900 -0.976 -10.785 1.00 96.62 312 ALA A O 1
ATOM 2452 N N . ARG A 1 313 ? -10.738 0.591 -11.896 1.00 95.38 313 ARG A N 1
ATOM 2453 C CA . ARG A 1 313 ? -10.928 1.654 -10.900 1.00 95.38 313 ARG A CA 1
ATOM 2454 C C . ARG A 1 313 ? -12.373 2.155 -10.857 1.00 95.38 313 ARG A C 1
ATOM 2456 O O . ARG A 1 313 ? -12.909 2.358 -9.776 1.00 95.38 313 ARG A O 1
ATOM 2463 N N . GLY A 1 314 ? -13.006 2.368 -12.013 1.00 97.25 314 GLY A N 1
ATOM 2464 C CA . GLY A 1 314 ? -14.398 2.828 -12.062 1.00 97.25 314 GLY A CA 1
ATOM 2465 C C . GLY A 1 314 ? -15.416 1.764 -11.672 1.00 97.25 314 GLY A C 1
ATOM 2466 O O . GLY A 1 314 ? -16.486 2.115 -11.188 1.00 97.25 314 GLY A O 1
ATOM 2467 N N . ALA A 1 315 ? -15.084 0.478 -11.820 1.00 97.12 315 ALA A N 1
ATOM 2468 C CA . ALA A 1 315 ? -15.945 -0.630 -11.411 1.00 97.12 315 ALA A CA 1
ATOM 2469 C C . ALA A 1 315 ? -16.304 -0.566 -9.916 1.00 97.12 315 ALA A C 1
ATOM 2471 O O . ALA A 1 315 ? -17.431 -0.894 -9.550 1.00 97.12 315 ALA A O 1
ATOM 2472 N N . LEU A 1 316 ? -15.405 -0.035 -9.077 1.00 95.75 316 LEU A N 1
ATOM 2473 C CA . LEU A 1 316 ? -15.643 0.198 -7.646 1.00 95.75 316 LEU A CA 1
ATOM 2474 C C . LEU A 1 316 ? -16.844 1.126 -7.371 1.00 95.75 316 LEU A C 1
ATOM 2476 O O . LEU A 1 316 ? -17.410 1.087 -6.284 1.00 95.75 316 LEU A O 1
ATOM 2480 N N . LEU A 1 317 ? -17.244 1.951 -8.345 1.00 97.06 317 LEU A N 1
ATOM 2481 C CA . LEU A 1 317 ? -18.316 2.944 -8.226 1.00 97.06 317 LEU A CA 1
ATOM 2482 C C . LEU A 1 317 ? -19.631 2.512 -8.894 1.00 97.06 317 LEU A C 1
ATOM 2484 O O . LEU A 1 317 ? -20.571 3.297 -8.926 1.00 97.06 317 LEU A O 1
ATOM 2488 N N . THR A 1 318 ? -19.701 1.301 -9.460 1.00 95.06 318 THR A N 1
ATOM 2489 C CA . THR A 1 318 ? -20.876 0.826 -10.225 1.00 95.06 318 THR A CA 1
ATOM 2490 C C . THR A 1 318 ? -22.005 0.257 -9.362 1.00 95.06 318 THR A C 1
ATOM 2492 O O . THR A 1 318 ? -23.097 0.018 -9.872 1.00 95.06 318 THR A O 1
ATOM 2495 N N . GLY A 1 319 ? -21.753 0.043 -8.067 1.00 87.62 319 GLY A N 1
ATOM 2496 C CA . GLY A 1 319 ? -22.771 -0.382 -7.105 1.00 87.62 319 GLY A CA 1
ATOM 2497 C C . GLY A 1 319 ? -23.743 0.741 -6.712 1.00 87.62 319 GLY A C 1
ATOM 2498 O O . GLY A 1 319 ? -23.590 1.877 -7.165 1.00 87.62 319 GLY A O 1
ATOM 2499 N N . PRO A 1 320 ? -24.726 0.443 -5.841 1.00 88.88 320 PRO A N 1
ATOM 2500 C CA . PRO A 1 320 ? -25.672 1.440 -5.343 1.00 88.88 320 PRO A CA 1
ATOM 2501 C C . PRO A 1 320 ? -24.957 2.642 -4.716 1.00 88.88 320 PRO A C 1
ATOM 2503 O O . PRO A 1 320 ? -24.009 2.469 -3.949 1.00 88.88 320 PRO A O 1
ATOM 2506 N N . ARG A 1 321 ? -25.432 3.861 -4.997 1.00 86.94 321 ARG A N 1
ATOM 2507 C CA . ARG A 1 321 ? -24.799 5.111 -4.530 1.00 86.94 321 ARG A CA 1
ATOM 2508 C C . ARG A 1 321 ? -24.677 5.243 -3.005 1.00 86.94 321 ARG A C 1
ATOM 2510 O O . ARG A 1 321 ? -23.811 5.971 -2.525 1.00 86.94 321 ARG A O 1
ATOM 2517 N N . GLU A 1 322 ? -25.537 4.576 -2.238 1.00 87.31 322 GLU A N 1
ATOM 2518 C CA . GLU A 1 322 ? -25.493 4.556 -0.771 1.00 87.31 322 GLU A CA 1
ATOM 2519 C C . GLU A 1 322 ? -24.521 3.507 -0.211 1.00 87.31 322 GLU A C 1
ATOM 2521 O O . GLU A 1 322 ? -24.384 3.403 1.008 1.00 87.31 322 GLU A O 1
ATOM 2526 N N . GLN A 1 323 ? -23.844 2.738 -1.072 1.00 89.06 323 GLN A N 1
ATOM 2527 C CA . GLN A 1 323 ? -23.011 1.608 -0.673 1.00 89.06 323 GLN A CA 1
ATOM 2528 C C . GLN A 1 323 ? -21.564 1.706 -1.173 1.00 89.06 323 GLN A C 1
ATOM 2530 O O . GLN A 1 323 ? -21.254 2.325 -2.193 1.00 89.06 323 GLN A O 1
ATOM 2535 N N . GLY A 1 324 ? -20.660 1.056 -0.443 1.00 91.12 324 GLY A N 1
ATOM 2536 C CA . GLY A 1 324 ? -19.266 0.865 -0.831 1.00 91.12 324 GLY A CA 1
ATOM 2537 C C . GLY A 1 324 ? -18.538 2.159 -1.222 1.00 91.12 324 GLY A C 1
ATOM 2538 O O . GLY A 1 324 ? -18.683 3.206 -0.588 1.00 91.12 324 GLY A O 1
ATOM 2539 N N . ALA A 1 325 ? -17.721 2.092 -2.277 1.00 94.56 325 ALA A N 1
ATOM 2540 C CA . ALA A 1 325 ? -16.916 3.236 -2.706 1.00 94.56 325 ALA A CA 1
ATOM 2541 C C . ALA A 1 325 ? -17.767 4.365 -3.319 1.00 94.56 325 ALA A C 1
ATOM 2543 O O . ALA A 1 325 ? -17.335 5.518 -3.330 1.00 94.56 325 ALA A O 1
ATOM 2544 N N . ALA A 1 326 ? -18.984 4.064 -3.787 1.00 95.50 326 ALA A N 1
ATOM 2545 C CA . ALA A 1 326 ? -19.931 5.075 -4.242 1.00 95.50 326 ALA A CA 1
ATOM 2546 C C . ALA A 1 326 ? -20.436 5.930 -3.062 1.00 95.50 326 ALA A C 1
ATOM 2548 O O . ALA A 1 326 ? -20.422 7.160 -3.154 1.00 95.50 326 ALA A O 1
ATOM 2549 N N . ALA A 1 327 ? -20.738 5.304 -1.916 1.00 94.62 327 ALA A N 1
ATOM 2550 C CA . ALA A 1 327 ? -21.036 6.014 -0.668 1.00 94.62 327 ALA A CA 1
ATOM 2551 C C . ALA A 1 327 ? -19.883 6.938 -0.256 1.00 94.62 327 ALA A C 1
ATOM 2553 O O . ALA A 1 327 ? -20.106 8.109 0.060 1.00 94.62 327 ALA A O 1
ATOM 2554 N N . ALA A 1 328 ? -18.644 6.436 -0.329 1.00 95.12 328 ALA A N 1
ATOM 2555 C CA . ALA A 1 328 ? -17.448 7.220 -0.032 1.00 95.12 328 ALA A CA 1
ATOM 2556 C C . ALA A 1 328 ? -17.297 8.420 -0.981 1.00 95.12 328 ALA A C 1
ATOM 2558 O O . ALA A 1 328 ? -17.048 9.534 -0.528 1.00 95.12 328 ALA A O 1
ATOM 2559 N N . ALA A 1 329 ? -17.500 8.236 -2.288 1.00 96.25 329 ALA A N 1
ATOM 2560 C CA . ALA A 1 329 ? -17.438 9.325 -3.264 1.00 96.25 329 ALA A CA 1
ATOM 2561 C C . ALA A 1 329 ? -18.439 10.453 -2.965 1.00 96.25 329 ALA A C 1
ATOM 2563 O O . ALA A 1 329 ? -18.096 11.634 -3.081 1.00 96.25 329 ALA A O 1
ATOM 2564 N N . VAL A 1 330 ? -19.666 10.107 -2.565 1.00 94.50 330 VAL A N 1
ATOM 2565 C CA . VAL A 1 330 ? -20.670 11.103 -2.170 1.00 94.50 330 VAL A CA 1
ATOM 2566 C C . VAL A 1 330 ? -20.254 11.800 -0.877 1.00 94.50 330 VAL A C 1
ATOM 2568 O O . VAL A 1 330 ? -20.219 13.030 -0.857 1.00 94.50 330 VAL A O 1
ATOM 2571 N N . MET A 1 331 ? -19.867 11.036 0.148 1.00 94.25 331 MET A N 1
ATOM 2572 C CA . MET A 1 331 ? -19.425 11.539 1.452 1.00 94.25 331 MET A CA 1
ATOM 2573 C C . MET A 1 331 ? -18.263 12.542 1.326 1.00 94.25 331 MET A C 1
ATOM 2575 O O . MET A 1 331 ? -18.329 13.643 1.881 1.00 94.25 331 MET A O 1
ATOM 2579 N N . TRP A 1 332 ? -17.223 12.197 0.557 1.00 95.38 332 TRP A N 1
ATOM 2580 C CA . TRP A 1 332 ? -16.049 13.050 0.352 1.00 95.38 332 TRP A CA 1
ATOM 2581 C C . TRP A 1 332 ? -16.361 14.328 -0.425 1.00 95.38 332 TRP A C 1
ATOM 2583 O O . TRP A 1 332 ? -15.742 15.359 -0.178 1.00 95.38 332 TRP A O 1
ATOM 2593 N N . GLY A 1 333 ? -17.309 14.285 -1.364 1.00 95.06 333 GLY A N 1
ATOM 2594 C CA . GLY A 1 333 ? -17.681 15.446 -2.176 1.00 95.06 333 GLY A CA 1
ATOM 2595 C C . GLY A 1 333 ? -18.832 16.293 -1.613 1.00 95.06 333 GLY A C 1
ATOM 2596 O O . GLY A 1 333 ? -19.183 17.300 -2.234 1.00 95.06 333 GLY A O 1
ATOM 2597 N N . ALA A 1 334 ? -19.437 15.890 -0.491 1.00 93.56 334 ALA A N 1
ATOM 2598 C CA . ALA A 1 334 ? -20.572 16.563 0.141 1.00 93.56 334 ALA A CA 1
ATOM 2599 C C . ALA A 1 334 ? -20.162 17.248 1.458 1.00 93.56 334 ALA A C 1
ATOM 2601 O O . ALA A 1 334 ? -19.511 18.293 1.423 1.00 93.56 334 ALA A O 1
ATOM 2602 N N . GLU A 1 335 ? -20.536 16.703 2.615 1.00 93.81 335 GLU A N 1
ATOM 2603 C CA . GLU A 1 335 ? -20.333 17.345 3.914 1.00 93.81 335 GLU A CA 1
ATOM 2604 C C . GLU A 1 335 ? -18.854 17.542 4.252 1.00 93.81 335 GLU A C 1
ATOM 2606 O O . GLU A 1 335 ? -18.483 18.613 4.732 1.00 93.81 335 GLU A O 1
ATOM 2611 N N . HIS A 1 336 ? -18.001 16.560 3.937 1.00 95.31 336 HIS A N 1
ATOM 2612 C CA . HIS A 1 336 ? -16.553 16.675 4.138 1.00 95.31 336 HIS A CA 1
ATOM 2613 C C . HIS A 1 336 ? -15.991 17.821 3.294 1.00 95.31 336 HIS A C 1
ATOM 2615 O O . HIS A 1 336 ? -15.308 18.706 3.806 1.00 95.31 336 HIS A O 1
ATOM 2621 N N . TYR A 1 337 ? -16.366 17.879 2.014 1.00 96.38 337 TYR A N 1
ATOM 2622 C CA . TYR A 1 337 ? -15.974 18.971 1.126 1.00 96.38 337 TYR A CA 1
ATOM 2623 C C . TYR A 1 337 ? -16.407 20.343 1.663 1.00 96.38 337 TYR A C 1
ATOM 2625 O O . TYR A 1 337 ? -15.626 21.295 1.661 1.00 96.38 337 TYR A O 1
ATOM 2633 N N . ALA A 1 338 ? -17.644 20.451 2.153 1.00 96.12 338 ALA A N 1
ATOM 2634 C CA . ALA A 1 338 ? -18.177 21.688 2.715 1.00 96.12 338 ALA A CA 1
ATOM 2635 C C . ALA A 1 338 ? -17.482 22.101 4.026 1.00 96.12 338 ALA A C 1
ATOM 2637 O O . ALA A 1 338 ? -17.298 23.295 4.256 1.00 96.12 338 ALA A O 1
ATOM 2638 N N . ALA A 1 339 ? -17.075 21.146 4.868 1.00 97.31 339 ALA A N 1
ATOM 2639 C CA . ALA A 1 339 ? -16.306 21.415 6.083 1.00 97.31 339 ALA A CA 1
ATOM 2640 C C . ALA A 1 339 ? -14.907 21.966 5.760 1.00 97.31 339 ALA A C 1
ATOM 2642 O O . ALA A 1 339 ? -14.474 22.952 6.359 1.00 97.31 339 ALA A O 1
ATOM 2643 N N . TRP A 1 340 ? -14.233 21.403 4.753 1.00 97.62 340 TRP A N 1
ATOM 2644 C CA . TRP A 1 340 ? -12.914 21.861 4.303 1.00 97.62 340 TRP A CA 1
ATOM 2645 C C . TRP A 1 340 ? -12.916 23.296 3.752 1.00 97.62 340 TRP A C 1
ATOM 2647 O O . TRP A 1 340 ? -11.925 24.010 3.904 1.00 97.62 340 TRP A O 1
ATOM 2657 N N . GLN A 1 341 ? -14.035 23.782 3.201 1.00 96.50 341 GLN A N 1
ATOM 2658 C CA . GLN A 1 341 ? -14.170 25.194 2.802 1.00 96.50 341 GLN A CA 1
ATOM 2659 C C . GLN A 1 341 ? -14.024 26.166 3.985 1.00 96.50 341 GLN A C 1
ATOM 2661 O O . GLN A 1 341 ? -13.637 27.318 3.790 1.00 96.50 341 GLN A O 1
ATOM 2666 N N . ALA A 1 342 ? -14.312 25.717 5.212 1.00 96.06 342 ALA A N 1
ATOM 2667 C CA . ALA A 1 342 ? -14.191 26.524 6.421 1.00 96.06 342 ALA A CA 1
ATOM 2668 C C . ALA A 1 342 ? -12.776 26.512 7.034 1.00 96.06 342 ALA A C 1
ATOM 2670 O O . ALA A 1 342 ? -12.554 27.225 8.017 1.00 96.06 342 ALA A O 1
ATOM 2671 N N . LEU A 1 343 ? -11.816 25.763 6.467 1.00 96.50 343 LEU A N 1
ATOM 2672 C CA . LEU A 1 343 ? -10.488 25.530 7.053 1.00 96.50 343 LEU A CA 1
ATOM 2673 C C . LEU A 1 343 ? -9.740 26.816 7.471 1.00 96.50 343 LEU A C 1
ATOM 2675 O O . LEU A 1 343 ? -9.276 26.869 8.609 1.00 96.50 343 LEU A O 1
ATOM 2679 N N . PRO A 1 344 ? -9.650 27.893 6.659 1.00 96.50 344 PRO A N 1
ATOM 2680 C CA . PRO A 1 344 ? -8.949 29.105 7.095 1.00 96.50 344 PRO A CA 1
ATOM 2681 C C . PRO A 1 344 ? -9.570 29.754 8.341 1.00 96.50 344 PRO A C 1
ATOM 2683 O O . PRO A 1 344 ? -8.859 30.300 9.181 1.00 96.50 344 PRO A O 1
ATOM 2686 N N . GLY A 1 345 ? -10.901 29.710 8.465 1.00 95.56 345 GLY A N 1
ATOM 2687 C CA . GLY A 1 345 ? -11.612 30.208 9.644 1.00 95.56 345 GLY A CA 1
ATOM 2688 C C . GLY A 1 345 ? -11.463 29.276 10.846 1.00 95.56 345 GLY A C 1
ATOM 2689 O O . GLY A 1 345 ? -11.263 29.760 11.956 1.00 95.56 345 GLY A O 1
ATOM 2690 N N . ALA A 1 346 ? -11.506 27.964 10.604 1.00 96.44 346 ALA A N 1
ATOM 2691 C CA . ALA A 1 346 ? -11.278 26.923 11.600 1.00 96.44 346 ALA A CA 1
ATOM 2692 C C . ALA A 1 346 ? -9.906 27.083 12.274 1.00 96.44 346 ALA A C 1
ATOM 2694 O O . ALA A 1 346 ? -9.830 27.196 13.494 1.00 96.44 346 ALA A O 1
ATOM 2695 N N . LEU A 1 347 ? -8.837 27.224 11.481 1.00 97.00 347 LEU A N 1
ATOM 2696 C CA . LEU A 1 347 ? -7.467 27.392 11.983 1.00 97.00 347 LEU A CA 1
ATOM 2697 C C . LEU A 1 347 ? -7.291 28.649 12.843 1.00 97.00 347 LEU A C 1
ATOM 2699 O O . LEU A 1 347 ? -6.610 28.605 13.860 1.00 97.00 347 LEU A O 1
ATOM 2703 N N . ARG A 1 348 ? -7.912 29.773 12.463 1.00 96.75 348 ARG A N 1
ATOM 2704 C CA . ARG A 1 348 ? -7.799 31.030 13.229 1.00 96.75 348 ARG A CA 1
ATOM 2705 C C . ARG A 1 348 ? -8.454 30.960 14.603 1.00 96.75 348 ARG A C 1
ATOM 2707 O O . ARG A 1 348 ? -8.035 31.684 15.497 1.00 96.75 348 ARG A O 1
ATOM 2714 N N . MET A 1 349 ? -9.509 30.163 14.739 1.00 93.94 349 MET A N 1
ATOM 2715 C CA . MET A 1 349 ? -10.315 30.092 15.961 1.00 93.94 349 MET A CA 1
ATOM 2716 C C . MET A 1 349 ? -10.069 28.818 16.773 1.00 93.94 349 MET A C 1
ATOM 2718 O O . MET A 1 349 ? -10.559 28.732 17.892 1.00 93.94 349 MET A O 1
ATOM 2722 N N . GLY A 1 350 ? -9.324 27.847 16.233 1.00 93.75 350 GLY A N 1
ATOM 2723 C CA . GLY A 1 350 ? -9.117 26.550 16.878 1.00 93.75 350 GLY A CA 1
ATOM 2724 C C . GLY A 1 350 ? -10.398 25.714 16.977 1.00 93.75 350 GLY A C 1
ATOM 2725 O O . GLY A 1 350 ? -10.540 24.920 17.898 1.00 93.75 350 GLY A O 1
ATOM 2726 N N . GLU A 1 351 ? -11.346 25.905 16.057 1.00 93.69 351 GLU A N 1
ATOM 2727 C CA . GLU A 1 351 ? -12.647 25.221 16.042 1.00 93.69 351 GLU A CA 1
ATOM 2728 C C . GLU A 1 351 ? -12.794 24.410 14.752 1.00 93.69 351 GLU A C 1
ATOM 2730 O O . GLU A 1 351 ? -12.426 24.903 13.687 1.00 93.69 351 GLU A O 1
ATOM 2735 N N . SER A 1 352 ? -13.362 23.200 14.815 1.00 96.88 352 SER A N 1
ATOM 2736 C CA . SER A 1 352 ? -13.474 22.323 13.641 1.00 96.88 352 SER A CA 1
ATOM 2737 C C . SER A 1 352 ? -14.247 22.975 12.486 1.00 96.88 352 SER A C 1
ATOM 2739 O O . SER A 1 352 ? -15.270 23.646 12.668 1.00 96.88 352 SER A O 1
ATOM 2741 N N . GLY A 1 353 ? -13.777 22.760 11.255 1.00 97.56 353 GLY A N 1
ATOM 2742 C CA . GLY A 1 353 ? -14.436 23.273 10.051 1.00 97.56 353 GLY A CA 1
ATOM 2743 C C . GLY A 1 353 ? -15.868 22.753 9.895 1.00 97.56 353 GLY A C 1
ATOM 2744 O O . GLY A 1 353 ? -16.758 23.497 9.474 1.00 97.56 353 GLY A O 1
ATOM 2745 N N . PHE A 1 354 ? -16.119 21.509 10.304 1.00 97.88 354 PHE A N 1
ATOM 2746 C CA . PHE A 1 354 ? -17.447 20.910 10.303 1.00 97.88 354 PHE A CA 1
ATOM 2747 C C . PHE A 1 354 ? -18.388 21.615 11.283 1.00 97.88 354 PHE A C 1
ATOM 2749 O O . PHE A 1 354 ? -19.475 22.040 10.882 1.00 97.88 354 PHE A O 1
ATOM 2756 N N . GLN A 1 355 ? -17.968 21.813 12.538 1.00 96.06 355 GLN A N 1
ATOM 2757 C CA . GLN A 1 355 ? -18.780 22.506 13.541 1.00 96.06 355 GLN A CA 1
ATOM 2758 C C . GLN A 1 355 ? -19.127 23.920 13.085 1.00 96.06 355 GLN A C 1
ATOM 2760 O O . GLN A 1 355 ? -20.283 24.329 13.175 1.00 96.06 355 GLN A O 1
ATOM 2765 N N . ARG A 1 356 ? -18.171 24.629 12.483 1.00 94.44 356 ARG A N 1
ATOM 2766 C CA . ARG A 1 356 ? -18.416 25.957 11.912 1.00 94.44 356 ARG A CA 1
ATOM 2767 C C . ARG A 1 356 ? -19.433 25.949 10.780 1.00 94.44 356 ARG A C 1
ATOM 2769 O O . ARG A 1 356 ? -20.243 26.866 10.669 1.00 94.44 356 ARG A O 1
ATOM 2776 N N . ARG A 1 357 ? -19.375 24.941 9.909 1.00 96.06 357 ARG A N 1
ATOM 2777 C CA . ARG A 1 357 ? -20.236 24.864 8.725 1.00 96.06 357 ARG A CA 1
ATOM 2778 C C . ARG A 1 357 ? -21.658 24.408 9.050 1.00 96.06 357 ARG A C 1
ATOM 2780 O O . ARG A 1 357 ? -22.588 24.854 8.369 1.00 96.06 357 ARG A O 1
ATOM 2787 N N . PHE A 1 358 ? -21.810 23.524 10.035 1.00 95.50 358 PHE A N 1
ATOM 2788 C CA . PHE A 1 358 ? -23.053 22.802 10.328 1.00 95.50 358 PHE A CA 1
ATOM 2789 C C . PHE A 1 358 ? -23.627 23.057 11.731 1.00 95.50 358 PHE A C 1
ATOM 2791 O O . PHE A 1 358 ? -24.716 22.568 12.030 1.00 95.50 358 PHE A O 1
ATOM 2798 N N . GLY A 1 359 ? -22.936 23.820 12.582 1.00 94.44 359 GLY A N 1
ATOM 2799 C CA . GLY A 1 359 ? -23.398 24.228 13.913 1.00 94.44 359 GLY A CA 1
ATOM 2800 C C . GLY A 1 359 ? -23.402 23.119 14.971 1.00 94.44 359 GLY A C 1
ATOM 2801 O O . GLY A 1 359 ? -24.063 23.265 15.996 1.00 94.44 359 GLY A O 1
ATOM 2802 N N . ALA A 1 360 ? -22.730 21.992 14.725 1.00 94.50 360 ALA A N 1
ATOM 2803 C CA . ALA A 1 360 ? -22.646 20.864 15.652 1.00 94.50 360 ALA A CA 1
ATOM 2804 C C . ALA A 1 360 ? -21.393 20.020 15.383 1.00 94.50 360 ALA A C 1
ATOM 2806 O O . ALA A 1 360 ? -20.917 19.970 14.251 1.00 94.50 360 ALA A O 1
ATOM 2807 N N . ALA A 1 361 ? -20.904 19.312 16.403 1.00 93.75 361 ALA A N 1
ATOM 2808 C CA . ALA A 1 361 ? -19.849 18.313 16.240 1.00 93.75 361 ALA A CA 1
ATOM 2809 C C . ALA A 1 361 ? -20.287 17.171 15.299 1.00 93.75 361 ALA A C 1
ATOM 2811 O O . ALA A 1 361 ? -21.473 16.828 15.236 1.00 93.75 361 ALA A O 1
ATOM 2812 N N . PHE A 1 362 ? -19.323 16.575 14.592 1.00 95.44 362 PHE A N 1
ATOM 2813 C CA . PHE A 1 362 ? -19.561 15.648 13.482 1.00 95.44 362 PHE A CA 1
ATOM 2814 C C . PHE A 1 362 ? -20.379 14.406 13.861 1.00 95.44 362 PHE A C 1
ATOM 2816 O O . PHE A 1 362 ? -21.475 14.215 13.328 1.00 95.44 362 PHE A O 1
ATOM 2823 N N . PHE A 1 363 ? -19.923 13.601 14.824 1.00 92.31 363 PHE A N 1
ATOM 2824 C CA . PHE A 1 363 ? -20.650 12.392 15.233 1.00 92.31 363 PHE A CA 1
ATOM 2825 C C . PHE A 1 363 ? -22.032 12.686 15.844 1.00 92.31 363 PHE A C 1
ATOM 2827 O O . PHE A 1 363 ? -23.008 12.073 15.404 1.00 92.31 363 PHE A O 1
ATOM 2834 N N . PRO A 1 364 ? -22.206 13.675 16.750 1.00 91.31 364 PRO A N 1
ATOM 2835 C CA . PRO A 1 364 ? -23.540 14.079 17.207 1.00 91.31 364 PRO A CA 1
ATOM 2836 C C . PRO A 1 364 ? -24.469 14.585 16.094 1.00 91.31 364 PRO A C 1
ATOM 2838 O O . PRO A 1 364 ? -25.695 14.512 16.227 1.00 91.31 364 PRO A O 1
ATOM 2841 N N . TRP A 1 365 ? -23.916 15.151 15.017 1.00 94.44 365 TRP A N 1
ATOM 2842 C CA . TRP A 1 365 ? -24.673 15.567 13.838 1.00 94.44 365 TRP A CA 1
ATOM 2843 C C . TRP A 1 365 ? -25.089 14.368 12.974 1.00 94.44 365 TRP A C 1
ATOM 2845 O O . TRP A 1 365 ? -26.241 14.338 12.522 1.00 94.44 365 TRP A O 1
ATOM 2855 N N . LEU A 1 366 ? -24.195 13.386 12.792 1.00 92.38 366 LEU A N 1
ATOM 2856 C CA . LEU A 1 366 ? -24.449 12.133 12.071 1.00 92.38 366 LEU A CA 1
ATOM 2857 C C . LEU A 1 366 ? -25.492 11.271 12.784 1.00 92.38 366 LEU A C 1
ATOM 2859 O O . LEU A 1 366 ? -26.443 10.820 12.154 1.00 92.38 366 LEU A O 1
ATOM 2863 N N . ALA A 1 367 ? -25.370 11.098 14.103 1.00 88.00 367 ALA A N 1
ATOM 2864 C CA . ALA A 1 367 ? -26.273 10.270 14.906 1.00 88.00 367 ALA A CA 1
ATOM 2865 C C . ALA A 1 367 ? -27.747 10.714 14.815 1.00 88.00 367 ALA A C 1
ATOM 2867 O O . ALA A 1 367 ? -28.661 9.903 14.946 1.00 88.00 367 ALA A O 1
ATOM 2868 N N . ARG A 1 368 ? -27.993 12.002 14.537 1.00 91.00 368 ARG A N 1
ATOM 2869 C CA . ARG A 1 368 ? -29.336 12.576 14.333 1.00 91.00 368 ARG A CA 1
ATOM 2870 C C . ARG A 1 368 ? -29.850 12.460 12.892 1.00 91.00 368 ARG A C 1
ATOM 2872 O O . ARG A 1 368 ? -30.949 12.928 12.603 1.00 91.00 368 ARG A O 1
ATOM 2879 N N . ARG A 1 369 ? -29.071 11.879 11.974 1.00 92.56 369 ARG A N 1
ATOM 2880 C CA . ARG A 1 369 ? -29.364 11.790 10.534 1.00 92.56 369 ARG A CA 1
ATOM 2881 C C . ARG A 1 369 ? -29.122 10.369 10.019 1.00 92.56 369 ARG A C 1
ATOM 2883 O O . ARG A 1 369 ? -28.054 10.101 9.469 1.00 92.56 369 ARG A O 1
ATOM 2890 N N . PRO A 1 370 ? -30.122 9.473 10.113 1.00 90.94 370 PRO A N 1
ATOM 2891 C CA . PRO A 1 370 ? -29.964 8.058 9.768 1.00 90.94 370 PRO A CA 1
ATOM 2892 C C . PRO A 1 370 ? -29.388 7.802 8.369 1.00 90.94 370 PRO A C 1
ATOM 2894 O O . PRO A 1 370 ? -28.522 6.950 8.215 1.00 90.94 370 PRO A O 1
ATOM 2897 N N . ALA A 1 371 ? -29.805 8.574 7.358 1.00 89.88 371 ALA A N 1
ATOM 2898 C CA . ALA A 1 371 ? -29.290 8.427 5.994 1.00 89.88 371 ALA A CA 1
ATOM 2899 C C . ALA A 1 371 ? -27.799 8.797 5.874 1.00 89.88 371 ALA A C 1
ATOM 2901 O O . ALA A 1 371 ? -27.031 8.068 5.251 1.00 89.88 371 ALA A O 1
ATOM 2902 N N . ALA A 1 372 ? -27.378 9.898 6.506 1.00 91.00 372 ALA A N 1
ATOM 2903 C CA . ALA A 1 372 ? -25.978 10.321 6.511 1.00 91.00 372 ALA A CA 1
ATOM 2904 C C . ALA A 1 372 ? -25.106 9.354 7.327 1.00 91.00 372 ALA A C 1
ATOM 2906 O O . ALA A 1 372 ? -24.008 9.008 6.901 1.00 91.00 372 ALA A O 1
ATOM 2907 N N . LEU A 1 373 ? -25.618 8.862 8.462 1.00 92.12 373 LEU A N 1
ATOM 2908 C CA . LEU A 1 373 ? -24.951 7.839 9.267 1.00 92.12 373 LEU A CA 1
ATOM 2909 C C . LEU A 1 373 ? -24.762 6.537 8.479 1.00 92.12 373 LEU A C 1
ATOM 2911 O O . LEU A 1 373 ? -23.660 5.998 8.459 1.00 92.12 373 LEU A O 1
ATOM 2915 N N . ALA A 1 374 ? -25.803 6.050 7.798 1.00 90.12 374 ALA A N 1
ATOM 2916 C CA . ALA A 1 374 ? -25.719 4.843 6.979 1.00 90.12 374 ALA A CA 1
ATOM 2917 C C . ALA A 1 374 ? -24.695 4.994 5.843 1.00 90.12 374 ALA A C 1
ATOM 2919 O O . ALA A 1 374 ? -23.886 4.094 5.616 1.00 90.12 374 ALA A O 1
ATOM 2920 N N . GLN A 1 375 ? -24.680 6.153 5.178 1.00 91.06 375 GLN A N 1
ATOM 2921 C CA . GLN A 1 375 ? -23.702 6.462 4.139 1.00 91.06 375 GLN A CA 1
ATOM 2922 C C . GLN A 1 375 ? -22.269 6.507 4.688 1.00 91.06 375 GLN A C 1
ATOM 2924 O O . GLN A 1 375 ? -21.377 5.904 4.094 1.00 91.06 375 GLN A O 1
ATOM 2929 N N . PHE A 1 376 ? -22.050 7.171 5.827 1.00 93.50 376 PHE A N 1
ATOM 2930 C CA . PHE A 1 376 ? -20.748 7.216 6.496 1.00 93.50 376 PHE A CA 1
ATOM 2931 C C . PHE A 1 376 ? -20.265 5.810 6.877 1.00 93.50 376 PHE A C 1
ATOM 2933 O O . PHE A 1 376 ? -19.154 5.421 6.522 1.00 93.50 376 PHE A O 1
ATOM 2940 N N . GLN A 1 377 ? -21.126 5.008 7.512 1.00 92.38 377 GLN A N 1
ATOM 2941 C CA . GLN A 1 377 ? -20.812 3.630 7.896 1.00 92.38 377 GLN A CA 1
ATOM 2942 C C . GLN A 1 377 ? -20.492 2.755 6.680 1.00 92.38 377 GLN A C 1
ATOM 2944 O O . GLN A 1 377 ? -19.557 1.954 6.716 1.00 92.38 377 GLN A O 1
ATOM 2949 N N . SER A 1 378 ? -21.220 2.922 5.571 1.00 91.88 378 SER A N 1
ATOM 2950 C CA . SER A 1 378 ? -20.903 2.192 4.346 1.00 91.88 378 SER A CA 1
ATOM 2951 C C . SER A 1 378 ? -19.593 2.646 3.703 1.00 91.88 378 SER A C 1
ATOM 2953 O O . SER A 1 378 ? -18.901 1.807 3.126 1.00 91.88 378 SER A O 1
ATOM 2955 N N . ALA A 1 379 ? -19.258 3.935 3.762 1.00 93.00 379 ALA A N 1
ATOM 2956 C CA . ALA A 1 379 ? -17.999 4.451 3.239 1.00 93.00 379 ALA A CA 1
ATOM 2957 C C . ALA A 1 379 ? -16.809 3.931 4.057 1.00 93.00 379 ALA A C 1
ATOM 2959 O O . ALA A 1 379 ? -15.847 3.417 3.487 1.00 93.00 379 ALA A O 1
ATOM 2960 N N . MET A 1 380 ? -16.894 4.001 5.389 1.00 93.44 380 MET A N 1
ATOM 2961 C CA . MET A 1 380 ? -15.843 3.520 6.291 1.00 93.44 380 MET A CA 1
ATOM 2962 C C . MET A 1 380 ? -15.610 2.015 6.169 1.00 93.44 380 MET A C 1
ATOM 2964 O O . MET A 1 380 ? -14.465 1.572 6.227 1.00 93.44 380 MET A O 1
ATOM 2968 N N . ALA A 1 381 ? -16.659 1.231 5.904 1.00 90.56 381 ALA A N 1
ATOM 2969 C CA . ALA A 1 381 ? -16.539 -0.211 5.707 1.00 90.56 381 ALA A CA 1
ATOM 2970 C C . ALA A 1 381 ? -15.628 -0.604 4.529 1.00 90.56 381 ALA A C 1
ATOM 2972 O O . ALA A 1 381 ? -14.983 -1.647 4.596 1.00 90.56 381 ALA A O 1
ATOM 2973 N N . VAL A 1 382 ? -15.534 0.225 3.479 1.00 89.44 382 VAL A N 1
ATOM 2974 C CA . VAL A 1 382 ? -14.615 -0.018 2.350 1.00 89.44 382 VAL A CA 1
ATOM 2975 C C . VAL A 1 382 ? -13.170 0.049 2.816 1.00 89.44 382 VAL A C 1
ATOM 2977 O O . VAL A 1 382 ? -12.400 -0.874 2.569 1.00 89.44 382 VAL A O 1
ATOM 2980 N N . TYR A 1 383 ? -12.821 1.127 3.519 1.00 89.62 383 TYR A N 1
ATOM 2981 C CA . TYR A 1 383 ? -11.471 1.327 4.032 1.00 89.62 383 TYR A CA 1
ATOM 2982 C C . TYR A 1 383 ? -11.136 0.291 5.101 1.00 89.62 383 TYR A C 1
ATOM 2984 O O . TYR A 1 383 ? -10.067 -0.294 5.069 1.00 89.62 383 TYR A O 1
ATOM 2992 N N . ALA A 1 384 ? -12.067 -0.003 6.012 1.00 89.94 384 ALA A N 1
ATOM 2993 C CA . ALA A 1 384 ? -11.888 -1.030 7.036 1.00 89.94 384 ALA A CA 1
ATOM 2994 C C . ALA A 1 384 ? -11.601 -2.417 6.440 1.00 89.94 384 ALA A C 1
ATOM 2996 O O . ALA A 1 384 ? -10.731 -3.125 6.938 1.00 89.94 384 ALA A O 1
ATOM 2997 N N . ALA A 1 385 ? -12.294 -2.803 5.365 1.00 86.44 385 ALA A N 1
ATOM 2998 C CA . ALA A 1 385 ? -12.053 -4.085 4.709 1.00 86.44 385 ALA A CA 1
ATOM 2999 C C . ALA A 1 385 ? -10.639 -4.190 4.112 1.00 86.44 385 ALA A C 1
ATOM 3001 O O . ALA A 1 385 ? -10.062 -5.272 4.137 1.00 86.44 385 ALA A O 1
ATOM 3002 N N . GLU A 1 386 ? -10.080 -3.092 3.596 1.00 85.62 386 GLU A N 1
ATOM 3003 C CA . GLU A 1 386 ? -8.722 -3.055 3.037 1.00 85.62 386 GLU A CA 1
ATOM 3004 C C . GLU A 1 386 ? -7.649 -2.921 4.127 1.00 85.62 386 GLU A C 1
ATOM 3006 O O . GLU A 1 386 ? -6.674 -3.672 4.137 1.00 85.62 386 GLU A O 1
ATOM 3011 N N . ASP A 1 387 ? -7.849 -2.007 5.075 1.00 86.12 387 ASP A N 1
ATOM 3012 C CA . ASP A 1 387 ? -6.880 -1.698 6.129 1.00 86.12 387 ASP A CA 1
ATOM 3013 C C . ASP A 1 387 ? -6.701 -2.856 7.112 1.00 86.12 387 ASP A C 1
ATOM 3015 O O . ASP A 1 387 ? -5.595 -3.091 7.604 1.00 86.12 387 ASP A O 1
ATOM 3019 N N . TYR A 1 388 ? -7.786 -3.578 7.406 1.00 88.12 388 TYR A N 1
ATOM 3020 C CA . TYR A 1 388 ? -7.779 -4.679 8.368 1.00 88.12 388 TYR A CA 1
ATOM 3021 C C . TYR A 1 388 ? -7.627 -6.055 7.709 1.00 88.12 388 TYR A C 1
ATOM 3023 O O . TYR A 1 388 ? -7.581 -7.066 8.416 1.00 88.12 388 TYR A O 1
ATOM 3031 N N . ALA A 1 389 ? -7.511 -6.118 6.375 1.00 80.19 389 ALA A N 1
ATOM 3032 C CA . ALA A 1 389 ? -7.192 -7.359 5.679 1.00 80.19 389 ALA A CA 1
ATOM 3033 C C . ALA A 1 389 ? -5.831 -7.890 6.154 1.00 80.19 389 ALA A C 1
ATOM 3035 O O . ALA A 1 389 ? -4.801 -7.226 6.020 1.00 80.19 389 ALA A O 1
ATOM 3036 N N . ASP A 1 390 ? -5.836 -9.106 6.702 1.00 72.38 390 ASP A N 1
ATOM 3037 C CA . ASP A 1 390 ? -4.659 -9.774 7.265 1.00 72.38 390 ASP A CA 1
ATOM 3038 C C . ASP A 1 390 ? -3.969 -8.992 8.400 1.00 72.38 390 ASP A C 1
ATOM 3040 O O . ASP A 1 390 ? -2.753 -9.120 8.583 1.00 72.38 390 ASP A O 1
ATOM 3044 N N . LEU A 1 391 ? -4.707 -8.170 9.163 1.00 81.75 391 LEU A N 1
ATOM 3045 C CA . LEU A 1 391 ? -4.131 -7.460 10.307 1.00 81.75 391 LEU A CA 1
ATOM 3046 C C . LEU A 1 391 ? -3.589 -8.480 11.330 1.00 81.75 391 LEU A C 1
ATOM 3048 O O . LEU A 1 391 ? -4.371 -9.275 11.858 1.00 81.75 391 LEU A O 1
ATOM 3052 N N . PRO A 1 392 ? -2.276 -8.484 11.638 1.00 76.56 392 PRO A N 1
ATOM 3053 C CA . PRO A 1 392 ? -1.659 -9.496 12.490 1.00 76.56 392 PRO A CA 1
ATOM 3054 C C . PRO A 1 392 ? -1.887 -9.167 13.971 1.00 76.56 392 PRO A C 1
ATOM 3056 O O . PRO A 1 392 ? -0.946 -8.884 14.711 1.00 76.56 392 PRO A O 1
ATOM 3059 N N . LEU A 1 393 ? -3.148 -9.152 14.396 1.00 85.62 393 LEU A N 1
ATOM 3060 C CA . LEU A 1 393 ? -3.513 -8.867 15.775 1.00 85.62 393 LEU A CA 1
ATOM 3061 C C . LEU A 1 393 ? -3.525 -10.167 16.584 1.00 85.62 393 LEU A C 1
ATOM 3063 O O . LEU A 1 393 ? -4.303 -11.090 16.325 1.00 85.62 393 LEU A O 1
ATOM 3067 N N . ASP A 1 394 ? -2.616 -10.240 17.552 1.00 87.81 394 ASP A N 1
ATOM 3068 C CA . ASP A 1 394 ? -2.491 -11.384 18.443 1.00 87.81 394 ASP A CA 1
ATOM 3069 C C . ASP A 1 394 ? -3.588 -11.355 19.515 1.00 87.81 394 ASP A C 1
ATOM 3071 O O . ASP A 1 394 ? -3.603 -10.490 20.395 1.00 87.81 394 ASP A O 1
ATOM 3075 N N . ALA A 1 395 ? -4.502 -12.320 19.441 1.00 91.38 395 ALA A N 1
ATOM 3076 C CA . ALA A 1 395 ? -5.528 -12.560 20.450 1.00 91.38 395 ALA A CA 1
ATOM 3077 C C . ALA A 1 395 ? -5.320 -13.906 21.167 1.00 91.38 395 ALA A C 1
ATOM 3079 O O . ALA A 1 395 ? -6.263 -14.454 21.742 1.00 91.38 395 ALA A O 1
ATOM 3080 N N . ALA A 1 396 ? -4.099 -14.457 21.143 1.00 88.62 396 ALA A N 1
ATOM 3081 C CA . ALA A 1 396 ? -3.772 -15.667 21.883 1.00 88.62 396 ALA A CA 1
ATOM 3082 C C . ALA A 1 396 ? -4.102 -15.504 23.372 1.00 88.62 396 ALA A C 1
ATOM 3084 O O . ALA A 1 396 ? -3.691 -14.544 24.021 1.00 88.62 396 ALA A O 1
ATOM 3085 N N . GLY A 1 397 ? -4.839 -16.471 23.919 1.00 88.25 397 GLY A N 1
ATOM 3086 C CA . GLY A 1 397 ? -5.219 -16.486 25.332 1.00 88.25 397 GLY A CA 1
ATOM 3087 C C . GLY A 1 397 ? -6.371 -15.549 25.714 1.00 88.25 397 GLY A C 1
ATOM 3088 O O . GLY A 1 397 ? -6.839 -15.651 26.842 1.00 88.25 397 GLY A O 1
ATOM 3089 N N . ALA A 1 398 ? -6.866 -14.698 24.807 1.00 94.31 398 ALA A N 1
ATOM 3090 C CA . ALA A 1 398 ? -8.057 -13.890 25.060 1.00 94.31 398 ALA A CA 1
ATOM 3091 C C . ALA A 1 398 ? -9.331 -14.741 24.917 1.00 94.31 398 ALA A C 1
ATOM 3093 O O . ALA A 1 398 ? -9.553 -15.382 23.885 1.00 94.31 398 ALA A O 1
ATOM 3094 N N . GLU A 1 399 ? -10.187 -14.733 25.939 1.00 96.31 399 GLU A N 1
ATOM 3095 C CA . GLU A 1 399 ? -11.514 -15.349 25.878 1.00 96.31 399 GLU A CA 1
ATOM 3096 C C . GLU A 1 399 ? -12.514 -14.381 25.235 1.00 96.31 399 GLU A C 1
ATOM 3098 O O . GLU A 1 399 ? -13.311 -14.785 24.385 1.00 96.31 399 GLU A O 1
ATOM 3103 N N . VAL A 1 400 ? -12.446 -13.100 25.611 1.00 98.12 400 VAL A N 1
ATOM 3104 C CA . VAL A 1 400 ? -13.330 -12.034 25.135 1.00 98.12 400 VAL A CA 1
ATOM 3105 C C . VAL A 1 400 ? -12.517 -10.898 24.519 1.00 98.12 400 VAL A C 1
ATOM 3107 O O . VAL A 1 400 ? -11.722 -10.241 25.194 1.00 98.12 400 VAL A O 1
ATOM 3110 N N . VAL A 1 401 ? -12.768 -10.641 23.234 1.00 98.44 401 VAL A N 1
ATOM 3111 C CA . VAL A 1 401 ? -12.229 -9.503 22.482 1.00 98.44 401 VAL A CA 1
ATOM 3112 C C . VAL A 1 401 ? -13.314 -8.439 22.325 1.00 98.44 401 VAL A C 1
ATOM 3114 O O . VAL A 1 401 ? -14.389 -8.734 21.809 1.00 98.44 401 VAL A O 1
ATOM 3117 N N . ILE A 1 402 ? -13.050 -7.202 22.728 1.00 98.69 402 ILE A N 1
ATOM 3118 C CA . ILE A 1 402 ? -13.940 -6.061 22.493 1.00 98.69 402 ILE A CA 1
ATOM 3119 C C . ILE A 1 402 ? -13.361 -5.226 21.351 1.00 98.69 402 ILE A C 1
ATOM 3121 O O . ILE A 1 402 ? -12.238 -4.746 21.453 1.00 98.69 402 ILE A O 1
ATOM 3125 N N . ASP A 1 403 ? -14.129 -5.030 20.286 1.00 98.38 403 ASP A N 1
ATOM 3126 C CA . ASP A 1 403 ? -13.841 -4.060 19.225 1.00 98.38 403 ASP A CA 1
ATOM 3127 C C . ASP A 1 403 ? -14.679 -2.805 19.500 1.00 98.38 403 ASP A C 1
ATOM 3129 O O . ASP A 1 403 ? -15.892 -2.790 19.264 1.00 98.38 403 ASP A O 1
ATOM 3133 N N . ALA A 1 404 ? -14.058 -1.802 20.122 1.00 98.44 404 ALA A N 1
ATOM 3134 C CA . ALA A 1 404 ? -14.720 -0.585 20.576 1.00 98.44 404 ALA A CA 1
ATOM 3135 C C . ALA A 1 404 ? -14.663 0.486 19.487 1.00 98.44 404 ALA A C 1
ATOM 3137 O O . ALA A 1 404 ? -13.581 0.867 19.056 1.00 98.44 404 ALA A O 1
ATOM 3138 N N . GLY A 1 405 ? -15.826 0.969 19.047 1.00 96.44 405 GLY A N 1
ATOM 3139 C CA . GLY A 1 405 ? -15.940 1.828 17.865 1.00 96.44 405 GLY A CA 1
ATOM 3140 C C . GLY A 1 405 ? -15.683 1.071 16.560 1.00 96.44 405 GLY A C 1
ATOM 3141 O O . GLY A 1 405 ? -15.213 1.653 15.588 1.00 96.44 405 GLY A O 1
ATOM 3142 N N . GLY A 1 406 ? -15.943 -0.242 16.532 1.00 94.31 406 GLY A N 1
ATOM 3143 C CA . GLY A 1 406 ? -15.585 -1.111 15.406 1.00 94.31 406 GLY A CA 1
ATOM 3144 C C . GLY A 1 406 ? -16.446 -0.949 14.142 1.00 94.31 406 GLY A C 1
ATOM 3145 O O . GLY A 1 406 ? -16.343 -1.760 13.213 1.00 94.31 406 GLY A O 1
ATOM 3146 N N . GLY A 1 407 ? -17.338 0.046 14.083 1.00 93.62 407 GLY A N 1
ATOM 3147 C CA . GLY A 1 407 ? -18.223 0.313 12.951 1.00 93.62 407 GLY A CA 1
ATOM 3148 C C . GLY A 1 407 ? -19.093 -0.889 12.583 1.00 93.62 407 GLY A C 1
ATOM 3149 O O . GLY A 1 407 ? -19.969 -1.311 13.334 1.00 93.62 407 GLY A O 1
ATOM 3150 N N . ARG A 1 408 ? -18.853 -1.468 11.399 1.00 92.81 408 ARG A N 1
ATOM 3151 C CA . ARG A 1 408 ? -19.566 -2.669 10.919 1.00 92.81 408 ARG A CA 1
ATOM 3152 C C . ARG A 1 408 ? -18.903 -3.998 11.321 1.00 92.81 408 ARG A C 1
ATOM 3154 O O . ARG A 1 408 ? -19.317 -5.048 10.840 1.00 92.81 408 ARG A O 1
ATOM 3161 N N . GLY A 1 409 ? -17.869 -3.965 12.164 1.00 93.94 409 GLY A N 1
ATOM 3162 C CA . GLY A 1 409 ? -17.239 -5.151 12.754 1.00 93.94 409 GLY A CA 1
ATOM 3163 C C . GLY A 1 409 ? -16.313 -5.943 11.830 1.00 93.94 409 GLY A C 1
ATOM 3164 O O . GLY A 1 409 ? -16.073 -7.123 12.080 1.00 93.94 409 GLY A O 1
ATOM 3165 N N . ALA A 1 410 ? -15.788 -5.326 10.764 1.00 93.19 410 ALA A N 1
ATOM 3166 C CA . ALA A 1 410 ? -14.854 -5.986 9.844 1.00 93.19 410 ALA A CA 1
ATOM 3167 C C . ALA A 1 410 ? -13.584 -6.480 10.563 1.00 93.19 410 ALA A C 1
ATOM 3169 O O . ALA A 1 410 ? -13.131 -7.599 10.312 1.00 93.19 410 ALA A O 1
ATOM 3170 N N . LEU A 1 411 ? -13.053 -5.673 11.489 1.00 94.69 411 LEU A N 1
ATOM 3171 C CA . LEU A 1 411 ? -11.879 -6.014 12.289 1.00 94.69 411 LEU A CA 1
ATOM 3172 C C . LEU A 1 411 ? -12.172 -7.175 13.244 1.00 94.69 411 LEU A C 1
ATOM 3174 O O . LEU A 1 411 ? -11.498 -8.204 13.170 1.00 94.69 411 LEU A O 1
ATOM 3178 N N . LEU A 1 412 ? -13.214 -7.059 14.077 1.00 95.94 412 LEU A N 1
ATOM 3179 C CA . LEU A 1 412 ? -13.618 -8.144 14.974 1.00 95.94 412 LEU A CA 1
ATOM 3180 C C . LEU A 1 412 ? -13.879 -9.457 14.228 1.00 95.94 412 LEU A C 1
ATOM 3182 O O . LEU A 1 412 ? -13.437 -10.517 14.671 1.00 95.94 412 LEU A O 1
ATOM 3186 N N . ALA A 1 413 ? -14.546 -9.401 13.074 1.00 94.75 413 ALA A N 1
ATOM 3187 C CA . ALA A 1 413 ? -14.795 -10.583 12.259 1.00 94.75 413 ALA A CA 1
ATOM 3188 C C . ALA A 1 413 ? -13.492 -11.253 11.793 1.00 94.75 413 ALA A C 1
ATOM 3190 O O . ALA A 1 413 ? -13.379 -12.479 11.849 1.00 94.75 413 ALA A O 1
ATOM 3191 N N . GLY A 1 414 ? -12.497 -10.465 11.374 1.00 93.44 414 GLY A N 1
ATOM 3192 C CA . GLY A 1 414 ? -11.162 -10.964 11.037 1.00 93.44 414 GLY A CA 1
ATOM 3193 C C . GLY A 1 414 ? -10.478 -11.645 12.225 1.00 93.44 414 GLY A C 1
ATOM 3194 O O . GLY A 1 414 ? -10.008 -12.778 12.098 1.00 93.44 414 GLY A O 1
ATOM 3195 N N . ILE A 1 415 ? -10.504 -11.005 13.399 1.00 94.62 415 ILE A N 1
ATOM 3196 C CA . ILE A 1 415 ? -9.905 -11.541 14.631 1.00 94.62 415 ILE A CA 1
ATOM 3197 C C . ILE A 1 415 ? -10.553 -12.877 15.019 1.00 94.62 415 ILE A C 1
ATOM 3199 O O . ILE A 1 415 ? -9.851 -13.859 15.248 1.00 94.62 415 ILE A O 1
ATOM 3203 N N . LEU A 1 416 ? -11.886 -12.963 15.052 1.00 95.62 416 LEU A N 1
ATOM 3204 C CA . LEU A 1 416 ? -12.587 -14.181 15.480 1.00 95.62 416 LEU A CA 1
ATOM 3205 C C . LEU A 1 416 ? -12.408 -15.361 14.514 1.00 95.62 416 LEU A C 1
ATOM 3207 O O . LEU A 1 416 ? -12.436 -16.520 14.946 1.00 95.62 416 LEU A O 1
ATOM 3211 N N . ARG A 1 417 ? -12.208 -15.090 13.220 1.00 94.06 417 ARG A N 1
ATOM 3212 C CA . ARG A 1 417 ? -11.861 -16.122 12.230 1.00 94.06 417 ARG A CA 1
ATOM 3213 C C . ARG A 1 417 ? -10.431 -16.626 12.413 1.00 94.06 417 ARG A C 1
ATOM 3215 O O . ARG A 1 417 ? -10.206 -17.826 12.291 1.00 94.06 417 ARG A O 1
ATOM 3222 N N . ALA A 1 418 ? -9.494 -15.737 12.745 1.00 93.19 418 ALA A N 1
ATOM 3223 C CA . ALA A 1 418 ? -8.103 -16.097 13.025 1.00 93.19 418 ALA A CA 1
ATOM 3224 C C . ALA A 1 418 ? -7.927 -16.824 14.371 1.00 93.19 418 ALA A C 1
ATOM 3226 O O . ALA A 1 418 ? -7.037 -17.663 14.503 1.00 93.19 418 ALA A O 1
ATOM 3227 N N . TRP A 1 419 ? -8.799 -16.548 15.346 1.00 94.31 419 TRP A N 1
ATOM 3228 C CA . TRP A 1 419 ? -8.735 -17.094 16.704 1.00 94.31 419 TRP A CA 1
ATOM 3229 C C . TRP A 1 419 ? -10.032 -17.832 17.074 1.00 94.31 419 TRP A C 1
ATOM 3231 O O . TRP A 1 419 ? -10.902 -17.254 17.728 1.00 94.31 419 TRP A O 1
ATOM 3241 N N . PRO A 1 420 ? -10.198 -19.115 16.682 1.00 92.38 420 PRO A N 1
ATOM 3242 C CA . PRO A 1 420 ? -11.470 -19.836 16.804 1.00 92.38 420 PRO A CA 1
ATOM 3243 C C . PRO A 1 420 ? -12.009 -20.016 18.230 1.00 92.38 420 PRO A C 1
ATOM 3245 O O . PRO A 1 420 ? -13.204 -20.248 18.404 1.00 92.38 420 PRO A O 1
ATOM 3248 N N . SER A 1 421 ? -11.151 -19.919 19.248 1.00 93.19 421 SER A N 1
ATOM 3249 C CA . SER A 1 421 ? -11.538 -20.037 20.658 1.00 93.19 421 SER A CA 1
ATOM 3250 C C . SER A 1 421 ? -12.110 -18.748 21.252 1.00 93.19 421 SER A C 1
ATOM 3252 O O . SER A 1 421 ? -12.810 -18.817 22.258 1.00 93.19 421 SER A O 1
ATOM 3254 N N . ALA A 1 422 ? -11.834 -17.586 20.653 1.00 96.25 422 ALA A N 1
ATOM 3255 C CA . ALA A 1 422 ? -12.251 -16.298 21.198 1.00 96.25 422 ALA A CA 1
ATOM 3256 C C . ALA A 1 422 ? -13.744 -16.023 20.948 1.00 96.25 422 ALA A C 1
ATOM 3258 O O . ALA A 1 422 ? -14.322 -16.447 19.941 1.00 96.25 422 ALA A O 1
ATOM 3259 N N . ARG A 1 423 ? -14.375 -15.259 21.834 1.00 97.75 423 ARG A N 1
ATOM 3260 C CA . ARG A 1 423 ? -15.662 -14.591 21.603 1.00 97.75 423 ARG A CA 1
ATOM 3261 C C . ARG A 1 423 ? -15.420 -13.095 21.454 1.00 97.75 423 ARG A C 1
ATOM 3263 O O . ARG A 1 423 ? -14.406 -12.579 21.912 1.00 97.75 423 ARG A O 1
ATOM 3270 N N . GLY A 1 424 ? -16.335 -12.411 20.785 1.00 98.12 424 GLY A N 1
ATOM 3271 C CA . GLY A 1 424 ? -16.185 -11.012 20.430 1.00 98.12 424 GLY A CA 1
ATOM 3272 C C . GLY A 1 424 ? -17.396 -10.171 20.796 1.00 98.12 424 GLY A C 1
ATOM 3273 O O . GLY A 1 424 ? -18.534 -10.593 20.586 1.00 98.12 424 GLY A O 1
ATOM 3274 N N . VAL A 1 425 ? -17.137 -8.959 21.269 1.00 98.50 425 VAL A N 1
ATOM 3275 C CA . VAL A 1 425 ? -18.129 -7.906 21.469 1.00 98.50 425 VAL A CA 1
ATOM 3276 C C . VAL A 1 425 ? -17.778 -6.740 20.554 1.00 98.50 425 VAL A C 1
ATOM 3278 O O . VAL A 1 425 ? -16.738 -6.112 20.717 1.00 98.50 425 VAL A O 1
ATOM 3281 N N . LEU A 1 426 ? -18.649 -6.433 19.600 1.00 98.31 426 LEU A N 1
ATOM 3282 C CA . LEU A 1 426 ? -18.597 -5.182 18.858 1.00 98.31 426 LEU A CA 1
ATOM 3283 C C . LEU A 1 426 ? -19.323 -4.115 19.679 1.00 98.31 426 LEU A C 1
ATOM 3285 O O . LEU A 1 426 ? -20.546 -4.175 19.814 1.00 98.31 426 LEU A O 1
ATOM 3289 N N . LEU A 1 427 ? -18.578 -3.168 20.240 1.00 98.44 427 LEU A N 1
ATOM 3290 C CA . LEU A 1 427 ? -19.121 -2.080 21.045 1.00 98.44 427 LEU A CA 1
ATOM 3291 C C . LEU A 1 427 ? -19.230 -0.826 20.173 1.00 98.44 427 LEU A C 1
ATOM 3293 O O . LEU A 1 427 ? -18.220 -0.248 19.787 1.00 98.44 427 LEU A O 1
ATOM 3297 N N . GLU A 1 428 ? -20.449 -0.413 19.846 1.00 96.31 428 GLU A N 1
ATOM 3298 C CA . GLU A 1 428 ? -20.722 0.689 18.913 1.00 96.31 428 GLU A CA 1
ATOM 3299 C C . GLU A 1 428 ? -21.964 1.472 19.336 1.00 96.31 428 GLU A C 1
ATOM 3301 O O . GLU A 1 428 ? -22.727 1.019 20.186 1.00 96.31 428 GLU A O 1
ATOM 3306 N N . LEU A 1 429 ? -22.212 2.634 18.732 1.00 93.88 429 LEU A N 1
ATOM 3307 C CA . LEU A 1 429 ? -23.405 3.424 19.026 1.00 93.88 429 LEU A CA 1
ATOM 3308 C C . LEU A 1 429 ? -24.687 2.599 18.790 1.00 93.88 429 LEU A C 1
ATOM 3310 O O . LEU A 1 429 ? -24.775 1.862 17.801 1.00 93.88 429 LEU A O 1
ATOM 3314 N N . PRO A 1 430 ? -25.738 2.756 19.623 1.00 93.19 430 PRO A N 1
ATOM 3315 C CA . PRO A 1 430 ? -26.974 1.980 19.489 1.00 93.19 430 PRO A CA 1
ATOM 3316 C C . PRO A 1 430 ? -27.598 2.030 18.087 1.00 93.19 430 PRO A C 1
ATOM 3318 O O . PRO A 1 430 ? -28.131 1.033 17.604 1.00 93.19 430 PRO A O 1
ATOM 3321 N N . GLN A 1 431 ? -27.507 3.177 17.407 1.00 90.62 431 GLN A N 1
ATOM 3322 C CA . GLN A 1 431 ? -28.050 3.366 16.060 1.00 90.62 431 GLN A CA 1
ATOM 3323 C C . GLN A 1 431 ? -27.245 2.623 14.982 1.00 90.62 431 GLN A C 1
ATOM 3325 O O . GLN A 1 431 ? -27.803 2.289 13.940 1.00 90.62 431 GLN A O 1
ATOM 3330 N N . VAL A 1 432 ? -25.953 2.366 15.217 1.00 91.19 432 VAL A N 1
ATOM 3331 C CA . VAL A 1 432 ? -25.092 1.578 14.319 1.00 91.19 432 VAL A CA 1
ATOM 3332 C C . VAL A 1 432 ? -25.382 0.092 14.513 1.00 91.19 432 VAL A C 1
ATOM 3334 O O . VAL A 1 432 ? -25.625 -0.621 13.540 1.00 91.19 432 VAL A O 1
ATOM 3337 N N . VAL A 1 433 ? -25.456 -0.353 15.771 1.00 93.00 433 VAL A N 1
ATOM 3338 C CA . VAL A 1 433 ? -25.757 -1.747 16.131 1.00 93.00 433 VAL A CA 1
ATOM 3339 C C . VAL A 1 433 ? -27.137 -2.184 15.635 1.00 93.00 433 VAL A C 1
ATOM 3341 O O . VAL A 1 433 ? -27.281 -3.297 15.137 1.00 93.00 433 VAL A O 1
ATOM 3344 N N . ALA A 1 434 ? -28.145 -1.308 15.701 1.00 89.06 434 ALA A N 1
ATOM 3345 C CA . ALA A 1 434 ? -29.508 -1.624 15.264 1.00 89.06 434 ALA A CA 1
ATOM 3346 C C . ALA A 1 434 ? -29.619 -2.038 13.780 1.00 89.06 434 ALA A C 1
ATOM 3348 O O . ALA A 1 434 ? -30.573 -2.720 13.413 1.00 89.06 434 ALA A O 1
ATOM 3349 N N . GLY A 1 435 ? -28.673 -1.623 12.929 1.00 78.00 435 GLY A N 1
ATOM 3350 C CA . GLY A 1 435 ? -28.638 -1.944 11.496 1.00 78.00 435 GLY A CA 1
ATOM 3351 C C . GLY A 1 435 ? -27.558 -2.957 11.106 1.00 78.00 435 GLY A C 1
ATOM 3352 O O . GLY A 1 435 ? -27.220 -3.059 9.923 1.00 78.00 435 GLY A O 1
ATOM 3353 N N . LEU A 1 436 ? -26.963 -3.641 12.084 1.00 88.62 436 LEU A N 1
ATOM 3354 C CA . LEU A 1 436 ? -25.854 -4.557 11.866 1.00 88.62 436 LEU A CA 1
ATOM 3355 C C . LEU A 1 436 ? -26.342 -5.996 11.671 1.00 88.62 436 LEU A C 1
ATOM 3357 O O . LEU A 1 436 ? -27.098 -6.531 12.478 1.00 88.62 436 LEU A O 1
ATOM 3361 N N . GLU A 1 437 ? -25.825 -6.652 10.637 1.00 89.69 437 GLU A N 1
ATOM 3362 C CA . GLU A 1 437 ? -25.985 -8.090 10.436 1.00 89.69 437 GLU A CA 1
ATOM 3363 C C . GLU A 1 437 ? -24.709 -8.810 10.881 1.00 89.69 437 GLU A C 1
ATOM 3365 O O . GLU A 1 437 ? -23.625 -8.560 10.348 1.00 89.69 437 GLU A O 1
ATOM 3370 N N . ILE A 1 438 ? -24.833 -9.704 11.864 1.00 93.81 438 ILE A N 1
ATOM 3371 C CA . ILE A 1 438 ? -23.720 -10.552 12.300 1.00 93.81 438 ILE A CA 1
ATOM 3372 C C . ILE A 1 438 ? -23.513 -11.673 11.272 1.00 93.81 438 ILE A C 1
ATOM 3374 O O . ILE A 1 438 ? -24.483 -12.362 10.936 1.00 93.81 438 ILE A O 1
ATOM 3378 N N . PRO A 1 439 ? -22.276 -11.908 10.792 1.00 94.12 439 PRO A N 1
ATOM 3379 C CA . PRO A 1 439 ? -21.995 -13.001 9.872 1.00 94.12 439 PRO A CA 1
ATOM 3380 C C . PRO A 1 439 ? -22.445 -14.358 10.443 1.00 94.12 439 PRO A C 1
ATOM 3382 O O . PRO A 1 439 ? -22.136 -14.655 11.601 1.00 94.12 439 PRO A O 1
ATOM 3385 N N . PRO A 1 440 ? -23.138 -15.210 9.660 1.00 95.50 440 PRO A N 1
ATOM 3386 C CA . PRO A 1 440 ? -23.648 -16.488 10.156 1.00 95.50 440 PRO A CA 1
ATOM 3387 C C . PRO A 1 440 ? -22.567 -17.406 10.738 1.00 95.50 440 PRO A C 1
ATOM 3389 O O . PRO A 1 440 ? -22.825 -18.104 11.714 1.00 95.50 440 PRO A O 1
ATOM 3392 N N . ASP A 1 441 ? -21.351 -17.371 10.183 1.00 96.00 441 ASP A N 1
ATOM 3393 C CA . ASP A 1 441 ? -20.192 -18.143 10.651 1.00 96.00 441 ASP A CA 1
ATOM 3394 C C . ASP A 1 441 ? -19.662 -17.689 12.020 1.00 96.00 441 ASP A C 1
ATOM 3396 O O . ASP A 1 441 ? -18.946 -18.432 12.692 1.00 96.00 441 ASP A O 1
ATOM 3400 N N . LEU A 1 442 ? -20.022 -16.477 12.444 1.00 96.69 442 LEU A N 1
ATOM 3401 C CA . LEU A 1 442 ? -19.605 -15.886 13.711 1.00 96.69 442 LEU A CA 1
ATOM 3402 C C . LEU A 1 442 ? -20.715 -15.874 14.758 1.00 96.69 442 LEU A C 1
ATOM 3404 O O . LEU A 1 442 ? -20.460 -15.492 15.895 1.00 96.69 442 LEU A O 1
ATOM 3408 N N . ASN A 1 443 ? -21.926 -16.322 14.436 1.00 92.81 443 ASN A N 1
ATOM 3409 C CA . ASN A 1 443 ? -22.999 -16.480 15.413 1.00 92.81 443 ASN A CA 1
ATOM 3410 C C . ASN A 1 443 ? -22.817 -17.809 16.186 1.00 92.81 443 ASN A C 1
ATOM 3412 O O . ASN A 1 443 ? -22.644 -18.845 15.544 1.00 92.81 443 ASN A O 1
ATOM 3416 N N . PRO A 1 444 ? -22.845 -17.849 17.537 1.00 94.06 444 PRO A N 1
ATOM 3417 C CA . PRO A 1 444 ? -23.089 -16.765 18.504 1.00 94.06 444 PRO A CA 1
ATOM 3418 C C . PRO A 1 444 ? -21.818 -16.144 19.106 1.00 94.06 444 PRO A C 1
ATOM 3420 O O . PRO A 1 444 ? -21.872 -15.503 20.155 1.00 94.06 444 PRO A O 1
ATOM 3423 N N . ARG A 1 445 ? -20.653 -16.376 18.494 1.00 96.94 445 ARG A N 1
ATOM 3424 C CA . ARG A 1 445 ? -19.354 -15.904 18.992 1.00 96.94 445 ARG A CA 1
ATOM 3425 C C . ARG A 1 445 ? -19.192 -14.388 18.934 1.00 96.94 445 ARG A C 1
ATOM 3427 O O . ARG A 1 445 ? -18.467 -13.864 19.767 1.00 96.94 445 ARG A O 1
ATOM 3434 N N . MET A 1 446 ? -19.823 -13.707 17.982 1.00 97.81 446 MET A N 1
ATOM 3435 C CA . MET A 1 446 ? -19.820 -12.252 17.855 1.00 97.81 446 MET A CA 1
ATOM 3436 C C . MET A 1 446 ? -21.158 -11.684 18.329 1.00 97.81 446 MET A C 1
ATOM 3438 O O . MET A 1 446 ? -22.214 -12.074 17.833 1.00 97.81 446 MET A O 1
ATOM 3442 N N . GLN A 1 447 ? -21.105 -10.745 19.268 1.00 97.12 447 GLN A N 1
ATOM 3443 C CA . GLN A 1 447 ? -22.260 -10.002 19.768 1.00 97.12 447 GLN A CA 1
ATOM 3444 C C . GLN A 1 447 ? -22.049 -8.514 19.518 1.00 97.12 447 GLN A C 1
ATOM 3446 O O . GLN A 1 447 ? -20.928 -8.030 19.634 1.00 97.12 447 GLN A O 1
ATOM 3451 N N . ALA A 1 448 ? -23.111 -7.785 19.190 1.00 97.69 448 ALA A N 1
ATOM 3452 C CA . ALA A 1 448 ? -23.058 -6.334 19.066 1.00 97.69 448 ALA A CA 1
ATOM 3453 C C . ALA A 1 448 ? -23.774 -5.683 20.252 1.00 97.69 448 ALA A C 1
ATOM 3455 O O . ALA A 1 448 ? -24.900 -6.055 20.584 1.00 97.69 448 ALA A O 1
ATOM 3456 N N . VAL A 1 449 ? -23.110 -4.725 20.894 1.00 98.12 449 VAL A N 1
ATOM 3457 C CA . VAL A 1 449 ? -23.594 -4.030 22.088 1.00 98.12 449 VAL A CA 1
ATOM 3458 C C . VAL A 1 449 ? -23.621 -2.533 21.810 1.00 98.12 449 VAL A C 1
ATOM 3460 O O . VAL A 1 449 ? -22.604 -1.932 21.475 1.00 98.12 449 VAL A O 1
ATOM 3463 N N . GLY A 1 450 ? -24.811 -1.943 21.942 1.00 97.19 450 GLY A N 1
ATOM 3464 C CA . GLY A 1 450 ? -25.031 -0.510 21.774 1.00 97.19 450 GLY A CA 1
ATOM 3465 C C . GLY A 1 450 ? -24.553 0.285 22.990 1.00 97.19 450 GLY A C 1
ATOM 3466 O O . GLY A 1 450 ? -25.167 0.167 24.049 1.00 97.19 450 GLY A O 1
ATOM 3467 N N . ALA A 1 451 ? -23.521 1.118 22.853 1.00 96.12 451 ALA A N 1
ATOM 3468 C CA . ALA A 1 451 ? -23.024 1.997 23.910 1.00 96.12 451 ALA A CA 1
ATOM 3469 C C . ALA A 1 451 ? -22.390 3.282 23.355 1.00 96.12 451 ALA A C 1
ATOM 3471 O O . ALA A 1 451 ? -21.919 3.329 22.222 1.00 96.12 451 ALA A O 1
ATOM 3472 N N . ASP A 1 452 ? -22.363 4.326 24.181 1.00 94.94 452 ASP A N 1
ATOM 3473 C CA . ASP A 1 452 ? -21.569 5.529 23.934 1.00 94.94 452 ASP A CA 1
ATOM 3474 C C . ASP A 1 452 ? -20.198 5.354 24.598 1.00 94.94 452 ASP A C 1
ATOM 3476 O O . ASP A 1 452 ? -20.118 5.183 25.815 1.00 94.94 452 ASP A O 1
ATOM 3480 N N . LEU A 1 453 ? -19.121 5.388 23.808 1.00 96.81 453 LEU A N 1
ATOM 3481 C CA . LEU A 1 453 ? -17.763 5.158 24.310 1.00 96.81 453 LEU A CA 1
ATOM 3482 C C . LEU A 1 453 ? -17.297 6.230 25.306 1.00 96.81 453 LEU A C 1
ATOM 3484 O O . LEU A 1 453 ? -16.373 5.978 26.085 1.00 96.81 453 LEU A O 1
ATOM 3488 N N . THR A 1 454 ? -17.932 7.407 25.294 1.00 94.69 454 THR A N 1
ATOM 3489 C CA . THR A 1 454 ? -17.641 8.512 26.218 1.00 94.69 454 THR A CA 1
ATOM 3490 C C . THR A 1 454 ? -18.190 8.264 27.628 1.00 94.69 454 THR A C 1
ATOM 3492 O O . THR A 1 454 ? -17.792 8.941 28.576 1.00 94.69 454 THR A O 1
ATOM 3495 N N . LEU A 1 455 ? -19.055 7.259 27.792 1.00 96.31 455 LEU A N 1
ATOM 3496 C CA . LEU A 1 455 ? -19.626 6.815 29.063 1.00 96.31 455 LEU A CA 1
ATOM 3497 C C . LEU A 1 455 ? -18.991 5.486 29.517 1.00 96.31 455 LEU A C 1
ATOM 3499 O O . LEU A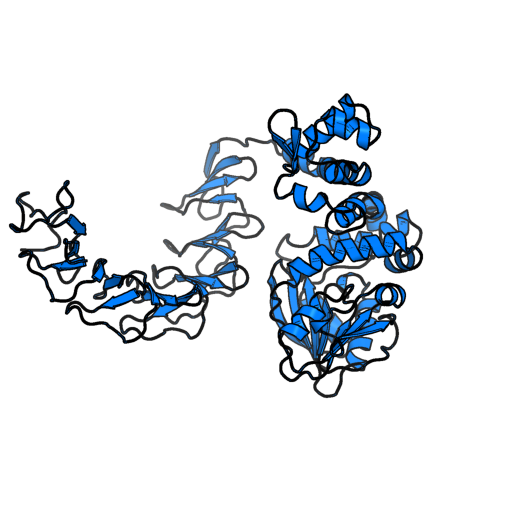 1 455 ? -18.340 4.824 28.710 1.00 96.31 455 LEU A O 1
ATOM 3503 N N . PRO A 1 456 ? -19.170 5.058 30.783 1.00 97.06 456 PRO A N 1
ATOM 3504 C CA . PRO A 1 456 ? -18.721 3.740 31.236 1.00 97.06 456 PRO A CA 1
ATOM 3505 C C . PRO A 1 456 ? -19.299 2.602 30.383 1.00 97.06 456 PRO A C 1
ATOM 3507 O O . PRO A 1 456 ? -20.490 2.598 30.062 1.00 97.06 456 PRO A O 1
ATOM 3510 N N . TRP A 1 457 ? -18.462 1.629 30.017 1.00 98.00 457 TRP A N 1
ATOM 3511 C CA . TRP A 1 457 ? -18.850 0.561 29.093 1.00 98.00 457 TRP A CA 1
ATOM 3512 C C . TRP A 1 457 ? -19.583 -0.578 29.821 1.00 98.00 457 TRP A C 1
ATOM 3514 O O . TRP A 1 457 ? -19.137 -1.010 30.881 1.00 98.00 457 TRP A O 1
ATOM 3524 N N . PRO A 1 458 ? -20.679 -1.121 29.260 1.00 97.56 458 PRO A N 1
ATOM 3525 C CA . PRO A 1 458 ? -21.475 -2.175 29.896 1.00 97.56 458 PRO A CA 1
ATOM 3526 C C . PRO A 1 458 ? -20.901 -3.590 29.681 1.00 97.56 458 PRO A C 1
ATOM 3528 O O . PRO A 1 458 ? -21.641 -4.571 29.733 1.00 97.56 458 PRO A O 1
ATOM 3531 N N . VAL A 1 459 ? -19.610 -3.704 29.357 1.00 97.94 459 VAL A N 1
ATOM 3532 C CA . VAL A 1 459 ? -18.944 -4.947 28.942 1.00 97.94 459 VAL A CA 1
ATOM 3533 C C . VAL A 1 459 ? -17.523 -5.000 29.487 1.00 97.94 459 VAL A C 1
ATOM 3535 O O . VAL A 1 459 ? -16.907 -3.961 29.705 1.00 97.94 459 VAL A O 1
ATOM 3538 N N . GLU A 1 460 ? -16.998 -6.212 29.653 1.00 98.19 460 GLU A N 1
ATOM 3539 C CA . GLU A 1 460 ? -15.620 -6.458 30.081 1.00 98.19 460 GLU A CA 1
ATOM 3540 C C . GLU A 1 460 ? -14.947 -7.491 29.172 1.00 98.19 460 GLU A C 1
ATOM 3542 O O . GLU A 1 460 ? -15.604 -8.427 28.704 1.00 98.19 460 GLU A O 1
ATOM 3547 N N . GLY A 1 461 ? -13.642 -7.350 28.936 1.00 97.75 461 GLY A N 1
ATOM 3548 C CA . GLY A 1 461 ? -12.890 -8.238 28.048 1.00 97.75 461 GLY A CA 1
ATOM 3549 C C . GLY A 1 461 ? -11.407 -8.347 28.383 1.00 97.75 461 GLY A C 1
ATOM 3550 O O . GLY A 1 461 ? -10.866 -7.562 29.160 1.00 97.75 461 GLY A O 1
ATOM 3551 N N . ASP A 1 462 ? -10.750 -9.344 27.796 1.00 98.12 462 ASP A N 1
ATOM 3552 C CA . ASP A 1 462 ? -9.314 -9.599 27.981 1.00 98.12 462 ASP A CA 1
ATOM 3553 C C . ASP A 1 462 ? -8.475 -8.783 26.988 1.00 98.12 462 ASP A C 1
ATOM 3555 O O . ASP A 1 462 ? -7.351 -8.377 27.277 1.00 98.12 462 ASP A O 1
ATOM 3559 N N . LEU A 1 463 ? -9.034 -8.526 25.805 1.00 98.38 463 LEU A N 1
ATOM 3560 C CA . LEU A 1 463 ? -8.411 -7.735 24.756 1.00 98.38 463 LEU A CA 1
ATOM 3561 C C . LEU A 1 463 ? -9.397 -6.689 24.257 1.00 98.38 463 LEU A C 1
ATOM 3563 O O . LEU A 1 463 ? -10.452 -7.036 23.736 1.00 98.38 463 LEU A O 1
ATOM 3567 N N . ILE A 1 464 ? -9.042 -5.417 24.379 1.00 98.69 464 ILE A N 1
ATOM 3568 C CA . ILE A 1 464 ? -9.827 -4.312 23.828 1.00 98.69 464 ILE A CA 1
ATOM 3569 C C . ILE A 1 464 ? -9.064 -3.723 22.653 1.00 98.69 464 ILE A C 1
ATOM 3571 O O . ILE A 1 464 ? -7.895 -3.373 22.788 1.00 98.69 464 ILE A O 1
ATOM 3575 N N . VAL A 1 465 ? -9.720 -3.584 21.511 1.00 98.38 465 VAL A N 1
ATOM 3576 C CA . VAL A 1 465 ? -9.154 -2.964 20.318 1.00 98.38 465 VAL A CA 1
ATOM 3577 C C . VAL A 1 465 ? -9.901 -1.666 20.033 1.00 98.38 465 VAL A C 1
ATOM 3579 O O . VAL A 1 465 ? -11.128 -1.642 20.023 1.00 98.38 465 VAL A O 1
ATOM 3582 N N . LEU A 1 466 ? -9.147 -0.586 19.826 1.00 98.38 466 LEU A N 1
ATOM 3583 C CA . LEU A 1 466 ? -9.639 0.722 19.384 1.00 98.38 466 LEU A CA 1
ATOM 3584 C C . LEU A 1 466 ? -8.903 1.056 18.085 1.00 98.38 466 LEU A C 1
ATOM 3586 O O . LEU A 1 466 ? -7.715 1.384 18.108 1.00 98.38 466 LEU A O 1
ATOM 3590 N N . ALA A 1 467 ? -9.576 0.912 16.946 1.00 96.31 467 ALA A N 1
ATOM 3591 C CA . ALA A 1 467 ? -8.959 1.060 15.633 1.00 96.31 467 ALA A CA 1
ATOM 3592 C C . ALA A 1 467 ? -9.523 2.273 14.891 1.00 96.31 467 ALA A C 1
ATOM 3594 O O . ALA A 1 467 ? -10.673 2.229 14.468 1.00 96.31 467 ALA A O 1
ATOM 3595 N N . ARG A 1 468 ? -8.703 3.316 14.684 1.00 95.50 468 ARG A N 1
ATOM 3596 C CA . ARG A 1 468 ? -9.137 4.613 14.130 1.00 95.50 468 ARG A CA 1
ATOM 3597 C C . ARG A 1 468 ? -10.318 5.190 14.903 1.00 95.50 468 ARG A C 1
ATOM 3599 O O . ARG A 1 468 ? -11.382 5.445 14.352 1.00 95.50 468 ARG A O 1
ATOM 3606 N N . VAL A 1 469 ? -10.131 5.308 16.215 1.00 97.19 469 VAL A N 1
ATOM 3607 C CA . VAL A 1 469 ? -11.167 5.809 17.125 1.00 97.19 469 VAL A CA 1
ATOM 3608 C C . VAL A 1 469 ? -10.648 7.024 17.852 1.00 97.19 469 VAL A C 1
ATOM 3610 O O . VAL A 1 469 ? -11.261 8.079 17.807 1.00 97.19 469 VAL A O 1
ATOM 3613 N N . LEU A 1 470 ? -9.500 6.925 18.518 1.00 98.00 470 LEU A N 1
ATOM 3614 C CA . LEU A 1 470 ? -9.027 8.002 19.384 1.00 98.00 470 LEU A CA 1
ATOM 3615 C C . LEU A 1 470 ? -8.537 9.217 18.586 1.00 98.00 470 LEU A C 1
ATOM 3617 O O . LEU A 1 470 ? -8.474 10.317 19.140 1.00 98.00 470 LEU A O 1
ATOM 3621 N N . HIS A 1 471 ? -8.217 9.057 17.298 1.00 97.00 471 HIS A N 1
ATOM 3622 C CA . HIS A 1 471 ? -7.895 10.178 16.408 1.00 97.00 471 HIS A CA 1
ATOM 3623 C C . HIS A 1 471 ? -9.096 11.082 16.069 1.00 97.00 471 HIS A C 1
ATOM 3625 O O . HIS A 1 471 ? -8.899 12.233 15.690 1.00 97.00 471 HIS A O 1
ATOM 3631 N N . ASP A 1 472 ? -10.327 10.614 16.305 1.00 96.94 472 ASP A N 1
ATOM 3632 C CA . ASP A 1 472 ? -11.562 11.379 16.114 1.00 96.94 472 ASP A CA 1
ATOM 3633 C C . ASP A 1 472 ? -11.919 12.249 17.327 1.00 96.94 472 ASP A C 1
ATOM 3635 O O . ASP A 1 472 ? -12.847 13.058 17.273 1.00 96.94 472 ASP A O 1
ATOM 3639 N N . TRP A 1 473 ? -11.204 12.099 18.444 1.00 96.62 473 TRP A N 1
ATOM 3640 C CA . TRP A 1 473 ? -11.565 12.743 19.701 1.00 96.62 473 TRP A CA 1
ATOM 3641 C C . TRP A 1 473 ? -10.517 13.768 20.157 1.00 96.62 473 TRP A C 1
ATOM 3643 O O . TRP A 1 473 ? -9.315 13.466 20.182 1.00 96.62 473 TRP A O 1
ATOM 3653 N N . PRO A 1 474 ? -10.955 14.970 20.586 1.00 93.12 474 PRO A N 1
ATOM 3654 C CA . PRO A 1 474 ? -10.094 15.920 21.286 1.00 93.12 474 PRO A CA 1
ATOM 3655 C C . PRO A 1 474 ? -9.471 15.296 22.542 1.00 93.12 474 PRO A C 1
ATOM 3657 O O . PRO A 1 474 ? -10.076 14.420 23.160 1.00 93.12 474 PRO A O 1
ATOM 3660 N N . GLU A 1 475 ? -8.296 15.783 22.954 1.00 90.88 475 GLU A N 1
ATOM 3661 C CA . GLU A 1 475 ? -7.457 15.158 23.998 1.00 90.88 475 GLU A CA 1
ATOM 3662 C C . GLU A 1 475 ? -8.218 14.721 25.266 1.00 90.88 475 GLU A C 1
ATOM 3664 O O . GLU A 1 475 ? -8.131 13.537 25.595 1.00 90.88 475 GLU A O 1
ATOM 3669 N N . PRO A 1 476 ? -9.033 15.572 25.936 1.00 93.31 476 PRO A N 1
ATOM 3670 C CA . PRO A 1 476 ? -9.698 15.156 27.175 1.00 93.31 476 PRO A CA 1
ATOM 3671 C C . PRO A 1 476 ? -10.688 14.009 26.954 1.00 93.31 476 PRO A C 1
ATOM 3673 O O . PRO A 1 476 ? -10.880 13.155 27.817 1.00 93.31 476 PRO A O 1
ATOM 3676 N N . MET A 1 477 ? -11.318 13.978 25.777 1.00 95.81 477 MET A N 1
ATOM 3677 C CA . MET A 1 477 ? -12.274 12.936 25.431 1.00 95.81 477 MET A CA 1
ATOM 3678 C C . MET A 1 477 ? -11.564 11.644 25.025 1.00 95.81 477 MET A C 1
ATOM 3680 O O . MET A 1 477 ? -11.972 10.571 25.460 1.00 95.81 477 MET A O 1
ATOM 3684 N N . ALA A 1 478 ? -10.467 11.734 24.267 1.00 97.50 478 ALA A N 1
ATOM 3685 C CA . ALA A 1 478 ? -9.640 10.575 23.943 1.00 97.50 478 ALA A CA 1
ATOM 3686 C C . ALA A 1 478 ? -9.096 9.900 25.218 1.00 97.50 478 ALA A C 1
ATOM 3688 O O . ALA A 1 478 ? -9.159 8.675 25.336 1.00 97.50 478 ALA A O 1
ATOM 3689 N N . ALA A 1 479 ? -8.643 10.691 26.198 1.00 96.69 479 ALA A N 1
ATOM 3690 C CA . ALA A 1 479 ? -8.184 10.193 27.495 1.00 96.69 479 ALA A CA 1
ATOM 3691 C C . ALA A 1 479 ? -9.318 9.516 28.283 1.00 96.69 479 ALA A C 1
ATOM 3693 O O . ALA A 1 479 ? -9.135 8.418 28.807 1.00 96.69 479 ALA A O 1
ATOM 3694 N N . SER A 1 480 ? -10.512 10.122 28.309 1.00 97.81 480 SER A N 1
ATOM 3695 C CA . SER A 1 480 ? -11.700 9.546 28.954 1.00 97.81 480 SER A CA 1
ATOM 3696 C C . SER A 1 480 ? -12.114 8.213 28.324 1.00 97.81 480 SER A C 1
ATOM 3698 O O . SER A 1 480 ? -12.350 7.247 29.046 1.00 97.81 480 SER A O 1
ATOM 3700 N N . ILE A 1 481 ? -12.166 8.129 26.991 1.00 98.50 481 ILE A N 1
ATOM 3701 C CA . ILE A 1 481 ? -12.515 6.895 26.267 1.00 98.50 481 ILE A CA 1
ATOM 3702 C C . ILE A 1 481 ? -11.493 5.796 26.565 1.00 98.50 481 ILE A C 1
ATOM 3704 O O . ILE A 1 481 ? -11.869 4.662 26.859 1.00 98.50 481 ILE A O 1
ATOM 3708 N N . LEU A 1 482 ? -10.200 6.127 26.550 1.00 98.44 482 LEU A N 1
ATOM 3709 C CA . LEU A 1 482 ? -9.147 5.173 26.886 1.00 98.44 482 LEU A CA 1
ATOM 3710 C C . LEU A 1 482 ? -9.198 4.752 28.368 1.00 98.44 482 LEU A C 1
ATOM 3712 O O . LEU A 1 482 ? -8.938 3.595 28.698 1.00 98.44 482 LEU A O 1
ATOM 3716 N N . GLY A 1 483 ? -9.600 5.657 29.262 1.00 98.31 483 GLY A N 1
ATOM 3717 C CA . GLY A 1 483 ? -9.878 5.357 30.665 1.00 98.31 483 GLY A CA 1
ATOM 3718 C C . GLY A 1 483 ? -11.063 4.402 30.851 1.00 98.31 483 GLY A C 1
ATOM 3719 O O . GLY A 1 483 ? -10.978 3.489 31.675 1.00 98.31 483 GLY A O 1
ATOM 3720 N N . ASN A 1 484 ? -12.134 4.559 30.067 1.00 98.56 484 ASN A N 1
ATOM 3721 C CA . ASN A 1 484 ? -13.268 3.627 30.041 1.00 98.56 484 ASN A CA 1
ATOM 3722 C C . ASN A 1 484 ? -12.833 2.252 29.512 1.00 98.56 484 ASN A C 1
ATOM 3724 O O . ASN A 1 484 ? -13.188 1.234 30.103 1.00 98.56 484 ASN A O 1
ATOM 3728 N N . ALA A 1 485 ? -11.980 2.219 28.481 1.00 98.56 485 ALA A N 1
ATOM 3729 C CA . ALA A 1 485 ? -11.371 0.984 27.996 1.00 98.56 485 ALA A CA 1
ATOM 3730 C C . ALA A 1 485 ? -10.573 0.279 29.101 1.00 98.56 485 ALA A C 1
ATOM 3732 O O . ALA A 1 485 ? -10.768 -0.907 29.344 1.00 98.56 485 ALA A O 1
ATOM 3733 N N . ARG A 1 486 ? -9.728 1.010 29.843 1.00 98.44 486 ARG A N 1
ATOM 3734 C CA . ARG A 1 486 ? -8.985 0.448 30.982 1.00 98.44 486 ARG A CA 1
ATOM 3735 C C . ARG A 1 486 ? -9.915 -0.154 32.039 1.00 98.44 486 ARG A C 1
ATOM 3737 O O . ARG A 1 486 ? -9.593 -1.201 32.588 1.00 98.44 486 ARG A O 1
ATOM 3744 N N . GLN A 1 487 ? -11.034 0.500 32.349 1.00 98.25 487 GLN A N 1
ATOM 3745 C CA . GLN A 1 487 ? -12.003 0.005 33.336 1.00 98.25 487 GLN A CA 1
ATOM 3746 C C . GLN A 1 487 ? -12.732 -1.262 32.870 1.00 98.25 487 GLN A C 1
ATOM 3748 O O . GLN A 1 487 ? -13.076 -2.091 33.703 1.00 98.25 487 GLN A O 1
ATOM 3753 N N . ALA A 1 488 ? -12.922 -1.428 31.560 1.00 98.38 488 ALA A N 1
ATOM 3754 C CA . ALA A 1 488 ? -13.513 -2.620 30.955 1.00 98.38 488 ALA A CA 1
ATOM 3755 C C . ALA A 1 488 ? -12.525 -3.799 30.819 1.00 98.38 488 ALA A C 1
ATOM 3757 O O . ALA A 1 488 ? -12.904 -4.870 30.340 1.00 98.38 488 ALA A O 1
ATOM 3758 N N . LEU A 1 489 ? -11.253 -3.639 31.203 1.00 98.38 489 LEU A N 1
ATOM 3759 C CA . LEU A 1 489 ? -10.293 -4.740 31.167 1.00 98.38 489 LEU A CA 1
ATOM 3760 C C . LEU A 1 489 ? -10.512 -5.712 32.325 1.00 98.38 489 LEU A C 1
ATOM 3762 O O . LEU A 1 489 ? -10.485 -5.337 33.499 1.00 98.38 489 LEU A O 1
ATOM 3766 N N . ARG A 1 490 ? -10.598 -6.997 31.987 1.00 97.81 490 ARG A N 1
ATOM 3767 C CA . ARG A 1 490 ? -10.442 -8.085 32.954 1.00 97.81 490 ARG A CA 1
ATOM 3768 C C . ARG A 1 490 ? -8.999 -8.133 33.485 1.00 97.81 490 ARG A C 1
ATOM 3770 O O . ARG A 1 490 ? -8.077 -7.654 32.815 1.00 97.81 490 ARG A O 1
ATOM 3777 N N . PRO A 1 491 ? -8.755 -8.727 34.670 1.00 95.56 491 PRO A N 1
ATOM 3778 C CA . PRO A 1 491 ? -7.403 -8.891 35.200 1.00 95.56 491 PRO A CA 1
ATOM 3779 C C . PRO A 1 491 ? -6.458 -9.573 34.200 1.00 95.56 491 PRO A C 1
ATOM 3781 O O . PRO A 1 491 ? -6.753 -10.654 33.701 1.00 95.56 491 PRO A O 1
ATOM 3784 N N . GLY A 1 492 ? -5.308 -8.949 33.929 1.00 93.69 492 GLY A N 1
ATOM 3785 C CA . GLY A 1 492 ? -4.335 -9.436 32.941 1.00 93.69 492 GLY A CA 1
ATOM 3786 C C . GLY A 1 492 ? -4.639 -9.046 31.489 1.00 93.69 492 GLY A C 1
ATOM 3787 O O . GLY A 1 492 ? -3.864 -9.400 30.603 1.00 93.69 492 GLY A O 1
ATOM 3788 N N . GLY A 1 493 ? -5.726 -8.308 31.247 1.00 96.88 493 GLY A N 1
ATOM 3789 C CA . GLY A 1 493 ? -6.095 -7.833 29.923 1.00 96.88 493 GLY A CA 1
ATOM 3790 C C . GLY A 1 493 ? -5.227 -6.686 29.398 1.00 96.88 493 GLY A C 1
ATOM 3791 O O . GLY A 1 493 ? -4.476 -6.038 30.135 1.00 96.88 493 GLY A O 1
ATOM 3792 N N . ARG A 1 494 ? -5.356 -6.420 28.097 1.00 97.81 494 ARG A N 1
ATOM 3793 C CA . ARG A 1 494 ? -4.614 -5.376 27.374 1.00 97.81 494 ARG A CA 1
ATOM 3794 C C . ARG A 1 494 ? -5.492 -4.612 26.387 1.00 97.81 494 ARG A C 1
ATOM 3796 O O . ARG A 1 494 ? -6.474 -5.139 25.867 1.00 97.81 494 ARG A O 1
ATOM 3803 N N . VAL A 1 495 ? -5.095 -3.380 26.090 1.00 98.50 495 VAL A N 1
ATOM 3804 C CA . VAL A 1 495 ? -5.687 -2.550 25.033 1.00 98.50 495 VAL A CA 1
ATOM 3805 C C . VAL A 1 495 ? -4.719 -2.499 23.855 1.00 98.50 495 VAL A C 1
ATOM 3807 O O . VAL A 1 495 ? -3.523 -2.305 24.043 1.00 98.50 495 VAL A O 1
ATOM 3810 N N . VAL A 1 496 ? -5.221 -2.643 22.634 1.00 98.25 496 VAL A N 1
ATOM 3811 C CA . VAL A 1 496 ? -4.458 -2.428 21.404 1.00 98.25 496 VAL A CA 1
ATOM 3812 C C . VAL A 1 496 ? -5.084 -1.268 20.646 1.00 98.25 496 VAL A C 1
ATOM 3814 O O . VAL A 1 496 ? -6.240 -1.337 20.232 1.00 98.25 496 VAL A O 1
ATOM 3817 N N . LEU A 1 497 ? -4.314 -0.201 20.447 1.00 98.06 497 LEU A N 1
ATOM 3818 C CA . LEU A 1 497 ? -4.705 0.878 19.544 1.00 98.06 497 LEU A CA 1
ATOM 3819 C C . LEU A 1 497 ? -4.198 0.561 18.141 1.00 98.06 497 LEU A C 1
ATOM 3821 O O . LEU A 1 497 ? -3.035 0.184 17.987 1.00 98.06 497 LEU A O 1
ATOM 3825 N N . VAL A 1 498 ? -5.047 0.734 17.131 1.00 96.50 498 VAL A N 1
ATOM 3826 C CA . VAL A 1 498 ? -4.661 0.647 15.717 1.00 96.50 498 VAL A CA 1
ATOM 3827 C C . VAL A 1 498 ? -4.869 2.016 15.086 1.00 96.50 498 VAL A C 1
ATOM 3829 O O . VAL A 1 498 ? -5.980 2.365 14.696 1.00 96.50 498 VAL A O 1
ATOM 3832 N N . GLU A 1 499 ? -3.800 2.806 15.027 1.00 95.12 499 GLU A N 1
ATOM 3833 C CA . GLU A 1 499 ? -3.864 4.238 14.705 1.00 95.12 499 GLU A CA 1
ATOM 3834 C C . GLU A 1 499 ? -2.730 4.656 13.765 1.00 95.12 499 GLU A C 1
ATOM 3836 O O . GLU A 1 499 ? -1.685 4.001 13.691 1.00 95.12 499 GLU A O 1
ATOM 3841 N N . ARG A 1 500 ? -2.905 5.767 13.044 1.00 92.62 500 ARG A N 1
ATOM 3842 C CA . ARG A 1 500 ? -1.789 6.417 12.345 1.00 92.62 500 ARG A CA 1
ATOM 3843 C C . ARG A 1 500 ? -0.877 7.054 13.401 1.00 92.62 500 ARG A C 1
ATOM 3845 O O . ARG A 1 500 ? -1.333 7.698 14.342 1.00 92.62 500 ARG A O 1
ATOM 3852 N N . VAL A 1 501 ? 0.435 6.876 13.245 1.00 93.06 501 VAL A N 1
ATOM 3853 C CA . VAL A 1 501 ? 1.433 7.540 14.097 1.00 93.06 501 VAL A CA 1
ATOM 3854 C C . VAL A 1 501 ? 2.217 8.516 13.243 1.00 93.06 501 VAL A C 1
ATOM 3856 O O . VAL A 1 501 ? 2.840 8.113 12.260 1.00 93.06 501 VAL A O 1
ATOM 3859 N N . LEU A 1 502 ? 2.179 9.792 13.619 1.00 92.12 502 LEU A N 1
ATOM 3860 C CA . LEU A 1 502 ? 2.951 10.832 12.954 1.00 92.12 502 LEU A CA 1
ATOM 3861 C C . LEU A 1 502 ? 4.431 10.718 13.324 1.00 92.12 502 LEU A C 1
ATOM 3863 O O . LEU A 1 502 ? 4.788 10.584 14.500 1.00 92.12 502 LEU A O 1
ATOM 3867 N N . ASP A 1 503 ? 5.281 10.827 12.309 1.00 86.19 503 ASP A N 1
ATOM 3868 C CA . ASP A 1 503 ? 6.713 11.056 12.465 1.00 86.19 503 ASP A CA 1
ATOM 3869 C C . ASP A 1 503 ? 6.992 12.541 12.166 1.00 86.19 503 ASP A C 1
ATOM 3871 O O . ASP A 1 503 ? 6.837 12.947 11.009 1.00 86.19 503 ASP A O 1
ATOM 3875 N N . PRO A 1 504 ? 7.381 13.352 13.176 1.00 84.00 504 PRO A N 1
ATOM 3876 C CA . PRO A 1 504 ? 7.649 14.785 13.020 1.00 84.00 504 PRO A CA 1
ATOM 3877 C C . PRO A 1 504 ? 8.684 15.123 11.945 1.00 84.00 504 PRO A C 1
ATOM 3879 O O . PRO A 1 504 ? 8.679 16.237 11.421 1.00 84.00 504 PRO A O 1
ATOM 3882 N N . ASP A 1 505 ? 9.562 14.176 11.615 1.00 80.56 505 ASP A N 1
ATOM 3883 C CA . ASP A 1 505 ? 10.644 14.371 10.656 1.00 80.56 505 ASP A CA 1
ATOM 3884 C C . ASP A 1 505 ? 10.231 14.004 9.217 1.00 80.56 505 ASP A C 1
ATOM 3886 O O . ASP A 1 505 ? 11.050 14.068 8.293 1.00 80.56 505 ASP A O 1
ATOM 3890 N N . THR A 1 506 ? 8.965 13.626 8.990 1.00 74.38 506 THR A N 1
ATOM 3891 C CA . THR A 1 506 ? 8.451 13.237 7.668 1.00 74.38 506 THR A CA 1
ATOM 3892 C C . THR A 1 506 ? 7.138 13.946 7.313 1.00 74.38 506 THR A C 1
ATOM 3894 O O . THR A 1 506 ? 6.335 14.251 8.188 1.00 74.38 506 THR A O 1
ATOM 3897 N N . PRO A 1 507 ? 6.858 14.190 6.018 1.00 76.88 507 PRO A N 1
ATOM 3898 C CA . PRO A 1 507 ? 5.610 14.821 5.584 1.00 76.88 507 PRO A CA 1
ATOM 3899 C C . PRO A 1 507 ? 4.418 13.842 5.485 1.00 76.88 507 PRO A C 1
ATOM 3901 O O . PRO A 1 507 ? 3.416 14.170 4.848 1.00 76.88 507 PRO A O 1
ATOM 3904 N N . ASP A 1 508 ? 4.519 12.631 6.046 1.00 79.75 508 ASP A N 1
ATOM 3905 C CA . ASP A 1 508 ? 3.472 11.605 5.947 1.00 79.75 508 ASP A CA 1
ATOM 3906 C C . ASP A 1 508 ? 2.346 11.834 6.970 1.00 79.75 508 ASP A C 1
ATOM 3908 O O . ASP A 1 508 ? 2.584 12.174 8.124 1.00 79.75 508 ASP A O 1
ATOM 3912 N N . GLY A 1 509 ? 1.092 11.656 6.548 1.00 86.12 509 GLY A N 1
ATOM 3913 C CA . GLY A 1 509 ? -0.085 11.778 7.420 1.00 86.12 509 GLY A CA 1
ATOM 3914 C C . GLY A 1 509 ? -0.587 13.202 7.718 1.00 86.12 509 GLY A C 1
ATOM 3915 O O . GLY A 1 509 ? -1.718 13.344 8.169 1.00 86.12 509 GLY A O 1
ATOM 3916 N N . ALA A 1 510 ? 0.153 14.268 7.396 1.00 90.88 510 ALA A N 1
ATOM 3917 C CA . ALA A 1 510 ? -0.227 15.642 7.774 1.00 90.88 510 ALA A CA 1
ATOM 3918 C C . ALA A 1 510 ? -1.573 16.136 7.189 1.00 90.88 510 ALA A C 1
ATOM 3920 O O . ALA A 1 510 ? -2.307 16.883 7.833 1.00 90.88 510 ALA A O 1
ATOM 3921 N N . LEU A 1 511 ? -1.941 15.719 5.970 1.00 93.62 511 LEU A N 1
ATOM 3922 C CA . LEU A 1 511 ? -3.260 16.052 5.404 1.00 93.62 511 LEU A CA 1
ATOM 3923 C C . LEU A 1 511 ? -4.403 15.290 6.089 1.00 93.62 511 LEU A C 1
ATOM 3925 O O . LEU A 1 511 ? -5.520 15.803 6.153 1.00 93.62 511 LEU A O 1
ATOM 3929 N N . LEU A 1 512 ? -4.131 14.082 6.592 1.00 93.94 512 LEU A N 1
ATOM 3930 C CA . LEU A 1 512 ? -5.091 13.321 7.390 1.00 93.94 512 LEU A CA 1
ATOM 3931 C C . LEU A 1 512 ? -5.268 13.970 8.768 1.00 93.94 512 LEU A C 1
ATOM 3933 O O . LEU A 1 512 ? -6.400 14.128 9.205 1.00 93.94 512 LEU A O 1
ATOM 3937 N N . ASP A 1 513 ? -4.185 14.442 9.386 1.00 96.12 513 ASP A N 1
ATOM 3938 C CA . ASP A 1 513 ? -4.243 15.227 10.625 1.00 96.12 513 ASP A CA 1
ATOM 3939 C C . ASP A 1 513 ? -5.110 16.487 10.467 1.00 96.12 513 ASP A C 1
ATOM 3941 O O . ASP A 1 513 ? -6.053 16.711 11.228 1.00 96.12 513 ASP A O 1
ATOM 3945 N N . LEU A 1 514 ? -4.904 17.248 9.384 1.00 97.00 514 LEU A N 1
ATOM 3946 C CA . LEU A 1 514 ? -5.793 18.363 9.044 1.00 97.00 514 LEU A CA 1
ATOM 3947 C C . LEU A 1 514 ? -7.248 17.917 8.848 1.00 97.00 514 LEU A C 1
ATOM 3949 O O . LEU A 1 514 ? -8.158 18.653 9.225 1.00 97.00 514 LEU A O 1
ATOM 3953 N N . ASN A 1 515 ? -7.491 16.730 8.284 1.00 97.25 515 ASN A N 1
ATOM 3954 C CA . ASN A 1 515 ? -8.844 16.187 8.169 1.00 97.25 515 ASN A CA 1
ATOM 3955 C C . ASN A 1 515 ? -9.464 15.905 9.547 1.00 97.25 515 ASN A C 1
ATOM 3957 O O . ASN A 1 515 ? -10.620 16.268 9.757 1.00 97.25 515 ASN A O 1
ATOM 3961 N N . MET A 1 516 ? -8.713 15.312 10.481 1.00 97.44 516 MET A N 1
ATOM 3962 C CA . MET A 1 516 ? -9.176 15.057 11.854 1.00 97.44 516 MET A CA 1
ATOM 3963 C C . MET A 1 516 ? -9.512 16.362 12.581 1.00 97.44 516 MET A C 1
ATOM 3965 O O . MET A 1 516 ? -10.561 16.470 13.225 1.00 97.44 516 MET A O 1
ATOM 3969 N N . PHE A 1 517 ? -8.709 17.410 12.385 1.00 97.94 517 PHE A N 1
ATOM 3970 C CA . PHE A 1 517 ? -9.027 18.741 12.896 1.00 97.94 517 PHE A CA 1
ATOM 3971 C C . PHE A 1 517 ? -10.290 19.328 12.246 1.00 97.94 517 PHE A C 1
ATOM 3973 O O . PHE A 1 517 ? -11.204 19.779 12.940 1.00 97.94 517 PHE A O 1
ATOM 3980 N N . VAL A 1 518 ? -10.377 19.317 10.912 1.00 98.12 518 VAL A N 1
ATOM 3981 C CA . VAL A 1 518 ? -11.508 19.900 10.172 1.00 98.12 518 VAL A CA 1
ATOM 3982 C C . VAL A 1 518 ? -12.821 19.211 10.518 1.00 98.12 518 VAL A C 1
ATOM 3984 O O . VAL A 1 518 ? -13.826 19.896 10.709 1.00 98.12 518 VAL A O 1
ATOM 3987 N N . MET A 1 519 ? -12.830 17.884 10.587 1.00 97.50 519 MET A N 1
ATOM 3988 C CA . MET A 1 519 ? -14.051 17.112 10.793 1.00 97.50 519 MET A CA 1
ATOM 3989 C C . MET A 1 519 ? -14.422 17.029 12.270 1.00 97.50 519 MET A C 1
ATOM 3991 O O . MET A 1 519 ? -15.562 17.317 12.638 1.00 97.50 519 MET A O 1
ATOM 3995 N N . CYS A 1 520 ? -13.456 16.701 13.122 1.00 96.38 520 CYS A N 1
ATOM 3996 C CA . CYS A 1 520 ? -13.724 16.282 14.493 1.00 96.38 520 CYS A CA 1
ATOM 3997 C C . CYS A 1 520 ? -13.158 17.244 15.550 1.00 96.38 520 CYS A C 1
ATOM 3999 O O . CYS A 1 520 ? -13.497 17.130 16.725 1.00 96.38 520 CYS A O 1
ATOM 4001 N N . GLY A 1 521 ? -12.338 18.228 15.158 1.00 96.00 521 GLY A N 1
ATOM 4002 C CA . GLY A 1 521 ? -11.596 19.066 16.110 1.00 96.00 521 GLY A CA 1
ATOM 4003 C C . GLY A 1 521 ? -10.526 18.275 16.867 1.00 96.00 521 GLY A C 1
ATOM 4004 O O . GLY A 1 521 ? -10.141 18.658 17.969 1.00 96.00 521 GLY A O 1
ATOM 4005 N N . ALA A 1 522 ? -10.096 17.156 16.288 1.00 96.69 522 ALA A N 1
ATOM 4006 C CA . ALA A 1 522 ? -9.151 16.213 16.860 1.00 96.69 522 ALA A CA 1
ATOM 4007 C C . ALA A 1 522 ? -7.824 16.240 16.082 1.00 96.69 522 ALA A C 1
ATOM 4009 O O . ALA A 1 522 ? -7.573 17.182 15.326 1.00 96.69 522 ALA A O 1
ATOM 4010 N N . ARG A 1 523 ? -6.955 15.250 16.308 1.00 96.19 523 ARG A N 1
ATOM 4011 C CA . ARG A 1 523 ? -5.615 15.190 15.715 1.00 96.19 523 ARG A CA 1
ATOM 4012 C C . ARG A 1 523 ? -5.112 13.759 15.575 1.00 96.19 523 ARG A C 1
ATOM 4014 O O . ARG A 1 523 ? -5.446 12.892 16.386 1.00 96.19 523 ARG A O 1
ATOM 4021 N N . GLU A 1 524 ? -4.228 13.566 14.612 1.00 96.38 524 GLU A N 1
ATOM 4022 C CA . GLU A 1 524 ? -3.282 12.459 14.616 1.00 96.38 524 GLU A CA 1
ATOM 4023 C C . GLU A 1 524 ? -2.160 12.738 15.633 1.00 96.38 524 GLU A C 1
ATOM 4025 O O . GLU A 1 524 ? -1.915 13.875 16.045 1.00 96.38 524 GLU A O 1
ATOM 4030 N N . ARG A 1 525 ? -1.483 11.684 16.095 1.00 96.38 525 ARG A N 1
ATOM 4031 C CA . ARG A 1 525 ? -0.565 11.758 17.244 1.00 96.38 525 ARG A CA 1
ATOM 4032 C C . ARG A 1 525 ? 0.794 11.155 16.931 1.00 96.38 525 ARG A C 1
ATOM 4034 O O . ARG A 1 525 ? 0.901 10.172 16.198 1.00 96.38 525 ARG A O 1
ATOM 4041 N N . THR A 1 526 ? 1.845 11.716 17.521 1.00 95.81 526 THR A N 1
ATOM 4042 C CA . THR A 1 526 ? 3.174 11.093 17.513 1.00 95.81 526 THR A CA 1
ATOM 4043 C C . THR A 1 526 ? 3.234 9.939 18.513 1.00 95.81 526 THR A C 1
ATOM 4045 O O . THR A 1 526 ? 2.387 9.805 19.399 1.00 95.81 526 THR A O 1
ATOM 4048 N N . LEU A 1 527 ? 4.278 9.108 18.445 1.00 95.50 527 LEU A N 1
ATOM 4049 C CA . LEU A 1 527 ? 4.477 8.049 19.441 1.00 95.50 527 LEU A CA 1
ATOM 4050 C C . LEU A 1 527 ? 4.653 8.610 20.866 1.00 95.50 527 LEU A C 1
ATOM 4052 O O . LEU A 1 527 ? 4.295 7.951 21.841 1.00 95.50 527 LEU A O 1
ATOM 4056 N N . ALA A 1 528 ? 5.209 9.818 20.997 1.00 96.56 528 ALA A N 1
ATOM 4057 C CA . ALA A 1 528 ? 5.335 10.498 22.282 1.00 96.56 528 ALA A CA 1
ATOM 4058 C C . ALA A 1 528 ? 3.967 10.942 22.825 1.00 96.56 528 ALA A C 1
ATOM 4060 O O . ALA A 1 528 ? 3.691 10.709 24.001 1.00 96.56 528 ALA A O 1
ATOM 4061 N N . ASP A 1 529 ? 3.097 11.488 21.968 1.00 97.31 529 ASP A N 1
ATOM 4062 C CA . ASP A 1 529 ? 1.720 11.841 22.339 1.00 97.31 529 ASP A CA 1
ATOM 4063 C C . ASP A 1 529 ? 0.935 10.602 22.798 1.00 97.31 529 ASP A C 1
ATOM 4065 O O . ASP A 1 529 ? 0.299 10.628 23.848 1.00 97.31 529 ASP A O 1
ATOM 4069 N N . TRP A 1 530 ? 1.029 9.481 22.069 1.00 97.56 530 TRP A N 1
ATOM 4070 C CA . TRP A 1 530 ? 0.357 8.234 22.458 1.00 97.56 530 TRP A CA 1
ATOM 4071 C C . TRP A 1 530 ? 0.825 7.699 23.814 1.00 97.56 530 TRP A C 1
ATOM 4073 O O . TRP A 1 530 ? 0.010 7.214 24.599 1.00 97.56 530 TRP A O 1
ATOM 4083 N N . ARG A 1 531 ? 2.126 7.803 24.123 1.00 97.94 531 ARG A N 1
ATOM 4084 C CA . ARG A 1 531 ? 2.650 7.449 25.453 1.00 97.94 531 ARG A CA 1
ATOM 4085 C C . ARG A 1 531 ? 2.061 8.335 26.545 1.00 97.94 531 ARG A C 1
ATOM 4087 O O . ARG A 1 531 ? 1.691 7.812 27.590 1.00 97.94 531 ARG A O 1
ATOM 4094 N N . ALA A 1 532 ? 1.987 9.643 26.310 1.00 97.75 532 ALA A N 1
ATOM 4095 C CA . ALA A 1 532 ? 1.422 10.583 27.273 1.00 97.75 532 ALA A CA 1
ATOM 4096 C C . ALA A 1 532 ? -0.067 10.296 27.526 1.00 97.75 532 ALA A C 1
ATOM 4098 O O . ALA A 1 532 ? -0.470 10.174 28.680 1.00 97.75 532 ALA A O 1
ATOM 4099 N N . LEU A 1 533 ? -0.846 10.078 26.460 1.00 97.88 533 LEU A N 1
ATOM 4100 C CA . LEU A 1 533 ? -2.267 9.733 26.550 1.00 97.88 533 LEU A CA 1
ATOM 4101 C C . LEU A 1 533 ? -2.500 8.418 27.309 1.00 97.88 533 LEU A C 1
ATOM 4103 O O . LEU A 1 533 ? -3.410 8.326 28.131 1.00 97.88 533 LEU A O 1
ATOM 4107 N N . ALA A 1 534 ? -1.665 7.401 27.065 1.00 98.12 534 ALA A N 1
ATOM 4108 C CA . ALA A 1 534 ? -1.735 6.141 27.799 1.00 98.12 534 ALA A CA 1
ATOM 4109 C C . ALA A 1 534 ? -1.517 6.359 29.304 1.00 98.12 534 ALA A C 1
ATOM 4111 O O . ALA A 1 534 ? -2.313 5.872 30.105 1.00 98.12 534 ALA A O 1
ATOM 4112 N N . VAL A 1 535 ? -0.494 7.135 29.684 1.00 97.88 535 VAL A N 1
ATOM 4113 C CA . VAL A 1 535 ? -0.203 7.455 31.092 1.00 97.88 535 VAL A CA 1
ATOM 4114 C C . VAL A 1 535 ? -1.365 8.203 31.743 1.00 97.88 535 VAL A C 1
ATOM 4116 O O . VAL A 1 535 ? -1.758 7.854 32.854 1.00 97.88 535 VAL A O 1
ATOM 4119 N N . GLU A 1 536 ? -1.951 9.181 31.051 1.00 97.25 536 GLU A N 1
ATOM 4120 C CA . GLU A 1 536 ? -3.118 9.927 31.538 1.00 97.25 536 GLU A CA 1
ATOM 4121 C C . GLU A 1 536 ? -4.325 9.010 31.798 1.00 97.25 536 GLU A C 1
ATOM 4123 O O . GLU A 1 536 ? -5.008 9.150 32.812 1.00 97.25 536 GLU A O 1
ATOM 4128 N N . ALA A 1 537 ? -4.540 8.007 30.943 1.00 97.31 537 ALA A N 1
ATOM 4129 C CA . ALA A 1 537 ? -5.593 7.007 31.116 1.00 97.31 537 ALA A CA 1
ATOM 4130 C C . ALA A 1 537 ? -5.276 5.928 32.178 1.00 97.31 537 ALA A C 1
ATOM 4132 O O . ALA A 1 537 ? -6.122 5.069 32.455 1.00 97.31 537 ALA A O 1
ATOM 4133 N N . GLY A 1 538 ? -4.086 5.954 32.790 1.00 97.12 538 GLY A N 1
ATOM 4134 C CA . GLY A 1 538 ? -3.628 4.948 33.754 1.00 97.12 538 GLY A CA 1
ATOM 4135 C C . GLY A 1 538 ? -3.153 3.644 33.105 1.00 97.12 538 GLY A C 1
ATOM 4136 O O . GLY A 1 538 ? -3.351 2.573 33.672 1.00 97.12 538 GLY A O 1
ATOM 4137 N N . LEU A 1 539 ? -2.583 3.728 31.904 1.00 98.25 539 LEU A N 1
ATOM 4138 C CA . LEU A 1 539 ? -2.000 2.626 31.141 1.00 98.25 539 LEU A CA 1
ATOM 4139 C C . LEU A 1 539 ? -0.521 2.911 30.824 1.00 98.25 539 LEU A C 1
ATOM 4141 O O . LEU A 1 539 ? -0.043 4.043 30.855 1.00 98.25 539 LEU A O 1
ATOM 4145 N N . THR A 1 540 ? 0.210 1.870 30.444 1.00 98.25 540 THR A N 1
ATOM 4146 C CA . THR A 1 540 ? 1.595 1.927 29.974 1.00 98.25 540 THR A CA 1
ATOM 4147 C C . THR A 1 540 ? 1.685 1.372 28.557 1.00 98.25 540 THR A C 1
ATOM 4149 O O . THR A 1 540 ? 1.250 0.248 28.309 1.00 98.25 540 THR A O 1
ATOM 4152 N N . LEU A 1 541 ? 2.314 2.112 27.637 1.00 98.19 541 LEU A N 1
ATOM 4153 C CA . LEU A 1 541 ? 2.660 1.604 26.305 1.00 98.19 541 LEU A CA 1
ATOM 4154 C C . LEU A 1 541 ? 3.779 0.558 26.407 1.00 98.19 541 LEU A C 1
ATOM 4156 O O . LEU A 1 541 ? 4.926 0.898 26.706 1.00 98.19 541 LEU A O 1
ATOM 4160 N N . ARG A 1 542 ? 3.446 -0.708 26.148 1.00 97.06 542 ARG A N 1
ATOM 4161 C CA . ARG A 1 542 ? 4.354 -1.862 26.232 1.00 97.06 542 ARG A CA 1
ATOM 4162 C C . ARG A 1 542 ? 5.096 -2.108 24.930 1.00 97.06 542 ARG A C 1
ATOM 4164 O O . ARG A 1 542 ? 6.299 -2.363 24.947 1.00 97.06 542 ARG A O 1
ATOM 4171 N N . SER A 1 543 ? 4.394 -2.015 23.808 1.00 95.31 543 SER A N 1
ATOM 4172 C CA . SER A 1 543 ? 4.971 -2.235 22.487 1.00 95.31 543 SER A CA 1
ATOM 4173 C C . SER A 1 543 ? 4.333 -1.301 21.459 1.00 95.31 543 SER A C 1
ATOM 4175 O O . SER A 1 543 ? 3.192 -0.868 21.606 1.00 95.31 543 SER A O 1
ATOM 4177 N N . ALA A 1 544 ? 5.099 -0.947 20.431 1.00 94.94 544 ALA A N 1
ATOM 4178 C CA . ALA A 1 544 ? 4.623 -0.176 19.293 1.00 94.94 544 ALA A CA 1
ATOM 4179 C C . ALA A 1 544 ? 5.181 -0.826 18.034 1.00 94.94 544 ALA A C 1
ATOM 4181 O O . ALA A 1 544 ? 6.400 -0.889 17.850 1.00 94.94 544 ALA A O 1
ATOM 4182 N N . SER A 1 545 ? 4.293 -1.342 17.194 1.00 90.00 545 SER A N 1
ATOM 4183 C CA . SER A 1 545 ? 4.665 -2.077 15.993 1.00 90.00 545 SER A CA 1
ATOM 4184 C C . SER A 1 545 ? 3.998 -1.459 14.764 1.00 90.00 545 SER A C 1
ATOM 4186 O O . SER A 1 545 ? 2.785 -1.268 14.750 1.00 90.00 545 SER A O 1
ATOM 4188 N N . PRO A 1 546 ? 4.769 -1.101 13.729 1.00 85.12 546 PRO A N 1
ATOM 4189 C CA . PRO A 1 546 ? 4.207 -0.549 12.505 1.00 85.12 546 PRO A CA 1
ATOM 4190 C C . PRO A 1 546 ? 3.428 -1.616 11.725 1.00 85.12 546 PRO A C 1
ATOM 4192 O O . PRO A 1 546 ? 3.823 -2.781 11.670 1.00 85.12 546 PRO A O 1
ATOM 4195 N N . LEU A 1 547 ? 2.361 -1.190 11.059 1.00 84.38 547 LEU A N 1
ATOM 4196 C CA . LEU A 1 547 ? 1.464 -1.990 10.229 1.00 84.38 547 LEU A CA 1
ATOM 4197 C C . LEU A 1 547 ? 1.509 -1.503 8.768 1.00 84.38 547 LEU A C 1
ATOM 4199 O O . LEU A 1 547 ? 2.365 -0.703 8.376 1.00 84.38 547 LEU A O 1
ATOM 4203 N N . ARG A 1 548 ? 0.610 -2.028 7.928 1.00 78.06 548 ARG A N 1
ATOM 4204 C CA . ARG A 1 548 ? 0.419 -1.552 6.550 1.00 78.06 548 ARG A CA 1
ATOM 4205 C C . ARG A 1 548 ? -0.180 -0.142 6.536 1.00 78.06 548 ARG A C 1
ATOM 4207 O O . ARG A 1 548 ? -0.728 0.327 7.529 1.00 78.06 548 ARG A O 1
ATOM 4214 N N . PHE A 1 549 ? -0.031 0.537 5.398 1.00 74.88 549 PHE A N 1
ATOM 4215 C CA . PHE A 1 549 ? -0.619 1.858 5.128 1.00 74.88 549 PHE A CA 1
ATOM 4216 C C . PHE A 1 549 ? -0.294 2.951 6.168 1.00 74.88 549 PHE A C 1
ATOM 4218 O O . PHE A 1 549 ? -1.008 3.945 6.274 1.00 74.88 549 PHE A O 1
ATOM 4225 N N . GLY A 1 550 ? 0.810 2.792 6.909 1.00 75.56 550 GLY A N 1
ATOM 4226 C CA . GLY A 1 550 ? 1.288 3.749 7.910 1.00 75.56 550 GLY A CA 1
ATOM 4227 C C . GLY A 1 550 ? 0.577 3.687 9.266 1.00 75.56 550 GLY A C 1
ATOM 4228 O O . GLY A 1 550 ? 0.898 4.486 10.143 1.00 75.56 550 GLY A O 1
ATOM 4229 N N . ALA A 1 551 ? -0.348 2.744 9.470 1.00 87.19 551 ALA A N 1
ATOM 4230 C CA . ALA A 1 551 ? -0.919 2.470 10.787 1.00 87.19 551 ALA A CA 1
ATOM 4231 C C . ALA A 1 551 ? 0.105 1.786 11.711 1.00 87.19 551 ALA A C 1
ATOM 4233 O O . ALA A 1 551 ? 1.108 1.239 11.252 1.00 87.19 551 ALA A O 1
ATOM 4234 N N . TRP A 1 552 ? -0.153 1.795 13.014 1.00 92.62 552 TRP A N 1
ATOM 4235 C CA . TRP A 1 552 ? 0.628 1.116 14.045 1.00 92.62 552 TRP A CA 1
ATOM 4236 C C . TRP A 1 552 ? -0.301 0.389 15.011 1.00 92.62 552 TRP A C 1
ATOM 4238 O O . TRP A 1 552 ? -1.364 0.904 15.340 1.00 92.62 552 TRP A O 1
ATOM 4248 N N . ALA A 1 553 ? 0.130 -0.775 15.495 1.00 94.88 553 ALA A N 1
ATOM 4249 C CA . ALA A 1 553 ? -0.440 -1.432 16.661 1.00 94.88 553 ALA A CA 1
ATOM 4250 C C . ALA A 1 553 ? 0.340 -0.992 17.906 1.00 94.88 553 ALA A C 1
ATOM 4252 O O . ALA A 1 553 ? 1.546 -1.245 18.019 1.00 94.88 553 ALA A O 1
ATOM 4253 N N . LEU A 1 554 ? -0.351 -0.323 18.824 1.00 97.38 554 LEU A N 1
ATOM 4254 C CA . LEU A 1 554 ? 0.180 0.155 20.096 1.00 97.38 554 LEU A CA 1
ATOM 4255 C C . LEU A 1 554 ? -0.437 -0.675 21.220 1.00 97.38 554 LEU A C 1
ATOM 4257 O O . LEU A 1 554 ? -1.631 -0.564 21.488 1.00 97.38 554 LEU A O 1
ATOM 4261 N N . GLU A 1 555 ? 0.364 -1.518 21.862 1.00 97.50 555 GLU A N 1
ATOM 4262 C CA . GLU A 1 555 ? -0.097 -2.385 22.945 1.00 97.50 555 GLU A CA 1
ATOM 4263 C C . GLU A 1 555 ? 0.062 -1.679 24.288 1.00 97.50 555 GLU A C 1
ATOM 4265 O O . GLU A 1 555 ? 1.167 -1.292 24.684 1.00 97.50 555 GLU A O 1
ATOM 4270 N N . LEU A 1 556 ? -1.050 -1.523 24.991 1.00 98.25 556 LEU A N 1
ATOM 4271 C CA . LEU A 1 556 ? -1.157 -0.870 26.281 1.00 98.25 556 LEU A CA 1
ATOM 4272 C C . LEU A 1 556 ? -1.623 -1.879 27.329 1.00 98.25 556 LEU A C 1
ATOM 4274 O O . LEU A 1 556 ? -2.512 -2.692 27.078 1.00 98.25 556 LEU A O 1
ATOM 4278 N N . SER A 1 557 ? -1.084 -1.784 28.536 1.00 96.75 557 SER A N 1
ATOM 4279 C CA . SER A 1 557 ? -1.623 -2.495 29.697 1.00 96.75 557 SER A CA 1
ATOM 4280 C C . SER A 1 557 ? -1.658 -1.564 30.903 1.00 96.75 557 SER A C 1
ATOM 4282 O O . SER A 1 557 ? -0.911 -0.585 30.903 1.00 96.75 557 SER A O 1
ATOM 4284 N N . PRO A 1 558 ? -2.452 -1.871 31.938 1.00 95.69 558 PRO A N 1
ATOM 4285 C CA . PRO A 1 558 ? -2.313 -1.225 33.239 1.00 95.69 558 PRO A CA 1
ATOM 4286 C C . PRO A 1 558 ? -0.869 -1.250 33.769 1.00 95.69 558 PRO A C 1
ATOM 4288 O O . PRO A 1 558 ? -0.064 -2.132 33.346 1.00 95.69 558 PRO A O 1
#

Foldseek 3Di:
DDLVQWDQDPQQFAIAHVVRHGLEDGGFPHWDGADPVAWIWTAHPQAIAIDHSHRDGLEDDHANGWDYADPQWIWTHNPQWIFIDGSHRHTLDDDTANDWDHQDLQWIWTAHPVCWIFIAGPSRHTLDPDTFNDWAHDDPQWIWTAHPQCWIFIAGPSRHTQEPDTANDWDDDDPQWIWGAHPQAIAIAGSNRHGLEDDHAPDWDDDDPQKIWTAHPLRWIFIAGSHRDGPGTPGDGVDDPCRVVVCVVCVLVLLVLLLVCLVLLLLLQPFAALVSSCVSSVHDSVVSVVSLVSCVVVQQWDDDPRTIHGDPNVNQRNDHCLAGVNLVSNLCNPLLVQLVVCLVVCVVVLAASSCVRPVDAQVVVLVVPLSSVSSVLRHVVNVLLVQLVVPVDDCPPKQEEEEAQCRQCNNVVVVCVVPVNHAYEDEHAPSSQVPHDDPPVCPPRYDYDHDDLLDQDPAAIQEYEYEPHLQLEALVSSLSSLLSVQVRYDVNGKYKYWFAADDPVDPPCVVVQSSSCNRRSGGHYHPVRVQVSQVSSVKGFPDWAADHPRIIITIIHD

Radius of gyration: 30.23 Å; chains: 1; bounding box: 76×70×67 Å